Protein AF-0000000086675956 (afdb_homodimer)

Sequence (762 aa):
MTKQADLKRRVRTRMAKTGESYATARSHILAERPDTAAAVRVDGWMTAALHVSNGDATDLPGTGLAERVLYWRDVLHEGPVPACGPEELRRIRADFLLQEDCDDRAEGTEMFAERDRVLAANRDGEYVLWFEADLYDQLQIIQILDRLADLDVPAQRITLICIGEHAGIARFGGLGQLTSEQLRELPATNACIRLTPAALELASQAWAAFRAPTPDGLRTIVDTRSGELRFLGEAFDRLSREYPATRDGLSLTERRILAAVADGASDAATAFVRAGARETRPYLGDDWCFAMMDRMAHASVPLLDAEPADRPVGRGTGLRLTDTGARVLAGAADHVKLNGIDRWIGGVHLHGRETPWRWADGTETIVSVSGETQEPHHATSMTKQADLKRRVRTRMAKTGESYATARSHILAERPDTAAAVRVDGWMTAALHVSNGDATDLPGTGLAERVLYWRDVLHEGPVPACGPEELRRIRADFLLQEDCDDRAEGTEMFAERDRVLAANRDGEYVLWFEADLYDQLQIIQILDRLADLDVPAQRITLICIGEHAGIARFGGLGQLTSEQLRELPATNACIRLTPAALELASQAWAAFRAPTPDGLRTIVDTRSGELRFLGEAFDRLSREYPATRDGLSLTERRILAAVADGASDAATAFVRAGARETRPYLGDDWCFAMMDRMAHASVPLLDAEPADRPVGRGTGLRLTDTGARVLAGAADHVKLNGIDRWIGGVHLHGRETPWRWADGTETIVSVSGETQEPHHATS

Solvent-accessible surface area (backbone atoms only — not comparable to full-atom values): 39956 Å² total; per-residue (Å²): 112,62,68,61,48,50,50,47,50,50,23,49,54,43,22,74,75,71,72,46,56,70,70,60,25,41,52,50,60,65,63,62,56,80,80,73,65,74,73,68,79,69,54,72,63,56,46,70,14,44,29,37,27,65,38,83,71,37,52,52,61,70,39,72,47,40,76,38,74,44,66,51,82,63,73,60,83,52,45,67,37,58,81,63,55,71,71,58,43,50,51,52,43,24,52,51,41,48,71,65,59,70,41,82,68,83,44,41,57,61,48,51,51,48,50,52,49,55,58,56,73,43,51,88,52,41,38,36,37,46,46,35,41,21,45,53,36,42,52,46,49,21,51,51,39,31,52,37,50,75,65,67,38,60,35,75,38,33,30,39,35,50,48,68,66,49,68,58,40,35,68,35,69,44,64,57,77,46,50,31,70,58,56,56,49,40,71,80,35,70,43,35,42,69,41,43,63,66,50,42,51,50,22,36,52,46,41,50,28,44,14,29,71,50,71,78,48,43,60,62,42,32,69,47,77,32,45,81,56,37,42,46,13,60,22,42,48,59,53,52,42,54,34,30,23,72,62,20,30,40,22,50,65,55,35,33,36,53,30,23,28,68,72,63,25,53,24,41,46,52,16,50,53,50,29,44,69,72,40,78,49,43,57,81,54,68,67,62,50,29,50,53,51,33,52,38,35,68,36,90,62,37,32,30,43,50,44,68,67,91,53,79,50,43,63,77,24,29,41,42,64,29,74,58,26,50,35,25,53,72,44,75,35,40,46,24,66,69,54,34,42,82,46,32,55,24,21,22,74,41,51,47,54,75,53,42,63,23,18,34,80,50,63,70,43,77,41,76,52,76,81,74,75,77,70,77,79,75,79,79,128,112,64,66,61,47,50,50,47,49,51,22,47,52,43,21,73,74,70,72,46,56,69,68,60,25,41,54,49,60,66,60,63,55,81,79,78,61,76,73,69,78,69,52,72,62,55,46,71,14,44,28,37,28,64,39,82,71,37,52,51,62,70,39,72,48,39,75,38,75,45,66,50,82,63,70,60,83,53,44,66,37,54,80,63,55,71,69,58,42,50,51,50,43,24,52,51,40,49,70,64,59,71,43,83,67,82,45,43,58,61,47,52,52,48,50,52,48,58,57,57,71,42,52,88,52,40,37,35,38,46,46,35,42,23,45,52,36,43,53,46,51,21,49,52,39,31,51,38,50,74,67,66,37,61,35,73,38,33,30,40,35,51,49,68,66,49,69,58,41,35,68,35,67,44,64,57,78,45,51,30,70,58,55,56,50,41,71,81,37,69,41,35,41,67,41,42,63,66,51,42,50,49,22,36,52,46,40,50,27,44,14,28,71,50,71,77,47,42,60,61,43,32,70,48,76,33,44,80,56,37,42,46,14,61,24,42,48,58,54,51,42,52,34,30,23,70,63,20,30,40,22,51,66,56,36,33,35,53,31,22,27,68,72,62,25,52,24,41,46,52,15,50,53,52,29,45,67,70,40,78,47,44,56,82,54,67,68,62,50,28,50,51,52,32,51,37,35,68,36,89,63,37,32,31,43,49,45,68,67,91,52,81,51,43,63,80,24,29,39,41,64,28,72,58,25,50,36,23,54,71,45,76,33,41,46,24,66,70,53,36,43,82,45,31,54,24,19,24,74,44,50,48,56,74,53,42,64,23,17,33,78,51,62,70,42,81,40,76,51,76,80,73,74,76,71,77,79,73,76,77,127

Structure (mmCIF, N/CA/C/O backbone):
data_AF-0000000086675956-model_v1
#
loop_
_entity.id
_entity.type
_entity.pdbx_description
1 polymer 'DUF1835 domain-containing protein'
#
loop_
_atom_site.group_PDB
_atom_site.id
_atom_site.type_symbol
_atom_site.label_atom_id
_atom_site.label_alt_id
_atom_site.label_comp_id
_atom_site.label_asym_id
_atom_site.label_entity_id
_atom_site.label_seq_id
_atom_site.pdbx_PDB_ins_code
_atom_site.Cartn_x
_atom_site.Cartn_y
_atom_site.Cartn_z
_atom_site.occupancy
_atom_site.B_iso_or_equiv
_atom_site.auth_seq_id
_atom_site.auth_comp_id
_atom_site.auth_asym_id
_atom_site.auth_atom_id
_atom_site.pdbx_PDB_model_num
ATOM 1 N N . MET A 1 1 ? 14.094 -11.578 25.344 1 35.28 1 MET A N 1
ATOM 2 C CA . MET A 1 1 ? 13.75 -11.266 26.719 1 35.28 1 MET A CA 1
ATOM 3 C C . MET A 1 1 ? 15 -11.203 27.594 1 35.28 1 MET A C 1
ATOM 5 O O . MET A 1 1 ? 15.086 -10.367 28.5 1 35.28 1 MET A O 1
ATOM 9 N N . THR A 1 2 ? 15.859 -12.094 27.047 1 47.12 2 THR A N 1
ATOM 10 C CA . THR A 1 2 ? 17.047 -12.312 27.859 1 47.12 2 THR A CA 1
ATOM 11 C C . THR A 1 2 ? 18.031 -11.148 27.703 1 47.12 2 THR A C 1
ATOM 13 O O . THR A 1 2 ? 18.672 -10.742 28.656 1 47.12 2 THR A O 1
ATOM 16 N N . LYS A 1 3 ? 18.094 -10.633 26.406 1 45.81 3 LYS A N 1
ATOM 17 C CA . LYS A 1 3 ? 19.078 -9.586 26.188 1 45.81 3 LYS A CA 1
ATOM 18 C C . LYS A 1 3 ? 18.656 -8.281 26.859 1 45.81 3 LYS A C 1
ATOM 20 O O . LYS A 1 3 ? 19.484 -7.539 27.375 1 45.81 3 LYS A O 1
ATOM 25 N N . GLN A 1 4 ? 17.375 -8.141 26.844 1 46.09 4 GLN A N 1
ATOM 26 C CA . GLN A 1 4 ? 16.828 -6.969 27.516 1 46.09 4 GLN A CA 1
ATOM 27 C C . GLN A 1 4 ? 16.969 -7.094 29.031 1 46.09 4 GLN A C 1
ATOM 29 O O . GLN A 1 4 ? 17.234 -6.105 29.719 1 46.09 4 GLN A O 1
ATOM 34 N N . ALA A 1 5 ? 16.891 -8.25 29.469 1 57.75 5 ALA A N 1
ATOM 35 C CA . ALA A 1 5 ? 17.047 -8.531 30.891 1 57.75 5 ALA A CA 1
ATOM 36 C C . ALA A 1 5 ? 18.5 -8.344 31.328 1 57.75 5 ALA A C 1
ATOM 38 O O . ALA A 1 5 ? 18.781 -7.805 32.406 1 57.75 5 ALA A O 1
ATOM 39 N N . ASP A 1 6 ? 19.375 -8.766 30.438 1 58.81 6 ASP A N 1
ATOM 40 C CA . ASP A 1 6 ? 20.812 -8.617 30.703 1 58.81 6 ASP A CA 1
ATOM 41 C C . ASP A 1 6 ? 21.219 -7.148 30.672 1 58.81 6 ASP A C 1
ATOM 43 O O . ASP A 1 6 ? 21.984 -6.695 31.531 1 58.81 6 ASP A O 1
ATOM 47 N N . LEU A 1 7 ? 20.641 -6.242 29.766 1 61.47 7 LEU A N 1
ATOM 48 C CA . LEU A 1 7 ? 20.922 -4.809 29.719 1 61.47 7 LEU A CA 1
ATOM 49 C C . LEU A 1 7 ? 20.391 -4.113 30.969 1 61.47 7 LEU A C 1
ATOM 51 O O . LEU A 1 7 ? 21.078 -3.291 31.562 1 61.47 7 LEU A O 1
ATOM 55 N N . LYS A 1 8 ? 19.391 -4.512 31.328 1 63.5 8 LYS A N 1
ATOM 56 C CA . LYS A 1 8 ? 18.781 -3.961 32.531 1 63.5 8 LYS A CA 1
ATOM 57 C C . LYS A 1 8 ? 19.609 -4.309 33.781 1 63.5 8 LYS A C 1
ATOM 59 O O . LYS A 1 8 ? 19.797 -3.467 34.656 1 63.5 8 LYS A O 1
ATOM 64 N N . ARG A 1 9 ? 20.016 -5.629 33.75 1 71.81 9 ARG A N 1
ATOM 65 C CA . ARG A 1 9 ? 20.859 -6.086 34.844 1 71.81 9 ARG A CA 1
ATOM 66 C C . ARG A 1 9 ? 22.156 -5.289 34.906 1 71.81 9 ARG A C 1
ATOM 68 O O . ARG A 1 9 ? 22.594 -4.871 35.969 1 71.81 9 ARG A O 1
ATOM 75 N N . ARG A 1 10 ? 22.672 -4.898 33.75 1 72.12 10 ARG A N 1
ATOM 76 C CA . ARG A 1 10 ? 23.906 -4.145 33.656 1 72.12 10 ARG A CA 1
ATOM 77 C C . ARG A 1 10 ? 23.703 -2.678 34.031 1 72.12 10 ARG A C 1
ATOM 79 O O . ARG A 1 10 ? 24.531 -2.07 34.688 1 72.12 10 ARG A O 1
ATOM 86 N N . VAL A 1 11 ? 22.5 -2.211 33.594 1 74.31 11 VAL A N 1
ATOM 87 C CA . VAL A 1 11 ? 22.141 -0.838 33.938 1 74.31 11 VAL A CA 1
ATOM 88 C C . VAL A 1 11 ? 21.906 -0.722 35.438 1 74.31 11 VAL A C 1
ATOM 90 O O . VAL A 1 11 ? 22.422 0.188 36.094 1 74.31 11 VAL A O 1
ATOM 93 N N . ARG A 1 12 ? 21.297 -1.727 35.938 1 73.94 12 ARG A N 1
ATOM 94 C CA . ARG A 1 12 ? 21 -1.715 37.375 1 73.94 12 ARG A CA 1
ATOM 95 C C . ARG A 1 12 ? 22.266 -1.911 38.219 1 73.94 12 ARG A C 1
ATOM 97 O O . ARG A 1 12 ? 22.438 -1.278 39.25 1 73.94 12 ARG A O 1
ATOM 104 N N . THR A 1 13 ? 23.125 -2.828 37.75 1 75.62 13 THR A N 1
ATOM 105 C CA . THR A 1 13 ? 24.391 -3.057 38.406 1 75.62 13 THR A CA 1
ATOM 106 C C . THR A 1 13 ? 25.234 -1.785 38.406 1 75.62 13 THR A C 1
ATOM 108 O O . THR A 1 13 ? 25.844 -1.434 39.406 1 75.62 13 THR A O 1
ATOM 111 N N . ARG A 1 14 ? 25.203 -1.033 37.25 1 71.25 14 ARG A N 1
ATOM 112 C CA . ARG A 1 14 ? 25.938 0.234 37.156 1 71.25 14 ARG A CA 1
ATOM 113 C C . ARG A 1 14 ? 25.281 1.286 38.062 1 71.25 14 ARG A C 1
ATOM 115 O O . ARG A 1 14 ? 25.984 2.029 38.75 1 71.25 14 ARG A O 1
ATOM 122 N N . MET A 1 15 ? 24.031 1.345 38.094 1 73.75 15 MET A N 1
ATOM 123 C CA . MET A 1 15 ? 23.328 2.256 38.969 1 73.75 15 MET A CA 1
ATOM 124 C C . MET A 1 15 ? 23.75 2.047 40.438 1 73.75 15 MET A C 1
ATOM 126 O O . MET A 1 15 ? 23.984 3.014 41.156 1 73.75 15 MET A O 1
ATOM 130 N N . ALA A 1 16 ? 23.812 0.806 40.844 1 73.75 16 ALA A N 1
ATOM 131 C CA . ALA A 1 16 ? 24.141 0.455 42.219 1 73.75 16 ALA A CA 1
ATOM 132 C C . ALA A 1 16 ? 25.578 0.858 42.562 1 73.75 16 ALA A C 1
ATOM 134 O O . ALA A 1 16 ? 25.875 1.245 43.688 1 73.75 16 ALA A O 1
ATOM 135 N N . LYS A 1 17 ? 26.5 0.833 41.625 1 72.31 17 LYS A N 1
ATOM 136 C CA . LYS A 1 17 ? 27.922 1.117 41.812 1 72.31 17 LYS A CA 1
ATOM 137 C C . LYS A 1 17 ? 28.203 2.617 41.75 1 72.31 17 LYS A C 1
ATOM 139 O O . LYS A 1 17 ? 29.047 3.131 42.469 1 72.31 17 LYS A O 1
ATOM 144 N N . THR A 1 18 ? 27.469 3.4 40.75 1 72 18 THR A N 1
ATOM 145 C CA . THR A 1 18 ? 27.859 4.77 40.469 1 72 18 THR A CA 1
ATOM 146 C C . THR A 1 18 ? 26.875 5.77 41.062 1 72 18 THR A C 1
ATOM 148 O O . THR A 1 18 ? 27.172 6.965 41.125 1 72 18 THR A O 1
ATOM 151 N N . GLY A 1 19 ? 25.609 5.324 41.562 1 75.12 19 GLY A N 1
ATOM 152 C CA . GLY A 1 19 ? 24.578 6.191 42.125 1 75.12 19 GLY A CA 1
ATOM 153 C C . GLY A 1 19 ? 23.844 7 41.062 1 75.12 19 GLY A C 1
ATOM 154 O O . GLY A 1 19 ? 23.094 7.922 41.406 1 75.12 19 GLY A O 1
ATOM 155 N N . GLU A 1 20 ? 24.125 6.789 39.844 1 64.81 20 GLU A N 1
ATOM 156 C CA . GLU A 1 20 ? 23.547 7.551 38.719 1 64.81 20 GLU A CA 1
ATOM 157 C C . GLU A 1 20 ? 22.109 7.141 38.469 1 64.81 20 GLU A C 1
ATOM 159 O O . GLU A 1 20 ? 21.672 6.082 38.938 1 64.81 20 GLU A O 1
ATOM 164 N N . SER A 1 21 ? 21.266 8.023 37.938 1 73.12 21 SER A N 1
ATOM 165 C CA . SER A 1 21 ? 19.891 7.715 37.562 1 73.12 21 SER A CA 1
ATOM 166 C C . SER A 1 21 ? 19.828 6.594 36.531 1 73.12 21 SER A C 1
ATOM 168 O O . SER A 1 21 ? 20.812 6.305 35.844 1 73.12 21 SER A O 1
ATOM 170 N N . TYR A 1 22 ? 18.734 5.883 36.344 1 70.81 22 TYR A N 1
ATOM 171 C CA . TYR A 1 22 ? 18.547 4.797 35.406 1 70.81 22 TYR A CA 1
ATOM 172 C C . TYR A 1 22 ? 18.859 5.258 33.969 1 70.81 22 TYR A C 1
ATOM 174 O O . TYR A 1 22 ? 19.547 4.555 33.25 1 70.81 22 TYR A O 1
ATOM 182 N N . ALA A 1 23 ? 18.453 6.336 33.531 1 67.56 23 ALA A N 1
ATOM 183 C CA . ALA A 1 23 ? 18.656 6.895 32.219 1 67.56 23 ALA A CA 1
ATOM 184 C C . ALA A 1 23 ? 20.141 7.16 31.953 1 67.56 23 ALA A C 1
ATOM 186 O O . ALA A 1 23 ? 20.656 6.859 30.875 1 67.56 23 ALA A O 1
ATOM 187 N N . THR A 1 24 ? 20.75 7.684 32.781 1 66.25 24 THR A N 1
ATOM 188 C CA . THR A 1 24 ? 22.156 8.008 32.688 1 66.25 24 THR A CA 1
ATOM 189 C C . THR A 1 24 ? 23 6.738 32.656 1 66.25 24 THR A C 1
ATOM 191 O O . THR A 1 24 ? 23.906 6.609 31.812 1 66.25 24 THR A O 1
ATOM 194 N N . ALA A 1 25 ? 22.688 5.785 33.531 1 68.44 25 ALA A N 1
ATOM 195 C CA . ALA A 1 25 ? 23.391 4.504 33.594 1 68.44 25 ALA A CA 1
ATOM 196 C C . ALA A 1 25 ? 23.172 3.709 32.312 1 68.44 25 ALA A C 1
ATOM 198 O O . ALA A 1 25 ? 24.109 3.127 31.766 1 68.44 25 ALA A O 1
ATOM 199 N N . ARG A 1 26 ? 22.031 3.672 31.875 1 67 26 ARG A N 1
ATOM 200 C CA . ARG A 1 26 ? 21.672 3.012 30.625 1 67 26 ARG A CA 1
ATOM 201 C C . ARG A 1 26 ? 22.422 3.627 29.453 1 67 26 ARG A C 1
ATOM 203 O O . ARG A 1 26 ? 22.938 2.908 28.594 1 67 26 ARG A O 1
ATOM 210 N N . SER A 1 27 ? 22.594 4.887 29.297 1 63.91 27 SER A N 1
ATOM 211 C CA . SER A 1 27 ? 23.344 5.598 28.266 1 63.91 27 SER A CA 1
ATOM 212 C C . SER A 1 27 ? 24.812 5.199 28.266 1 63.91 27 SER A C 1
ATOM 214 O O . SER A 1 27 ? 25.422 5.023 27.203 1 63.91 27 SER A O 1
ATOM 216 N N . HIS A 1 28 ? 25.281 5.09 29.344 1 64.12 28 HIS A N 1
ATOM 217 C CA . HIS A 1 28 ? 26.688 4.754 29.5 1 64.12 28 HIS A CA 1
ATOM 218 C C . HIS A 1 28 ? 26.969 3.311 29.078 1 64.12 28 HIS A C 1
ATOM 220 O O . HIS A 1 28 ? 27.969 3.023 28.438 1 64.12 28 HIS A O 1
ATOM 226 N N . ILE A 1 29 ? 26.188 2.486 29.531 1 62.94 29 ILE A N 1
ATOM 227 C CA . ILE A 1 29 ? 26.375 1.076 29.203 1 62.94 29 ILE A CA 1
ATOM 228 C C . ILE A 1 29 ? 26.219 0.871 27.703 1 62.94 29 ILE A C 1
ATOM 230 O O . ILE A 1 29 ? 26.969 0.107 27.094 1 62.94 29 ILE A O 1
ATOM 234 N N . LEU A 1 30 ? 25.359 1.478 27.141 1 54.91 30 LEU A N 1
ATOM 235 C CA . LEU A 1 30 ? 25.156 1.427 25.688 1 54.91 30 LEU A CA 1
ATOM 236 C C . LEU A 1 30 ? 26.312 2.115 24.969 1 54.91 30 LEU A C 1
ATOM 238 O O . LEU A 1 30 ? 26.672 1.715 23.859 1 54.91 30 LEU A O 1
ATOM 242 N N . ALA A 1 31 ? 26.922 3.111 25.453 1 48.53 31 ALA A N 1
ATOM 243 C CA . ALA A 1 31 ? 28.078 3.809 24.922 1 48.53 31 ALA A CA 1
ATOM 244 C C . ALA A 1 31 ? 29.328 2.926 24.984 1 48.53 31 ALA A C 1
ATOM 246 O O . ALA A 1 31 ? 30.312 3.186 24.297 1 48.53 31 ALA A O 1
ATOM 247 N N . GLU A 1 32 ? 29.391 1.979 25.828 1 41.44 32 GLU A N 1
ATOM 248 C CA . GLU A 1 32 ? 30.594 1.175 25.984 1 41.44 32 GLU A CA 1
ATOM 249 C C . GLU A 1 32 ? 30.719 0.149 24.859 1 41.44 32 GLU A C 1
ATOM 251 O O . GLU A 1 32 ? 31.594 -0.724 24.906 1 41.44 32 GLU A O 1
ATOM 256 N N . ARG A 1 33 ? 29.766 0.11 23.953 1 37.88 33 ARG A N 1
ATOM 257 C CA . ARG A 1 33 ? 30.141 -0.805 22.875 1 37.88 33 ARG A CA 1
ATOM 258 C C . ARG A 1 33 ? 31.375 -0.297 22.125 1 37.88 33 ARG A C 1
ATOM 260 O O . ARG A 1 33 ? 31.547 0.913 21.969 1 37.88 33 ARG A O 1
ATOM 267 N N . PRO A 1 34 ? 32.281 -1.229 21.734 1 32.91 34 PRO A N 1
ATOM 268 C CA . PRO A 1 34 ? 33.562 -0.913 21.109 1 32.91 34 PRO A CA 1
ATOM 269 C C . PRO A 1 34 ? 33.438 0.006 19.906 1 32.91 34 PRO A C 1
ATOM 271 O O . PRO A 1 34 ? 32.375 0.038 19.266 1 32.91 34 PRO A O 1
ATOM 274 N N . ASP A 1 35 ? 34.375 1.055 19.625 1 32.75 35 ASP A N 1
ATOM 275 C CA . ASP A 1 35 ? 34.781 2.082 18.688 1 32.75 35 ASP A CA 1
ATOM 276 C C . ASP A 1 35 ? 34.812 1.541 17.25 1 32.75 35 ASP A C 1
ATOM 278 O O . ASP A 1 35 ? 35.406 2.146 16.359 1 32.75 35 ASP A O 1
ATOM 282 N N . THR A 1 36 ? 34.688 0.3 17.016 1 31.73 36 THR A N 1
ATOM 283 C CA . THR A 1 36 ? 34.969 -0.087 15.641 1 31.73 36 THR A CA 1
ATOM 284 C C . THR A 1 36 ? 33.906 0.471 14.695 1 31.73 36 THR A C 1
ATOM 286 O O . THR A 1 36 ? 33.594 -0.147 13.672 1 31.73 36 THR A O 1
ATOM 289 N N . ALA A 1 37 ? 33.062 1.315 15.125 1 32.31 37 ALA A N 1
ATOM 290 C CA . ALA A 1 37 ? 32.188 1.932 14.117 1 32.31 37 ALA A CA 1
ATOM 291 C C . ALA A 1 37 ? 33 2.436 12.93 1 32.31 37 ALA A C 1
ATOM 293 O O . ALA A 1 37 ? 33.938 3.246 13.102 1 32.31 37 ALA A O 1
ATOM 294 N N . ALA A 1 38 ? 33.25 1.718 11.93 1 32.28 38 ALA A N 1
ATOM 295 C CA . ALA A 1 38 ? 33.812 2.24 10.68 1 32.28 38 ALA A CA 1
ATOM 296 C C . ALA A 1 38 ? 33.312 3.656 10.414 1 32.28 38 ALA A C 1
ATOM 298 O O . ALA A 1 38 ? 32.094 3.898 10.398 1 32.28 38 ALA A O 1
ATOM 299 N N . ALA A 1 39 ? 33.906 4.715 10.75 1 34.38 39 ALA A N 1
ATOM 300 C CA . ALA A 1 39 ? 33.688 6.129 10.469 1 34.38 39 ALA A CA 1
ATOM 301 C C . ALA A 1 39 ? 33.094 6.328 9.078 1 34.38 39 ALA A C 1
ATOM 303 O O . ALA A 1 39 ? 33.781 6.113 8.07 1 34.38 39 ALA A O 1
ATOM 304 N N . VAL A 1 40 ? 31.859 5.914 8.859 1 40.69 40 VAL A N 1
ATOM 305 C CA . VAL A 1 40 ? 31.266 6.434 7.629 1 40.69 40 VAL A CA 1
ATOM 306 C C . VAL A 1 40 ? 31.812 7.832 7.352 1 40.69 40 VAL A C 1
ATOM 308 O O . VAL A 1 40 ? 31.734 8.719 8.211 1 40.69 40 VAL A O 1
ATOM 311 N N . ARG A 1 41 ? 32.781 8.047 6.605 1 39.84 41 ARG A N 1
ATOM 312 C CA . ARG A 1 41 ? 33.25 9.367 6.191 1 39.84 41 ARG A CA 1
ATOM 313 C C . ARG A 1 41 ? 32.062 10.336 6.051 1 39.84 41 ARG A C 1
ATOM 315 O O . ARG A 1 41 ? 31.297 10.258 5.094 1 39.84 41 ARG A O 1
ATOM 322 N N . VAL A 1 42 ? 31.328 10.617 7.133 1 51.03 42 VAL A N 1
ATOM 323 C CA . VAL A 1 42 ? 30.422 11.758 7.105 1 51.03 42 VAL A CA 1
ATOM 324 C C . VAL A 1 42 ? 31.109 12.953 6.457 1 51.03 42 VAL A C 1
ATOM 326 O O . VAL A 1 42 ? 32.094 13.469 6.988 1 51.03 42 VAL A O 1
ATOM 329 N N . ASP A 1 43 ? 30.938 13.023 5.215 1 64.12 43 ASP A N 1
ATOM 330 C CA . ASP A 1 43 ? 31.484 14.18 4.512 1 64.12 43 ASP A CA 1
ATOM 331 C C . ASP A 1 43 ? 31.109 15.484 5.215 1 64.12 43 ASP A C 1
ATOM 333 O O . ASP A 1 43 ? 30.062 15.562 5.871 1 64.12 43 ASP A O 1
ATOM 337 N N . GLY A 1 44 ? 32.031 16.281 5.516 1 76.06 44 GLY A N 1
ATOM 338 C CA . GLY A 1 44 ? 32 17.594 6.156 1 76.06 44 GLY A CA 1
ATOM 339 C C . GLY A 1 44 ? 30.766 18.391 5.816 1 76.06 44 GLY A C 1
ATOM 340 O O . GLY A 1 44 ? 30.234 19.094 6.668 1 76.06 44 GLY A O 1
ATOM 341 N N . TRP A 1 45 ? 30.141 18.125 4.766 1 84.56 45 TRP A N 1
ATOM 342 C CA . TRP A 1 45 ? 29 18.938 4.367 1 84.56 45 TRP A CA 1
ATOM 343 C C . TRP A 1 45 ? 27.734 18.531 5.125 1 84.56 45 TRP A C 1
ATOM 345 O O . TRP A 1 45 ? 26.891 19.375 5.441 1 84.56 45 TRP A O 1
ATOM 355 N N . MET A 1 46 ? 27.609 17.281 5.523 1 87.19 46 MET A N 1
ATOM 356 C CA . MET A 1 46 ? 26.422 16.781 6.227 1 87.19 46 MET A CA 1
ATOM 357 C C . MET A 1 46 ? 26.359 17.359 7.637 1 87.19 46 MET A C 1
ATOM 359 O O . MET A 1 46 ? 25.266 17.688 8.125 1 87.19 46 MET A O 1
ATOM 363 N N . THR A 1 47 ? 27.406 17.562 8.156 1 86.31 47 THR A N 1
ATOM 364 C CA . THR A 1 47 ? 27.453 18.094 9.508 1 86.31 47 THR A CA 1
ATOM 365 C C . THR A 1 47 ? 27.078 19.578 9.516 1 86.31 47 THR A C 1
ATOM 367 O O . THR A 1 47 ? 26.438 20.062 10.453 1 86.31 47 THR A O 1
ATOM 370 N N . ALA A 1 48 ? 27.406 20.25 8.492 1 90.56 48 ALA A N 1
ATOM 371 C CA . ALA A 1 48 ? 27.172 21.688 8.414 1 90.56 48 ALA A CA 1
ATOM 372 C C . ALA A 1 48 ? 25.75 22 7.941 1 90.56 48 ALA A C 1
ATOM 374 O O . ALA A 1 48 ? 25.266 23.125 8.078 1 90.56 48 ALA A O 1
ATOM 375 N N . ALA A 1 49 ? 25.078 21.016 7.426 1 96.62 49 ALA A N 1
ATOM 376 C CA . ALA A 1 49 ? 23.75 21.219 6.844 1 96.62 49 ALA A CA 1
ATOM 377 C C . ALA A 1 49 ? 22.703 21.438 7.926 1 96.62 49 ALA A C 1
ATOM 379 O O . ALA A 1 49 ? 22.922 21.109 9.094 1 96.62 49 ALA A O 1
ATOM 380 N N . LEU A 1 50 ? 21.625 22.156 7.523 1 98.06 50 LEU A N 1
ATOM 381 C CA . LEU A 1 50 ? 20.422 22.141 8.344 1 98.06 50 LEU A CA 1
ATOM 382 C C . LEU A 1 50 ? 19.609 20.875 8.109 1 98.06 50 LEU A C 1
ATOM 384 O O . LEU A 1 50 ? 19.172 20.625 6.984 1 98.06 50 LEU A O 1
ATOM 388 N N . HIS A 1 51 ? 19.484 20.094 9.18 1 97.69 51 HIS A N 1
ATOM 389 C CA . HIS A 1 51 ? 18.703 18.875 9.102 1 97.69 51 HIS A CA 1
ATOM 390 C C . HIS A 1 51 ? 17.25 19.109 9.523 1 97.69 51 HIS A C 1
ATOM 392 O O . HIS A 1 51 ? 17 19.578 10.633 1 97.69 51 HIS A O 1
ATOM 398 N N . VAL A 1 52 ? 16.328 18.859 8.617 1 97.94 52 VAL A N 1
ATOM 399 C CA . VAL A 1 52 ? 14.898 19 8.898 1 97.94 52 VAL A CA 1
ATOM 400 C C . VAL A 1 52 ? 14.266 17.625 9.086 1 97.94 52 VAL A C 1
ATOM 402 O O . VAL A 1 52 ? 14.438 16.734 8.25 1 97.94 52 VAL A O 1
ATOM 405 N N . SER A 1 53 ? 13.578 17.422 10.203 1 96.12 53 SER A N 1
ATOM 406 C CA . SER A 1 53 ? 12.984 16.141 10.523 1 96.12 53 SER A CA 1
ATOM 407 C C . SER A 1 53 ? 11.477 16.25 10.711 1 96.12 53 SER A C 1
ATOM 409 O O . SER A 1 53 ? 10.961 17.328 11.008 1 96.12 53 SER A O 1
ATOM 411 N N . ASN A 1 54 ? 10.797 15.164 10.523 1 92.62 54 ASN A N 1
ATOM 412 C CA . ASN A 1 54 ? 9.336 15.102 10.617 1 92.62 54 ASN A CA 1
ATOM 413 C C . ASN A 1 54 ? 8.867 15.219 12.062 1 92.62 54 ASN A C 1
ATOM 415 O O . ASN A 1 54 ? 7.668 15.383 12.32 1 92.62 54 ASN A O 1
ATOM 419 N N . GLY A 1 55 ? 9.68 15.164 13.016 1 87.44 55 GLY A N 1
ATOM 420 C CA . GLY A 1 55 ? 9.367 15.258 14.43 1 87.44 55 GLY A CA 1
ATOM 421 C C . GLY A 1 55 ? 10.523 14.883 15.328 1 87.44 55 GLY A C 1
ATOM 422 O O . GLY A 1 55 ? 11.625 14.609 14.844 1 87.44 55 GLY A O 1
ATOM 423 N N . ASP A 1 56 ? 10.242 14.859 16.594 1 85.5 56 ASP A N 1
ATOM 424 C CA . ASP A 1 56 ? 11.32 14.617 17.547 1 85.5 56 ASP A CA 1
ATOM 425 C C . ASP A 1 56 ? 11.344 13.164 18 1 85.5 56 ASP A C 1
ATOM 427 O O . ASP A 1 56 ? 12.125 12.789 18.875 1 85.5 56 ASP A O 1
ATOM 431 N N . ALA A 1 57 ? 10.438 12.391 17.375 1 84.94 57 ALA A N 1
ATOM 432 C CA . ALA A 1 57 ? 10.438 10.969 17.703 1 84.94 57 ALA A CA 1
ATOM 433 C C . ALA A 1 57 ? 11.633 10.258 17.078 1 84.94 57 ALA A C 1
ATOM 435 O O . ALA A 1 57 ? 12.078 9.219 17.562 1 84.94 57 ALA A O 1
ATOM 436 N N . THR A 1 58 ? 12.125 10.766 16 1 90.81 58 THR A N 1
ATOM 437 C CA . THR A 1 58 ? 13.32 10.242 15.336 1 90.81 58 THR A CA 1
ATOM 438 C C . THR A 1 58 ? 14.586 10.734 16.031 1 90.81 58 THR A C 1
ATOM 440 O O . THR A 1 58 ? 14.773 11.938 16.203 1 90.81 58 THR A O 1
ATOM 443 N N . ASP A 1 59 ? 15.438 9.875 16.422 1 91.94 59 ASP A N 1
ATOM 444 C CA . ASP A 1 59 ? 16.641 10.242 17.141 1 91.94 59 ASP A CA 1
ATOM 445 C C . ASP A 1 59 ? 17.75 10.695 16.188 1 91.94 59 ASP A C 1
ATOM 447 O O . ASP A 1 59 ? 18.828 10.094 16.156 1 91.94 59 ASP A O 1
ATOM 451 N N . LEU A 1 60 ? 17.516 11.766 15.617 1 93 60 LEU A N 1
ATOM 452 C CA . LEU A 1 60 ? 18.484 12.305 14.664 1 93 60 LEU A CA 1
ATOM 453 C C . LEU A 1 60 ? 19.719 12.805 15.391 1 93 60 LEU A C 1
ATOM 455 O O . LEU A 1 60 ? 20.844 12.555 14.945 1 93 60 LEU A O 1
ATOM 459 N N . PRO A 1 61 ? 19.625 13.492 16.5 1 91.25 61 PRO A N 1
ATOM 460 C CA . PRO A 1 61 ? 20.844 13.922 17.203 1 91.25 61 PRO A CA 1
ATOM 461 C C . PRO A 1 61 ? 21.719 12.742 17.609 1 91.25 61 PRO A C 1
ATOM 463 O O . PRO A 1 61 ? 22.953 12.859 17.578 1 91.25 61 PRO A O 1
ATOM 466 N N . GLY A 1 62 ? 21.094 11.672 17.922 1 92.19 62 GLY A N 1
ATOM 467 C CA . GLY A 1 62 ? 21.828 10.492 18.328 1 92.19 62 GLY A CA 1
ATOM 468 C C . GLY A 1 62 ? 22.703 9.914 17.234 1 92.19 62 GLY A C 1
ATOM 469 O O . GLY A 1 62 ? 23.609 9.117 17.5 1 92.19 62 GLY A O 1
ATOM 470 N N . THR A 1 63 ? 22.422 10.281 16.016 1 92.38 63 THR A N 1
ATOM 471 C CA . THR A 1 63 ? 23.219 9.781 14.891 1 92.38 63 THR A CA 1
ATOM 472 C C . THR A 1 63 ? 24.609 10.414 14.891 1 92.38 63 THR A C 1
ATOM 474 O O . THR A 1 63 ? 25.531 9.883 14.273 1 92.38 63 THR A O 1
ATOM 477 N N . GLY A 1 64 ? 24.719 11.586 15.43 1 91.25 64 GLY A N 1
ATOM 478 C CA . GLY A 1 64 ? 25.953 12.352 15.375 1 91.25 64 GLY A CA 1
ATOM 479 C C . GLY A 1 64 ? 26.156 13.062 14.055 1 91.25 64 GLY A C 1
ATOM 480 O O . GLY A 1 64 ? 27.156 13.766 13.859 1 91.25 64 GLY A O 1
ATOM 481 N N . LEU A 1 65 ? 25.25 12.906 13.172 1 91.06 65 LEU A N 1
ATOM 482 C CA . LEU A 1 65 ? 25.359 13.492 11.844 1 91.06 65 LEU A CA 1
ATOM 483 C C . LEU A 1 65 ? 24.766 14.891 11.812 1 91.06 65 LEU A C 1
ATOM 485 O O . LEU A 1 65 ? 25.141 15.727 10.992 1 91.06 65 LEU A O 1
ATOM 489 N N . ALA A 1 66 ? 23.828 15.141 12.68 1 90.12 66 ALA A N 1
ATOM 490 C CA . ALA A 1 66 ? 23 16.344 12.602 1 90.12 66 ALA A CA 1
ATOM 491 C C . ALA A 1 66 ? 23.266 17.266 13.781 1 90.12 66 ALA A C 1
ATOM 493 O O . ALA A 1 66 ? 22.734 17.062 14.875 1 90.12 66 ALA A O 1
ATOM 494 N N . GLU A 1 67 ? 24 18.297 13.531 1 90.56 67 GLU A N 1
ATOM 495 C CA . GLU A 1 67 ? 24.297 19.266 14.586 1 90.56 67 GLU A CA 1
ATOM 496 C C . GLU A 1 67 ? 23.188 20.297 14.711 1 90.56 67 GLU A C 1
ATOM 498 O O . GLU A 1 67 ? 22.906 20.797 15.805 1 90.56 67 GLU A O 1
ATOM 503 N N . ARG A 1 68 ? 22.609 20.656 13.633 1 94.94 68 ARG A N 1
ATOM 504 C CA . ARG A 1 68 ? 21.484 21.578 13.578 1 94.94 68 ARG A CA 1
ATOM 505 C C . ARG A 1 68 ? 20.219 20.859 13.094 1 94.94 68 ARG A C 1
ATOM 507 O O . ARG A 1 68 ? 20.156 20.438 11.938 1 94.94 68 ARG A O 1
ATOM 514 N N . VAL A 1 69 ? 19.281 20.75 14.016 1 95.81 69 VAL A N 1
ATOM 515 C CA . VAL A 1 69 ? 18.062 20.016 13.672 1 95.81 69 VAL A CA 1
ATOM 516 C C . VAL A 1 69 ? 16.859 20.938 13.789 1 95.81 69 VAL A C 1
ATOM 518 O O . VAL A 1 69 ? 16.719 21.656 14.773 1 95.81 69 VAL A O 1
ATOM 521 N N . LEU A 1 70 ? 16.078 21 12.773 1 96.44 70 LEU A N 1
ATOM 522 C CA . LEU A 1 70 ? 14.773 21.672 12.742 1 96.44 70 LEU A CA 1
ATOM 523 C C . LEU A 1 70 ? 13.641 20.656 12.672 1 96.44 70 LEU A C 1
ATOM 525 O O . LEU A 1 70 ? 13.539 19.906 11.703 1 96.44 70 LEU A O 1
ATOM 529 N N . TYR A 1 71 ? 12.812 20.562 13.664 1 94.06 71 TYR A N 1
ATOM 530 C CA . TYR A 1 71 ? 11.664 19.672 13.68 1 94.06 71 TYR A CA 1
ATOM 531 C C . TYR A 1 71 ? 10.453 20.344 13.031 1 94.06 71 TYR A C 1
ATOM 533 O O . TYR A 1 71 ? 10.039 21.422 13.445 1 94.06 71 TYR A O 1
ATOM 541 N N . TRP A 1 72 ? 9.922 19.641 12 1 93.62 72 TRP A N 1
ATOM 542 C CA . TRP A 1 72 ? 8.773 20.172 11.273 1 93.62 72 TRP A CA 1
ATOM 543 C C . TRP A 1 72 ? 7.465 19.641 11.852 1 93.62 72 TRP A C 1
ATOM 545 O O . TRP A 1 72 ? 6.992 18.578 11.461 1 93.62 72 TRP A O 1
ATOM 555 N N . ARG A 1 73 ? 6.918 20.188 12.797 1 87.38 73 ARG A N 1
ATOM 556 C CA . ARG A 1 73 ? 5.781 19.703 13.578 1 87.38 73 ARG A CA 1
ATOM 557 C C . ARG A 1 73 ? 4.473 20.281 13.047 1 87.38 73 ARG A C 1
ATOM 559 O O . ARG A 1 73 ? 3.789 21.031 13.75 1 87.38 73 ARG A O 1
ATOM 566 N N . ASP A 1 74 ? 4.102 20.016 11.844 1 91.19 74 ASP A N 1
ATOM 567 C CA . ASP A 1 74 ? 2.838 20.484 11.273 1 91.19 74 ASP A CA 1
ATOM 568 C C . ASP A 1 74 ? 1.999 19.297 10.781 1 91.19 74 ASP A C 1
ATOM 570 O O . ASP A 1 74 ? 2.369 18.625 9.812 1 91.19 74 ASP A O 1
ATOM 574 N N . VAL A 1 75 ? 0.877 19.031 11.469 1 94.62 75 VAL A N 1
ATOM 575 C CA . VAL A 1 75 ? -0.046 17.969 11.086 1 94.62 75 VAL A CA 1
ATOM 576 C C . VAL A 1 75 ? -0.959 18.469 9.961 1 94.62 75 VAL A C 1
ATOM 578 O O . VAL A 1 75 ? -2.051 18.984 10.227 1 94.62 75 VAL A O 1
ATOM 581 N N . LEU A 1 76 ? -0.549 18.219 8.742 1 97.44 76 LEU A N 1
ATOM 582 C CA . LEU A 1 76 ? -1.164 18.875 7.594 1 97.44 76 LEU A CA 1
ATOM 583 C C . LEU A 1 76 ? -2.381 18.078 7.109 1 97.44 76 LEU A C 1
ATOM 585 O O . LEU A 1 76 ? -3.193 18.609 6.344 1 97.44 76 LEU A O 1
ATOM 589 N N . HIS A 1 77 ? -2.496 16.844 7.543 1 97.56 77 HIS A N 1
ATOM 590 C CA . HIS A 1 77 ? -3.643 16.062 7.098 1 97.56 77 HIS A CA 1
ATOM 591 C C . HIS A 1 77 ? -4.898 16.422 7.883 1 97.56 77 HIS A C 1
ATOM 593 O O . HIS A 1 77 ? -5.977 15.891 7.621 1 97.56 77 HIS A O 1
ATOM 599 N N . GLU A 1 78 ? -4.785 17.344 8.852 1 96 78 GLU A N 1
ATOM 600 C CA . GLU A 1 78 ? -5.902 17.859 9.641 1 96 78 GLU A CA 1
ATOM 601 C C . GLU A 1 78 ? -5.934 19.375 9.625 1 96 78 GLU A C 1
ATOM 603 O O . GLU A 1 78 ? -4.891 20.031 9.742 1 96 78 GLU A O 1
ATOM 608 N N . GLY A 1 79 ? -7.176 19.906 9.453 1 96.44 79 GLY A N 1
ATOM 609 C CA . GLY A 1 79 ? -7.359 21.344 9.555 1 96.44 79 GLY A CA 1
ATOM 610 C C . GLY A 1 79 ? -7.145 22.078 8.242 1 96.44 79 GLY A C 1
ATOM 611 O O . GLY A 1 79 ? -6.785 21.453 7.238 1 96.44 79 GLY A O 1
ATOM 612 N N . PRO A 1 80 ? -7.316 23.375 8.281 1 98.06 80 PRO A N 1
ATOM 613 C CA . PRO A 1 80 ? -7.281 24.172 7.051 1 98.06 80 PRO A CA 1
ATOM 614 C C . PRO A 1 80 ? -5.859 24.438 6.551 1 98.06 80 PRO A C 1
ATOM 616 O O . PRO A 1 80 ? -4.98 24.797 7.34 1 98.06 80 PRO A O 1
ATOM 619 N N . VAL A 1 81 ? -5.641 24.266 5.309 1 98.56 81 VAL A N 1
ATOM 620 C CA . VAL A 1 81 ? -4.422 24.656 4.602 1 98.56 81 VAL A CA 1
ATOM 621 C C . VAL A 1 81 ? -4.785 25.422 3.324 1 98.56 81 VAL A C 1
ATOM 623 O O . VAL A 1 81 ? -4.48 24.969 2.219 1 98.56 81 VAL A O 1
ATOM 626 N N . PRO A 1 82 ? -5.359 26.594 3.459 1 98.38 82 PRO A N 1
ATOM 627 C CA . PRO A 1 82 ? -5.871 27.328 2.301 1 98.38 82 PRO A CA 1
ATOM 628 C C . PRO A 1 82 ? -4.762 27.938 1.449 1 98.38 82 PRO A C 1
ATOM 630 O O . PRO A 1 82 ? -3.621 28.062 1.908 1 98.38 82 PRO A O 1
ATOM 633 N N . ALA A 1 83 ? -5.156 28.281 0.234 1 97.5 83 ALA A N 1
ATOM 634 C CA . ALA A 1 83 ? -4.234 28.969 -0.671 1 97.5 83 ALA A CA 1
ATOM 635 C C . ALA A 1 83 ? -4.09 30.438 -0.3 1 97.5 83 ALA A C 1
ATOM 637 O O . ALA A 1 83 ? -4.84 31.297 -0.79 1 97.5 83 ALA A O 1
ATOM 638 N N . CYS A 1 84 ? -3.262 30.781 0.593 1 96.69 84 CYS A N 1
ATOM 639 C CA . CYS A 1 84 ? -2.939 32.125 1.033 1 96.69 84 CYS A CA 1
ATOM 640 C C . CYS A 1 84 ? -1.433 32.312 1.187 1 96.69 84 CYS A C 1
ATOM 642 O O . CYS A 1 84 ? -0.661 31.406 0.864 1 96.69 84 CYS A O 1
ATOM 644 N N . GLY A 1 85 ? -1.045 33.438 1.518 1 94.06 85 GLY A N 1
ATOM 645 C CA . GLY A 1 85 ? 0.376 33.719 1.689 1 94.06 85 GLY A CA 1
ATOM 646 C C . GLY A 1 85 ? 0.978 32.969 2.867 1 94.06 85 GLY A C 1
ATOM 647 O O . GLY A 1 85 ? 0.255 32.5 3.758 1 94.06 85 GLY A O 1
ATOM 648 N N . PRO A 1 86 ? 2.266 32.812 2.906 1 92.19 86 PRO A N 1
ATOM 649 C CA . PRO A 1 86 ? 2.934 31.984 3.92 1 92.19 86 PRO A CA 1
ATOM 650 C C . PRO A 1 86 ? 2.682 32.5 5.344 1 92.19 86 PRO A C 1
ATOM 652 O O . PRO A 1 86 ? 2.527 31.688 6.266 1 92.19 86 PRO A O 1
ATOM 655 N N . GLU A 1 87 ? 2.686 33.781 5.547 1 92.44 87 GLU A N 1
ATOM 656 C CA . GLU A 1 87 ? 2.463 34.344 6.883 1 92.44 87 GLU A CA 1
ATOM 657 C C . GLU A 1 87 ? 1.047 34.031 7.371 1 92.44 87 GLU A C 1
ATOM 659 O O . GLU A 1 87 ? 0.85 33.656 8.531 1 92.44 87 GLU A O 1
ATOM 664 N N . GLU A 1 88 ? 0.17 34.25 6.523 1 95.56 88 GLU A N 1
ATOM 665 C CA . GLU A 1 88 ? -1.22 33.969 6.863 1 95.56 88 GLU A CA 1
ATOM 666 C C . GLU A 1 88 ? -1.419 32.469 7.121 1 95.56 88 GLU A C 1
ATOM 668 O O . GLU A 1 88 ? -2.104 32.094 8.07 1 95.56 88 GLU A O 1
ATOM 673 N N . LEU A 1 89 ? -0.829 31.641 6.277 1 96 89 LEU A N 1
ATOM 674 C CA . LEU A 1 89 ? -0.939 30.203 6.465 1 96 89 LEU A CA 1
ATOM 675 C C . LEU A 1 89 ? -0.362 29.781 7.812 1 96 89 LEU A C 1
ATOM 677 O O . LEU A 1 89 ? -0.956 28.969 8.516 1 96 89 LEU A O 1
ATOM 681 N N . ARG A 1 90 ? 0.751 30.344 8.156 1 94.12 90 ARG A N 1
ATOM 682 C CA . ARG A 1 90 ? 1.372 30.047 9.445 1 94.12 90 ARG A CA 1
ATOM 683 C C . ARG A 1 90 ? 0.422 30.359 10.594 1 94.12 90 ARG A C 1
ATOM 685 O O . ARG A 1 90 ? 0.293 29.562 11.531 1 94.12 90 ARG A O 1
ATOM 692 N N . ARG A 1 91 ? -0.205 31.453 10.516 1 93.56 91 ARG A N 1
ATOM 693 C CA . ARG A 1 91 ? -1.145 31.859 11.562 1 93.56 91 ARG A CA 1
ATOM 694 C C . ARG A 1 91 ? -2.33 30.906 11.625 1 93.56 91 ARG A C 1
ATOM 696 O O . ARG A 1 91 ? -2.729 30.469 12.711 1 93.56 91 ARG A O 1
ATOM 703 N N . ILE A 1 92 ? -2.838 30.578 10.5 1 95.81 92 ILE A N 1
ATOM 704 C CA . ILE A 1 92 ? -3.992 29.688 10.414 1 95.81 92 ILE A CA 1
ATOM 705 C C . ILE A 1 92 ? -3.641 28.328 11.016 1 95.81 92 ILE A C 1
ATOM 707 O O . ILE A 1 92 ? -4.391 27.797 11.828 1 95.81 92 ILE A O 1
ATOM 711 N N . ARG A 1 93 ? -2.518 27.828 10.648 1 95.25 93 ARG A N 1
ATOM 712 C CA . ARG A 1 93 ? -2.096 26.5 11.109 1 95.25 93 ARG A CA 1
ATOM 713 C C . ARG A 1 93 ? -1.803 26.516 12.609 1 95.25 93 ARG A C 1
ATOM 715 O O . ARG A 1 93 ? -2.195 25.594 13.328 1 95.25 93 ARG A O 1
ATOM 722 N N . ALA A 1 94 ? -1.14 27.547 13.078 1 91.81 94 ALA A N 1
ATOM 723 C CA . ALA A 1 94 ? -0.836 27.672 14.5 1 91.81 94 ALA A CA 1
ATOM 724 C C . ALA A 1 94 ? -2.115 27.75 15.336 1 91.81 94 ALA A C 1
ATOM 726 O O . ALA A 1 94 ? -2.238 27.078 16.359 1 91.81 94 ALA A O 1
ATOM 727 N N . ASP A 1 95 ? -3.033 28.531 14.844 1 92.12 95 ASP A N 1
ATOM 728 C CA . ASP A 1 95 ? -4.309 28.688 15.539 1 92.12 95 ASP A CA 1
ATOM 729 C C . ASP A 1 95 ? -5.066 27.359 15.594 1 92.12 95 ASP A C 1
ATOM 731 O O . ASP A 1 95 ? -5.625 27.016 16.641 1 92.12 95 ASP A O 1
ATOM 735 N N . PHE A 1 96 ? -5.078 26.688 14.539 1 94.06 96 PHE A N 1
ATOM 736 C CA . PHE A 1 96 ? -5.777 25.406 14.469 1 94.06 96 PHE A CA 1
ATOM 737 C C . PHE A 1 96 ? -5.184 24.406 15.461 1 94.06 96 PHE A C 1
ATOM 739 O O . PHE A 1 96 ? -5.914 23.781 16.234 1 94.06 96 PHE A O 1
ATOM 746 N N . LEU A 1 97 ? -3.918 24.203 15.438 1 90.12 97 LEU A N 1
ATOM 747 C CA . LEU A 1 97 ? -3.254 23.203 16.266 1 90.12 97 LEU A CA 1
ATOM 748 C C . LEU A 1 97 ? -3.361 23.562 17.75 1 90.12 97 LEU A C 1
ATOM 750 O O . LEU A 1 97 ? -3.436 22.672 18.609 1 90.12 97 LEU A O 1
ATOM 754 N N . LEU A 1 98 ? -3.369 24.875 18.016 1 85.81 98 LEU A N 1
ATOM 755 C CA . LEU A 1 98 ? -3.562 25.328 19.391 1 85.81 98 LEU A CA 1
ATOM 756 C C . LEU A 1 98 ? -4.957 24.969 19.891 1 85.81 98 LEU A C 1
ATOM 758 O O . LEU A 1 98 ? -5.117 24.562 21.047 1 85.81 98 LEU A O 1
ATOM 762 N N . GLN A 1 99 ? -5.906 25.172 19.062 1 83.62 99 GLN A N 1
ATOM 763 C CA . GLN A 1 99 ? -7.293 24.875 19.422 1 83.62 99 GLN A CA 1
ATOM 764 C C . GLN A 1 99 ? -7.504 23.391 19.656 1 83.62 99 GLN A C 1
ATOM 766 O O . GLN A 1 99 ? -8.297 23 20.516 1 83.62 99 GLN A O 1
ATOM 771 N N . GLU A 1 100 ? -6.906 22.578 18.938 1 81.19 100 GLU A N 1
ATOM 772 C CA . GLU A 1 100 ? -7.082 21.141 19.047 1 81.19 100 GLU A CA 1
ATOM 773 C C . GLU A 1 100 ? -6.234 20.562 20.172 1 81.19 100 GLU A C 1
ATOM 775 O O . GLU A 1 100 ? -6.27 19.359 20.438 1 81.19 100 GLU A O 1
ATOM 780 N N . ASP A 1 101 ? -5.867 21.312 21 1 65.5 101 ASP A N 1
ATOM 781 C CA . ASP A 1 101 ? -5.031 20.953 22.141 1 65.5 101 ASP A CA 1
ATOM 782 C C . ASP A 1 101 ? -3.889 20.031 21.703 1 65.5 101 ASP A C 1
ATOM 784 O O . ASP A 1 101 ? -3.486 19.141 22.453 1 65.5 101 ASP A O 1
ATOM 788 N N . CYS A 1 102 ? -3.711 19.891 20.547 1 54.09 102 CYS A N 1
ATOM 789 C CA . CYS A 1 102 ? -2.654 19.016 20.062 1 54.09 102 CYS A CA 1
ATOM 790 C C . CYS A 1 102 ? -1.283 19.641 20.266 1 54.09 102 CYS A C 1
ATOM 792 O O . CYS A 1 102 ? -0.258 19 20.016 1 54.09 102 CYS A O 1
ATOM 794 N N . ASP A 1 103 ? -1.339 20.969 20.703 1 51.03 103 ASP A N 1
ATOM 795 C CA . ASP A 1 103 ? -0.048 21.594 20.984 1 51.03 103 ASP A CA 1
ATOM 796 C C . ASP A 1 103 ? 0.182 21.734 22.484 1 51.03 103 ASP A C 1
ATOM 798 O O . ASP A 1 103 ? -0.449 22.578 23.125 1 51.03 103 ASP A O 1
ATOM 802 N N . ASP A 1 104 ? 0.573 20.609 23.031 1 48.62 104 ASP A N 1
ATOM 803 C CA . ASP A 1 104 ? 0.84 20.703 24.469 1 48.62 104 ASP A CA 1
ATOM 804 C C . ASP A 1 104 ? 1.559 22.016 24.797 1 48.62 104 ASP A C 1
ATOM 806 O O . ASP A 1 104 ? 1.703 22.359 25.969 1 48.62 104 ASP A O 1
ATOM 810 N N . ARG A 1 105 ? 2.502 22.484 23.969 1 48.38 105 ARG A N 1
ATOM 811 C CA . ARG A 1 105 ? 3.51 23.406 24.484 1 48.38 105 ARG A CA 1
ATOM 812 C C . ARG A 1 105 ? 3.086 24.859 24.266 1 48.38 105 ARG A C 1
ATOM 814 O O . ARG A 1 105 ? 3.881 25.781 24.453 1 48.38 105 ARG A O 1
ATOM 821 N N . ALA A 1 106 ? 1.794 25.266 24.281 1 48.25 106 ALA A N 1
ATOM 822 C CA . ALA A 1 106 ? 1.354 26.656 24.219 1 48.25 106 ALA A CA 1
ATOM 823 C C . ALA A 1 106 ? 2.207 27.469 23.234 1 48.25 106 ALA A C 1
ATOM 825 O O . ALA A 1 106 ? 1.977 28.656 23.031 1 48.25 106 ALA A O 1
ATOM 826 N N . GLU A 1 107 ? 3.271 26.984 22.797 1 54.28 107 GLU A N 1
ATOM 827 C CA . GLU A 1 107 ? 4.359 27.578 22.031 1 54.28 107 GLU A CA 1
ATOM 828 C C . GLU A 1 107 ? 4.066 27.531 20.531 1 54.28 107 GLU A C 1
ATOM 830 O O . GLU A 1 107 ? 4.938 27.828 19.719 1 54.28 107 GLU A O 1
ATOM 835 N N . GLY A 1 108 ? 2.648 27.5 20.141 1 70.56 108 GLY A N 1
ATOM 836 C CA . GLY A 1 108 ? 2.363 27.094 18.766 1 70.56 108 GLY A CA 1
ATOM 837 C C . GLY A 1 108 ? 2.729 28.141 17.734 1 70.56 108 GLY A C 1
ATOM 838 O O . GLY A 1 108 ? 3.51 27.875 16.828 1 70.56 108 GLY A O 1
ATOM 839 N N . THR A 1 109 ? 2.361 29.375 18.016 1 80.56 109 THR A N 1
ATOM 840 C CA . THR A 1 109 ? 2.594 30.406 17.016 1 80.56 109 THR A CA 1
ATOM 841 C C . THR A 1 109 ? 4.082 30.75 16.922 1 80.56 109 THR A C 1
ATOM 843 O O . THR A 1 109 ? 4.625 30.844 15.82 1 80.56 109 THR A O 1
ATOM 846 N N . GLU A 1 110 ? 4.648 30.875 18.031 1 85.69 110 GLU A N 1
ATOM 847 C CA . GLU A 1 110 ? 6.066 31.219 18.047 1 85.69 110 GLU A CA 1
ATOM 848 C C . GLU A 1 110 ? 6.922 30.078 17.5 1 85.69 110 GLU A C 1
ATOM 850 O O . GLU A 1 110 ? 7.938 30.328 16.844 1 85.69 110 GLU A O 1
ATOM 855 N N . MET A 1 111 ? 6.48 28.969 17.766 1 86.81 111 MET A N 1
ATOM 856 C CA . MET A 1 111 ? 7.195 27.797 17.266 1 86.81 111 MET A CA 1
ATOM 857 C C . MET A 1 111 ? 7.188 27.766 15.75 1 86.81 111 MET A C 1
ATOM 859 O O . MET A 1 111 ? 8.219 27.5 15.125 1 86.81 111 MET A O 1
ATOM 863 N N . PHE A 1 112 ? 6.098 28.141 15.164 1 90.81 112 PHE A N 1
ATOM 864 C CA . PHE A 1 112 ? 5.977 28.141 13.711 1 90.81 112 PHE A CA 1
ATOM 865 C C . PHE A 1 112 ? 6.801 29.266 13.102 1 90.81 112 PHE A C 1
ATOM 867 O O . PHE A 1 112 ? 7.441 29.094 12.062 1 90.81 112 PHE A O 1
ATOM 874 N N . ALA A 1 113 ? 6.742 30.391 13.766 1 91.56 113 ALA A N 1
ATOM 875 C CA . ALA A 1 113 ? 7.523 31.516 13.289 1 91.56 113 ALA A CA 1
ATOM 876 C C . ALA A 1 113 ? 9.016 31.219 13.352 1 91.56 113 ALA A C 1
ATOM 878 O O . ALA A 1 113 ? 9.758 31.531 12.422 1 91.56 113 ALA A O 1
ATOM 879 N N . GLU A 1 114 ? 9.398 30.688 14.445 1 93 114 GLU A N 1
ATOM 880 C CA . GLU A 1 114 ? 10.797 30.328 14.625 1 93 114 GLU A CA 1
ATOM 881 C C . GLU A 1 114 ? 11.227 29.266 13.609 1 93 114 GLU A C 1
ATOM 883 O O . GLU A 1 114 ? 12.328 29.344 13.047 1 93 114 GLU A O 1
ATOM 888 N N . ARG A 1 115 ? 10.438 28.312 13.391 1 93.94 115 ARG A N 1
ATOM 889 C CA . ARG A 1 115 ? 10.688 27.281 12.398 1 93.94 115 ARG A CA 1
ATOM 890 C C . ARG A 1 115 ? 10.953 27.891 11.023 1 93.94 115 ARG A C 1
ATOM 892 O O . ARG A 1 115 ? 11.938 27.547 10.367 1 93.94 115 ARG A O 1
ATOM 899 N N . ASP A 1 116 ? 10.07 28.812 10.656 1 94.38 116 ASP A N 1
ATOM 900 C CA . ASP A 1 116 ? 10.203 29.453 9.344 1 94.38 116 ASP A CA 1
ATOM 901 C C . ASP A 1 116 ? 11.469 30.312 9.273 1 94.38 116 ASP A C 1
ATOM 903 O O . ASP A 1 116 ? 12.133 30.359 8.242 1 94.38 116 ASP A O 1
ATOM 907 N N . ARG A 1 117 ? 11.758 30.969 10.336 1 96.06 117 ARG A N 1
ATOM 908 C CA . ARG A 1 117 ? 12.945 31.828 10.398 1 96.06 117 ARG A CA 1
ATOM 909 C C . ARG A 1 117 ? 14.211 31 10.258 1 96.06 117 ARG A C 1
ATOM 911 O O . ARG A 1 117 ? 15.109 31.359 9.492 1 96.06 117 ARG A O 1
ATOM 918 N N . VAL A 1 118 ? 14.258 29.922 10.992 1 97.31 118 VAL A N 1
ATOM 919 C CA . VAL A 1 118 ? 15.43 29.047 10.969 1 97.31 118 VAL A CA 1
ATOM 920 C C . VAL A 1 118 ? 15.617 28.484 9.562 1 97.31 118 VAL A C 1
ATOM 922 O O . VAL A 1 118 ? 16.734 28.438 9.047 1 97.31 118 VAL A O 1
ATOM 925 N N . LEU A 1 119 ? 14.562 28.078 8.969 1 97.62 119 LEU A N 1
ATOM 926 C CA . LEU A 1 119 ? 14.633 27.547 7.613 1 97.62 119 LEU A CA 1
ATOM 927 C C . LEU A 1 119 ? 15.172 28.594 6.641 1 97.62 119 LEU A C 1
ATOM 929 O O . LEU A 1 119 ? 16.078 28.297 5.848 1 97.62 119 LEU A O 1
ATOM 933 N N . ALA A 1 120 ? 14.695 29.797 6.754 1 97.31 120 ALA A N 1
ATOM 934 C CA . ALA A 1 120 ? 15.062 30.875 5.836 1 97.31 120 ALA A CA 1
ATOM 935 C C . ALA A 1 120 ? 16.5 31.328 6.074 1 97.31 120 ALA A C 1
ATOM 937 O O . ALA A 1 120 ? 17.203 31.688 5.129 1 97.31 120 ALA A O 1
ATOM 938 N N . ALA A 1 121 ? 16.859 31.281 7.289 1 97.69 121 ALA A N 1
ATOM 939 C CA . ALA A 1 121 ? 18.203 31.75 7.652 1 97.69 121 ALA A CA 1
ATOM 940 C C . ALA A 1 121 ? 19.281 30.859 7.047 1 97.69 121 ALA A C 1
ATOM 942 O O . ALA A 1 121 ? 20.422 31.281 6.891 1 97.69 121 ALA A O 1
ATOM 943 N N . ASN A 1 122 ? 18.906 29.672 6.66 1 97.88 122 ASN A N 1
ATOM 944 C CA . ASN A 1 122 ? 19.859 28.719 6.102 1 97.88 122 ASN A CA 1
ATOM 945 C C . ASN A 1 122 ? 19.844 28.734 4.578 1 97.88 122 ASN A C 1
ATOM 947 O O . ASN A 1 122 ? 20.375 27.828 3.938 1 97.88 122 ASN A O 1
ATOM 951 N N . ARG A 1 123 ? 19.328 29.719 3.951 1 96.06 123 ARG A N 1
ATOM 952 C CA . ARG A 1 123 ? 19.062 29.75 2.518 1 96.06 123 ARG A CA 1
ATOM 953 C C . ARG A 1 123 ? 20.359 29.609 1.715 1 96.06 123 ARG A C 1
ATOM 955 O O . ARG A 1 123 ? 20.344 29.141 0.579 1 96.06 123 ARG A O 1
ATOM 962 N N . ASP A 1 124 ? 21.484 29.969 2.256 1 95.62 124 ASP A N 1
ATOM 963 C CA . ASP A 1 124 ? 22.75 29.891 1.547 1 95.62 124 ASP A CA 1
ATOM 964 C C . ASP A 1 124 ? 23.5 28.594 1.886 1 95.62 124 ASP A C 1
ATOM 966 O O . ASP A 1 124 ? 24.594 28.359 1.394 1 95.62 124 ASP A O 1
ATOM 970 N N . GLY A 1 125 ? 22.906 27.75 2.736 1 96.31 125 GLY A N 1
ATOM 971 C CA . GLY A 1 125 ? 23.531 26.5 3.164 1 96.31 125 GLY A CA 1
ATOM 972 C C . GLY A 1 125 ? 22.891 25.266 2.553 1 96.31 125 GLY A C 1
ATOM 973 O O . GLY A 1 125 ? 22.141 25.375 1.57 1 96.31 125 GLY A O 1
ATOM 974 N N . GLU A 1 126 ? 23.297 24.141 3.098 1 97.38 126 GLU A N 1
ATOM 975 C CA . GLU A 1 126 ? 22.766 22.844 2.666 1 97.38 126 GLU A CA 1
ATOM 976 C C . GLU A 1 126 ? 21.609 22.391 3.553 1 97.38 126 GLU A C 1
ATOM 978 O O . GLU A 1 126 ? 21.562 22.719 4.738 1 97.38 126 GLU A O 1
ATOM 983 N N . TYR A 1 127 ? 20.703 21.703 2.9 1 98.38 127 TYR A N 1
ATOM 984 C CA . TYR A 1 127 ? 19.578 21.125 3.627 1 98.38 127 TYR A CA 1
ATOM 985 C C . TYR A 1 127 ? 19.594 19.594 3.506 1 98.38 127 TYR A C 1
ATOM 987 O O . TYR A 1 127 ? 19.891 19.062 2.436 1 98.38 127 TYR A O 1
ATOM 995 N N . VAL A 1 128 ? 19.312 18.891 4.578 1 98.06 128 VAL A N 1
ATOM 996 C CA . VAL A 1 128 ? 19.031 17.453 4.562 1 98.06 128 VAL A CA 1
ATOM 997 C C . VAL A 1 128 ? 17.656 17.188 5.172 1 98.06 128 VAL A C 1
ATOM 999 O O . VAL A 1 128 ? 17.438 17.469 6.352 1 98.06 128 VAL A O 1
ATOM 1002 N N . LEU A 1 129 ? 16.75 16.688 4.395 1 98.44 129 LEU A N 1
ATOM 1003 C CA . LEU A 1 129 ? 15.398 16.375 4.832 1 98.44 129 LEU A CA 1
ATOM 1004 C C . LEU A 1 129 ? 15.273 14.891 5.184 1 98.44 129 LEU A C 1
ATOM 1006 O O . LEU A 1 129 ? 15.531 14.023 4.344 1 98.44 129 LEU A O 1
ATOM 1010 N N . TRP A 1 130 ? 14.906 14.609 6.449 1 97.69 130 TRP A N 1
ATOM 1011 C CA . TRP A 1 130 ? 14.695 13.25 6.934 1 97.69 130 TRP A CA 1
ATOM 1012 C C . TRP A 1 130 ? 13.211 12.938 7.055 1 97.69 130 TRP A C 1
ATOM 1014 O O . TRP A 1 130 ? 12.547 13.391 7.996 1 97.69 130 TRP A O 1
ATOM 1024 N N . PHE A 1 131 ? 12.727 12.148 6.105 1 97.62 131 PHE A N 1
ATOM 1025 C CA . PHE A 1 131 ? 11.289 11.914 6.074 1 97.62 131 PHE A CA 1
ATOM 1026 C C . PHE A 1 131 ? 10.984 10.492 5.625 1 97.62 131 PHE A C 1
ATOM 1028 O O . PHE A 1 131 ? 11.898 9.695 5.391 1 97.62 131 PHE A O 1
ATOM 1035 N N . GLU A 1 132 ? 9.625 10.141 5.699 1 96.12 132 GLU A N 1
ATOM 1036 C CA . GLU A 1 132 ? 9.109 8.805 5.406 1 96.12 132 GLU A CA 1
ATOM 1037 C C . GLU A 1 132 ? 8.094 8.844 4.27 1 96.12 132 GLU A C 1
ATOM 1039 O O . GLU A 1 132 ? 7.824 9.906 3.703 1 96.12 132 GLU A O 1
ATOM 1044 N N . ALA A 1 133 ? 7.605 7.645 3.975 1 96.31 133 ALA A N 1
ATOM 1045 C CA . ALA A 1 133 ? 6.758 7.469 2.797 1 96.31 133 ALA A CA 1
ATOM 1046 C C . ALA A 1 133 ? 5.305 7.805 3.113 1 96.31 133 ALA A C 1
ATOM 1048 O O . ALA A 1 133 ? 4.492 7.984 2.205 1 96.31 133 ALA A O 1
ATOM 1049 N N . ASP A 1 134 ? 4.938 7.945 4.301 1 97.06 134 ASP A N 1
ATOM 1050 C CA . ASP A 1 134 ? 3.533 8.023 4.688 1 97.06 134 ASP A CA 1
ATOM 1051 C C . ASP A 1 134 ? 2.955 9.398 4.379 1 97.06 134 ASP A C 1
ATOM 1053 O O . ASP A 1 134 ? 3.693 10.328 4.031 1 97.06 134 ASP A O 1
ATOM 1057 N N . LEU A 1 135 ? 1.644 9.5 4.492 1 98.25 135 LEU A N 1
ATOM 1058 C CA . LEU A 1 135 ? 0.895 10.703 4.145 1 98.25 135 LEU A CA 1
ATOM 1059 C C . LEU A 1 135 ? 1.379 11.898 4.961 1 98.25 135 LEU A C 1
ATOM 1061 O O . LEU A 1 135 ? 1.601 12.977 4.41 1 98.25 135 LEU A O 1
ATOM 1065 N N . TYR A 1 136 ? 1.572 11.781 6.266 1 97.44 136 TYR A N 1
ATOM 1066 C CA . TYR A 1 136 ? 2.031 12.836 7.156 1 97.44 136 TYR A CA 1
ATOM 1067 C C . TYR A 1 136 ? 3.33 13.453 6.652 1 97.44 136 TYR A C 1
ATOM 1069 O O . TYR A 1 136 ? 3.424 14.672 6.488 1 97.44 136 TYR A O 1
ATOM 1077 N N . ASP A 1 137 ? 4.227 12.633 6.305 1 98 137 ASP A N 1
ATOM 1078 C CA . ASP A 1 137 ? 5.559 13.07 5.891 1 98 137 ASP A CA 1
ATOM 1079 C C . ASP A 1 137 ? 5.531 13.664 4.484 1 98 137 ASP A C 1
ATOM 1081 O O . ASP A 1 137 ? 6.184 14.672 4.219 1 98 137 ASP A O 1
ATOM 1085 N N . GLN A 1 138 ? 4.832 13.055 3.604 1 98.56 138 GLN A N 1
ATOM 1086 C CA . GLN A 1 138 ? 4.832 13.516 2.219 1 98.56 138 GLN A CA 1
ATOM 1087 C C . GLN A 1 138 ? 4.211 14.906 2.1 1 98.56 138 GLN A C 1
ATOM 1089 O O . GLN A 1 138 ? 4.633 15.711 1.265 1 98.56 138 GLN A O 1
ATOM 1094 N N . LEU A 1 139 ? 3.221 15.195 2.943 1 98.81 139 LEU A N 1
ATOM 1095 C CA . LEU A 1 139 ? 2.66 16.547 2.961 1 98.81 139 LEU A CA 1
ATOM 1096 C C . LEU A 1 139 ? 3.676 17.547 3.49 1 98.81 139 LEU A C 1
ATOM 1098 O O . LEU A 1 139 ? 3.785 18.656 2.969 1 98.81 139 LEU A O 1
ATOM 1102 N N . GLN A 1 140 ? 4.41 17.156 4.492 1 98.31 140 GLN A N 1
ATOM 1103 C CA . GLN A 1 140 ? 5.438 18.047 5.027 1 98.31 140 GLN A CA 1
ATOM 1104 C C . GLN A 1 140 ? 6.539 18.297 4 1 98.31 140 GLN A C 1
ATOM 1106 O O . GLN A 1 140 ? 7.02 19.422 3.85 1 98.31 140 GLN A O 1
ATOM 1111 N N . ILE A 1 141 ? 6.926 17.266 3.295 1 98.75 141 ILE A N 1
ATOM 1112 C CA . ILE A 1 141 ? 7.977 17.375 2.287 1 98.75 141 ILE A CA 1
ATOM 1113 C C . ILE A 1 141 ? 7.59 18.438 1.255 1 98.75 141 ILE A C 1
ATOM 1115 O O . ILE A 1 141 ? 8.375 19.328 0.956 1 98.75 141 ILE A O 1
ATOM 1119 N N . ILE A 1 142 ? 6.355 18.344 0.741 1 98.81 142 ILE A N 1
ATOM 1120 C CA . ILE A 1 142 ? 6 19.266 -0.333 1 98.81 142 ILE A CA 1
ATOM 1121 C C . ILE A 1 142 ? 5.844 20.688 0.229 1 98.81 142 ILE A C 1
ATOM 1123 O O . ILE A 1 142 ? 6.145 21.672 -0.452 1 98.81 142 ILE A O 1
ATOM 1127 N N . GLN A 1 143 ? 5.414 20.828 1.49 1 98.5 143 GLN A N 1
ATOM 1128 C CA . GLN A 1 143 ? 5.375 22.141 2.121 1 98.5 143 GLN A CA 1
ATOM 1129 C C . GLN A 1 143 ? 6.773 22.75 2.217 1 98.5 143 GLN A C 1
ATOM 1131 O O . GLN A 1 143 ? 6.98 23.906 1.851 1 98.5 143 GLN A O 1
ATOM 1136 N N . ILE A 1 144 ? 7.719 21.984 2.701 1 98.44 144 ILE A N 1
ATOM 1137 C CA . ILE A 1 144 ? 9.086 22.438 2.898 1 98.44 144 ILE A CA 1
ATOM 1138 C C . ILE A 1 144 ? 9.711 22.797 1.552 1 98.44 144 ILE A C 1
ATOM 1140 O O . ILE A 1 144 ? 10.312 23.875 1.402 1 98.44 144 ILE A O 1
ATOM 1144 N N . LEU A 1 145 ? 9.547 21.938 0.587 1 98.81 145 LEU A N 1
ATOM 1145 C CA . LEU A 1 145 ? 10.172 22.141 -0.713 1 98.81 145 LEU A CA 1
ATOM 1146 C C . LEU A 1 145 ? 9.578 23.344 -1.422 1 98.81 145 LEU A C 1
ATOM 1148 O O . LEU A 1 145 ? 10.297 24.094 -2.092 1 98.81 145 LEU A O 1
ATOM 1152 N N . ASP A 1 146 ? 8.266 23.484 -1.301 1 98.44 146 ASP A N 1
ATOM 1153 C CA . ASP A 1 146 ? 7.645 24.672 -1.872 1 98.44 146 ASP A CA 1
ATOM 1154 C C . ASP A 1 146 ? 8.195 25.953 -1.231 1 98.44 146 ASP A C 1
ATOM 1156 O O . ASP A 1 146 ? 8.477 26.938 -1.926 1 98.44 146 ASP A O 1
ATOM 1160 N N . ARG A 1 147 ? 8.367 25.938 0.098 1 97.5 147 ARG A N 1
ATOM 1161 C CA . ARG A 1 147 ? 8.922 27.078 0.815 1 97.5 147 ARG A CA 1
ATOM 1162 C C . ARG A 1 147 ? 10.359 27.359 0.373 1 97.5 147 ARG A C 1
ATOM 1164 O O . ARG A 1 147 ? 10.742 28.516 0.181 1 97.5 147 ARG A O 1
ATOM 1171 N N . LEU A 1 148 ? 11.125 26.344 0.239 1 98.5 148 LEU A N 1
ATOM 1172 C CA . LEU A 1 148 ? 12.508 26.5 -0.183 1 98.5 148 LEU A CA 1
ATOM 1173 C C . LEU A 1 148 ? 12.586 27.047 -1.607 1 98.5 148 LEU A C 1
ATOM 1175 O O . LEU A 1 148 ? 13.461 27.859 -1.924 1 98.5 148 LEU A O 1
ATOM 1179 N N . ALA A 1 149 ? 11.688 26.578 -2.443 1 97.94 149 ALA A N 1
ATOM 1180 C CA . ALA A 1 149 ? 11.602 27.141 -3.789 1 97.94 149 ALA A CA 1
ATOM 1181 C C . ALA A 1 149 ? 11.297 28.625 -3.744 1 97.94 149 ALA A C 1
ATOM 1183 O O . ALA A 1 149 ? 11.914 29.422 -4.465 1 97.94 149 ALA A O 1
ATOM 1184 N N . ASP A 1 150 ? 10.422 29 -2.914 1 96.19 150 ASP A N 1
ATOM 1185 C CA . ASP A 1 150 ? 10.047 30.406 -2.738 1 96.19 150 ASP A CA 1
ATOM 1186 C C . ASP A 1 150 ? 11.242 31.234 -2.26 1 96.19 150 ASP A C 1
ATOM 1188 O O . ASP A 1 150 ? 11.336 32.438 -2.553 1 96.19 150 ASP A O 1
ATOM 1192 N N . LEU A 1 151 ? 12.094 30.609 -1.491 1 96.88 151 LEU A N 1
ATOM 1193 C CA . LEU A 1 151 ? 13.281 31.281 -0.962 1 96.88 151 LEU A CA 1
ATOM 1194 C C . LEU A 1 151 ? 14.422 31.234 -1.974 1 96.88 151 LEU A C 1
ATOM 1196 O O . LEU A 1 151 ? 15.547 31.641 -1.663 1 96.88 151 LEU A O 1
ATOM 1200 N N . ASP A 1 152 ? 14.148 30.672 -3.137 1 97.25 152 ASP A N 1
ATOM 1201 C CA . ASP A 1 152 ? 15.102 30.578 -4.242 1 97.25 152 ASP A CA 1
ATOM 1202 C C . ASP A 1 152 ? 16.297 29.703 -3.861 1 97.25 152 ASP A C 1
ATOM 1204 O O . ASP A 1 152 ? 17.438 30 -4.246 1 97.25 152 ASP A O 1
ATOM 1208 N N . VAL A 1 153 ? 16.078 28.734 -3.021 1 98.12 153 VAL A N 1
ATOM 1209 C CA . VAL A 1 153 ? 17.125 27.766 -2.723 1 98.12 153 VAL A CA 1
ATOM 1210 C C . VAL A 1 153 ? 17.297 26.812 -3.906 1 98.12 153 VAL A C 1
ATOM 1212 O O . VAL A 1 153 ? 16.344 26.188 -4.363 1 98.12 153 VAL A O 1
ATOM 1215 N N . PRO A 1 154 ? 18.516 26.703 -4.398 1 97.75 154 PRO A N 1
ATOM 1216 C CA . PRO A 1 154 ? 18.734 25.75 -5.492 1 97.75 154 PRO A CA 1
ATOM 1217 C C . PRO A 1 154 ? 18.469 24.312 -5.078 1 97.75 154 PRO A C 1
ATOM 1219 O O . PRO A 1 154 ? 18.844 23.891 -3.973 1 97.75 154 PRO A O 1
ATOM 1222 N N . ALA A 1 155 ? 17.891 23.562 -6.004 1 97.75 155 ALA A N 1
ATOM 1223 C CA . ALA A 1 155 ? 17.516 22.172 -5.73 1 97.75 155 ALA A CA 1
ATOM 1224 C C . ALA A 1 155 ? 18.719 21.359 -5.305 1 97.75 155 ALA A C 1
ATOM 1226 O O . ALA A 1 155 ? 18.609 20.484 -4.43 1 97.75 155 ALA A O 1
ATOM 1227 N N . GLN A 1 156 ? 19.828 21.625 -5.82 1 96 156 GLN A N 1
ATOM 1228 C CA . GLN A 1 156 ? 21.047 20.828 -5.609 1 96 156 GLN A CA 1
ATOM 1229 C C . GLN A 1 156 ? 21.547 20.969 -4.172 1 96 156 GLN A C 1
ATOM 1231 O O . GLN A 1 156 ? 22.406 20.203 -3.734 1 96 156 GLN A O 1
ATOM 1236 N N . ARG A 1 157 ? 21.016 21.922 -3.492 1 97.5 157 ARG A N 1
ATOM 1237 C CA . ARG A 1 157 ? 21.406 22.109 -2.1 1 97.5 157 ARG A CA 1
ATOM 1238 C C . ARG A 1 157 ? 20.484 21.344 -1.16 1 97.5 157 ARG A C 1
ATOM 1240 O O . ARG A 1 157 ? 20.656 21.375 0.059 1 97.5 157 ARG A O 1
ATOM 1247 N N . ILE A 1 158 ? 19.562 20.688 -1.702 1 98.5 158 ILE A N 1
ATOM 1248 C CA . ILE A 1 158 ? 18.578 19.953 -0.907 1 98.5 158 ILE A CA 1
ATOM 1249 C C . ILE A 1 158 ? 18.781 18.453 -1.097 1 98.5 158 ILE A C 1
ATOM 1251 O O . ILE A 1 158 ? 18.672 17.953 -2.215 1 98.5 158 ILE A O 1
ATOM 1255 N N . THR A 1 159 ? 19.109 17.797 -0.049 1 98.06 159 THR A N 1
ATOM 1256 C CA . THR A 1 159 ? 19.234 16.344 -0.017 1 98.06 159 THR A CA 1
ATOM 1257 C C . THR A 1 159 ? 18.047 15.727 0.728 1 98.06 159 THR A C 1
ATOM 1259 O O . THR A 1 159 ? 17.672 16.188 1.803 1 98.06 159 THR A O 1
ATOM 1262 N N . LEU A 1 160 ? 17.438 14.727 0.132 1 98.19 160 LEU A N 1
ATOM 1263 C CA . LEU A 1 160 ? 16.297 14.031 0.726 1 98.19 160 LEU A CA 1
ATOM 1264 C C . LEU A 1 160 ? 16.672 12.609 1.114 1 98.19 160 LEU A C 1
ATOM 1266 O O . LEU A 1 160 ? 17.188 11.852 0.292 1 98.19 160 LEU A O 1
ATOM 1270 N N . ILE A 1 161 ? 16.562 12.289 2.332 1 97 161 ILE A N 1
ATOM 1271 C CA . ILE A 1 161 ? 16.609 10.914 2.838 1 97 161 ILE A CA 1
ATOM 1272 C C . ILE A 1 161 ? 15.188 10.445 3.15 1 97 161 ILE A C 1
ATOM 1274 O O . ILE A 1 161 ? 14.539 10.969 4.066 1 97 161 ILE A O 1
ATOM 1278 N N . CYS A 1 162 ? 14.688 9.484 2.391 1 97 162 CYS A N 1
ATOM 1279 C CA . CYS A 1 162 ? 13.289 9.078 2.482 1 97 162 CYS A CA 1
ATOM 1280 C C . CYS A 1 162 ? 13.133 7.59 2.197 1 97 162 CYS A C 1
ATOM 1282 O O . CYS A 1 162 ? 13.531 7.113 1.133 1 97 162 CYS A O 1
ATOM 1284 N N . ILE A 1 163 ? 12.617 6.832 3.168 1 95 163 ILE A N 1
ATOM 1285 C CA . ILE A 1 163 ? 12.438 5.398 2.975 1 95 163 ILE A CA 1
ATOM 1286 C C . ILE A 1 163 ? 11.008 5.004 3.33 1 95 163 ILE A C 1
ATOM 1288 O O . ILE A 1 163 ? 10.367 5.656 4.16 1 95 163 ILE A O 1
ATOM 1292 N N . GLY A 1 164 ? 10.516 3.951 2.648 1 94.81 164 GLY A N 1
ATOM 1293 C CA . GLY A 1 164 ? 9.195 3.402 2.928 1 94.81 164 GLY A CA 1
ATOM 1294 C C . GLY A 1 164 ? 9.25 2.002 3.51 1 94.81 164 GLY A C 1
ATOM 1295 O O . GLY A 1 164 ? 8.211 1.426 3.842 1 94.81 164 GLY A O 1
ATOM 1296 N N . GLU A 1 165 ? 10.406 1.455 3.604 1 94 165 GLU A N 1
ATOM 1297 C CA . GLU A 1 165 ? 10.617 0.138 4.195 1 94 165 GLU A CA 1
ATOM 1298 C C . GLU A 1 165 ? 12.016 0.025 4.801 1 94 165 GLU A C 1
ATOM 1300 O O . GLU A 1 165 ? 12.891 0.834 4.5 1 94 165 GLU A O 1
ATOM 1305 N N . HIS A 1 166 ? 12.164 -0.861 5.672 1 93.19 166 HIS A N 1
ATOM 1306 C CA . HIS A 1 166 ? 13.453 -1.171 6.277 1 93.19 166 HIS A CA 1
ATOM 1307 C C . HIS A 1 166 ? 13.562 -2.658 6.598 1 93.19 166 HIS A C 1
ATOM 1309 O O . HIS A 1 166 ? 12.602 -3.273 7.062 1 93.19 166 HIS A O 1
ATOM 1315 N N . ALA A 1 167 ? 14.766 -3.146 6.363 1 89.62 167 ALA A N 1
ATOM 1316 C CA . ALA A 1 167 ? 15 -4.566 6.613 1 89.62 167 ALA A CA 1
ATOM 1317 C C . ALA A 1 167 ? 14.648 -4.938 8.047 1 89.62 167 ALA A C 1
ATOM 1319 O O . ALA A 1 167 ? 14.93 -4.18 8.977 1 89.62 167 ALA A O 1
ATOM 1320 N N . GLY A 1 168 ? 14.008 -6.07 8.133 1 91.56 168 GLY A N 1
ATOM 1321 C CA . GLY A 1 168 ? 13.711 -6.602 9.453 1 91.56 168 GLY A CA 1
ATOM 1322 C C . GLY A 1 168 ? 12.422 -6.062 10.047 1 91.56 168 GLY A C 1
ATOM 1323 O O . GLY A 1 168 ? 12.008 -6.477 11.133 1 91.56 168 GLY A O 1
ATOM 1324 N N . ILE A 1 169 ? 11.82 -5.176 9.312 1 92.69 169 ILE A N 1
ATOM 1325 C CA . ILE A 1 169 ? 10.609 -4.582 9.875 1 92.69 169 ILE A CA 1
ATOM 1326 C C . ILE A 1 169 ? 9.453 -4.742 8.898 1 92.69 169 ILE A C 1
ATOM 1328 O O . ILE A 1 169 ? 9.484 -4.195 7.793 1 92.69 169 ILE A O 1
ATOM 1332 N N . ALA A 1 170 ? 8.461 -5.527 9.336 1 91.88 170 ALA A N 1
ATOM 1333 C CA . ALA A 1 170 ? 7.215 -5.617 8.578 1 91.88 170 ALA A CA 1
ATOM 1334 C C . ALA A 1 170 ? 6.328 -4.398 8.828 1 91.88 170 ALA A C 1
ATOM 1336 O O . ALA A 1 170 ? 6.227 -3.924 9.969 1 91.88 170 ALA A O 1
ATOM 1337 N N . ARG A 1 171 ? 5.668 -3.908 7.762 1 90.25 171 ARG A N 1
ATOM 1338 C CA . ARG A 1 171 ? 4.801 -2.738 7.875 1 90.25 171 ARG A CA 1
ATOM 1339 C C . ARG A 1 171 ? 5.531 -1.578 8.539 1 90.25 171 ARG A C 1
ATOM 1341 O O . ARG A 1 171 ? 5.062 -1.039 9.547 1 90.25 171 ARG A O 1
ATOM 1348 N N . PHE A 1 172 ? 6.586 -1.198 7.922 1 92.81 172 PHE A N 1
ATOM 1349 C CA . PHE A 1 172 ? 7.477 -0.165 8.43 1 92.81 172 PHE A CA 1
ATOM 1350 C C . PHE A 1 172 ? 6.707 1.117 8.727 1 92.81 172 PHE A C 1
ATOM 1352 O O . PHE A 1 172 ? 6.055 1.673 7.844 1 92.81 172 PHE A O 1
ATOM 1359 N N . GLY A 1 173 ? 6.84 1.57 10 1 89.81 173 GLY A N 1
ATOM 1360 C CA . GLY A 1 173 ? 6.086 2.719 10.477 1 89.81 173 GLY A CA 1
ATOM 1361 C C . GLY A 1 173 ? 6.828 4.031 10.305 1 89.81 173 GLY A C 1
ATOM 1362 O O . GLY A 1 173 ? 6.25 5.105 10.469 1 89.81 173 GLY A O 1
ATOM 1363 N N . GLY A 1 174 ? 8.133 3.904 10.094 1 93.31 174 GLY A N 1
ATOM 1364 C CA . GLY A 1 174 ? 8.867 5.137 9.867 1 93.31 174 GLY A CA 1
ATOM 1365 C C . GLY A 1 174 ? 10.203 5.176 10.586 1 93.31 174 GLY A C 1
ATOM 1366 O O . GLY A 1 174 ? 10.578 4.211 11.258 1 93.31 174 GLY A O 1
ATOM 1367 N N . LEU A 1 175 ? 10.859 6.32 10.5 1 95.31 175 LEU A N 1
ATOM 1368 C CA . LEU A 1 175 ? 12.227 6.508 10.977 1 95.31 175 LEU A CA 1
ATOM 1369 C C . LEU A 1 175 ? 12.297 6.395 12.492 1 95.31 175 LEU A C 1
ATOM 1371 O O . LEU A 1 175 ? 13.344 6.066 13.047 1 95.31 175 LEU A O 1
ATOM 1375 N N . GLY A 1 176 ? 11.195 6.652 13.125 1 93.69 176 GLY A N 1
ATOM 1376 C CA . GLY A 1 176 ? 11.156 6.543 14.57 1 93.69 176 GLY A CA 1
ATOM 1377 C C . GLY A 1 176 ? 11.383 5.129 15.07 1 93.69 176 GLY A C 1
ATOM 1378 O O . GLY A 1 176 ? 11.68 4.922 16.25 1 93.69 176 GLY A O 1
ATOM 1379 N N . GLN A 1 177 ? 11.258 4.184 14.242 1 93.69 177 GLN A N 1
ATOM 1380 C CA . GLN A 1 177 ? 11.461 2.785 14.617 1 93.69 177 GLN A CA 1
ATOM 1381 C C . GLN A 1 177 ? 12.93 2.396 14.516 1 93.69 177 GLN A C 1
ATOM 1383 O O . GLN A 1 177 ? 13.32 1.3 14.922 1 93.69 177 GLN A O 1
ATOM 1388 N N . LEU A 1 178 ? 13.742 3.246 13.953 1 95.31 178 LEU A N 1
ATOM 1389 C CA . LEU A 1 178 ? 15.148 2.932 13.734 1 95.31 178 LEU A CA 1
ATOM 1390 C C . LEU A 1 178 ? 16.016 3.455 14.883 1 95.31 178 LEU A C 1
ATOM 1392 O O . LEU A 1 178 ? 15.711 4.504 15.461 1 95.31 178 LEU A O 1
ATOM 1396 N N . T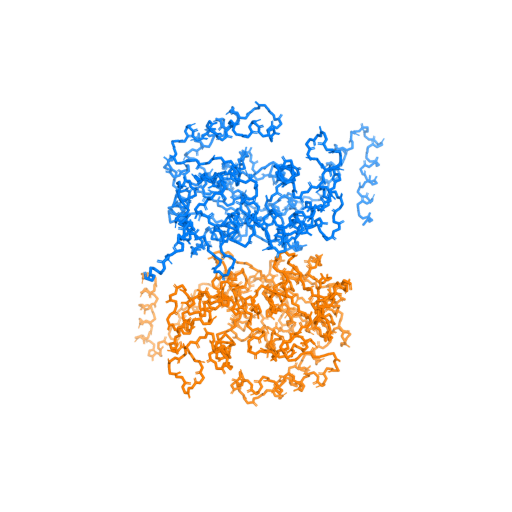HR A 1 179 ? 17.078 2.709 15.156 1 95.06 179 THR A N 1
ATOM 1397 C CA . THR A 1 179 ? 18.078 3.195 16.094 1 95.06 179 THR A CA 1
ATOM 1398 C C . THR A 1 179 ? 18.938 4.289 15.453 1 95.06 179 THR A C 1
ATOM 1400 O O . THR A 1 179 ? 18.938 4.445 14.227 1 95.06 179 THR A O 1
ATOM 1403 N N . SER A 1 180 ? 19.641 5 16.312 1 94.88 180 SER A N 1
ATOM 1404 C CA . SER A 1 180 ? 20.531 6.031 15.797 1 94.88 180 SER A CA 1
ATOM 1405 C C . SER A 1 180 ? 21.594 5.438 14.875 1 94.88 180 SER A C 1
ATOM 1407 O O . SER A 1 180 ? 22.016 6.082 13.914 1 94.88 180 SER A O 1
ATOM 1409 N N . GLU A 1 181 ? 22.016 4.238 15.148 1 94.31 181 GLU A N 1
ATOM 1410 C CA . GLU A 1 181 ? 22.984 3.553 14.305 1 94.31 181 GLU A CA 1
ATOM 1411 C C . GLU A 1 181 ? 22.406 3.24 12.93 1 94.31 181 GLU A C 1
ATOM 1413 O O . GLU A 1 181 ? 23.062 3.441 11.914 1 94.31 181 GLU A O 1
ATOM 1418 N N . GLN A 1 182 ? 21.188 2.799 12.938 1 93.88 182 GLN A N 1
ATOM 1419 C CA . GLN A 1 182 ? 20.516 2.5 11.68 1 93.88 182 GLN A CA 1
ATOM 1420 C C . GLN A 1 182 ? 20.266 3.771 10.875 1 93.88 182 GLN A C 1
ATOM 1422 O O . GLN A 1 182 ? 20.438 3.779 9.656 1 93.88 182 GLN A O 1
ATOM 1427 N N . LEU A 1 183 ? 19.891 4.781 11.57 1 95.5 183 LEU A N 1
ATOM 1428 C CA . LEU A 1 183 ? 19.672 6.066 10.914 1 95.5 183 LEU A CA 1
ATOM 1429 C C . LEU A 1 183 ? 20.969 6.566 10.266 1 95.5 183 LEU A C 1
ATOM 1431 O O . LEU A 1 183 ? 20.938 7.105 9.164 1 95.5 183 LEU A O 1
ATOM 1435 N N . ARG A 1 184 ? 22.078 6.348 10.891 1 93.94 184 ARG A N 1
ATOM 1436 C CA . ARG A 1 184 ? 23.375 6.824 10.438 1 93.94 184 ARG A CA 1
ATOM 1437 C C . ARG A 1 184 ? 23.781 6.16 9.133 1 93.94 184 ARG A C 1
ATOM 1439 O O . ARG A 1 184 ? 24.578 6.715 8.367 1 93.94 184 ARG A O 1
ATOM 1446 N N . GLU A 1 185 ? 23.188 5.074 8.836 1 92.69 185 GLU A N 1
ATOM 1447 C CA . GLU A 1 185 ? 23.547 4.32 7.641 1 92.69 185 GLU A CA 1
ATOM 1448 C C . GLU A 1 185 ? 22.812 4.848 6.414 1 92.69 185 GLU A C 1
ATOM 1450 O O . GLU A 1 185 ? 23.219 4.59 5.277 1 92.69 185 GLU A O 1
ATOM 1455 N N . LEU A 1 186 ? 21.766 5.57 6.617 1 93.56 186 LEU A N 1
ATOM 1456 C CA . LEU A 1 186 ? 20.844 5.898 5.535 1 93.56 186 LEU A CA 1
ATOM 1457 C C . LEU A 1 186 ? 21.5 6.805 4.508 1 93.56 186 LEU A C 1
ATOM 1459 O O . LEU A 1 186 ? 21.328 6.621 3.303 1 93.56 186 LEU A O 1
ATOM 1463 N N . PRO A 1 187 ? 22.344 7.73 4.941 1 93.56 187 PRO A N 1
ATOM 1464 C CA . PRO A 1 187 ? 22.969 8.625 3.959 1 93.56 187 PRO A CA 1
ATOM 1465 C C . PRO A 1 187 ? 23.859 7.883 2.963 1 93.56 187 PRO A C 1
ATOM 1467 O O . PRO A 1 187 ? 24.094 8.383 1.861 1 93.56 187 PRO A O 1
ATOM 1470 N N . ALA A 1 188 ? 24.281 6.766 3.322 1 89.69 188 ALA A N 1
ATOM 1471 C CA . ALA A 1 188 ? 25.188 6.004 2.469 1 89.69 188 ALA A CA 1
ATOM 1472 C C . ALA A 1 188 ? 24.422 5.074 1.538 1 89.69 188 ALA A C 1
ATOM 1474 O O . ALA A 1 188 ? 25.016 4.363 0.726 1 89.69 188 ALA A O 1
ATOM 1475 N N . THR A 1 189 ? 23.141 5.137 1.642 1 88.12 189 THR A N 1
ATOM 1476 C CA . THR A 1 189 ? 22.312 4.266 0.82 1 88.12 189 THR A CA 1
ATOM 1477 C C . THR A 1 189 ? 21.656 5.055 -0.308 1 88.12 189 THR A C 1
ATOM 1479 O O . THR A 1 189 ? 21.797 6.277 -0.381 1 88.12 189 THR A O 1
ATOM 1482 N N . ASN A 1 190 ? 20.938 4.281 -1.104 1 83.5 190 ASN A N 1
ATOM 1483 C CA . ASN A 1 190 ? 20.234 4.906 -2.221 1 83.5 190 ASN A CA 1
ATOM 1484 C C . ASN A 1 190 ? 18.953 5.582 -1.765 1 83.5 190 ASN A C 1
ATOM 1486 O O . ASN A 1 190 ? 18.203 6.121 -2.584 1 83.5 190 ASN A O 1
ATOM 1490 N N . ALA A 1 191 ? 18.766 5.586 -0.509 1 88.56 191 ALA A N 1
ATOM 1491 C CA . ALA A 1 191 ? 17.641 6.332 0.051 1 88.56 191 ALA A CA 1
ATOM 1492 C C . ALA A 1 191 ? 17.938 7.828 0.085 1 88.56 191 ALA A C 1
ATOM 1494 O O . ALA A 1 191 ? 17.031 8.641 0.273 1 88.56 191 ALA A O 1
ATOM 1495 N N . CYS A 1 192 ? 19.156 8.141 0.033 1 93.62 192 CYS A N 1
ATOM 1496 C CA . CYS A 1 192 ? 19.641 9.523 0.082 1 93.62 192 CYS A CA 1
ATOM 1497 C C . CYS A 1 192 ? 19.859 10.07 -1.322 1 93.62 192 CYS A C 1
ATOM 1499 O O . CYS A 1 192 ? 20.672 9.547 -2.074 1 93.62 192 CYS A O 1
ATOM 1501 N N . ILE A 1 193 ? 19.156 11.203 -1.615 1 95.44 193 ILE A N 1
ATOM 1502 C CA . ILE A 1 193 ? 19.281 11.719 -2.973 1 95.44 193 ILE A CA 1
ATOM 1503 C C . ILE A 1 193 ? 19.328 13.25 -2.939 1 95.44 193 ILE A C 1
ATOM 1505 O O . ILE A 1 193 ? 18.641 13.875 -2.125 1 95.44 193 ILE A O 1
ATOM 1509 N N . ARG A 1 194 ? 20.141 13.789 -3.818 1 96.31 194 ARG A N 1
ATOM 1510 C CA . ARG A 1 194 ? 20.062 15.219 -4.09 1 96.31 194 ARG A CA 1
ATOM 1511 C C . ARG A 1 194 ? 18.938 15.539 -5.062 1 96.31 194 ARG A C 1
ATOM 1513 O O . ARG A 1 194 ? 18.766 14.852 -6.066 1 96.31 194 ARG A O 1
ATOM 1520 N N . LEU A 1 195 ? 18.203 16.578 -4.754 1 98.12 195 LEU A N 1
ATOM 1521 C CA . LEU A 1 195 ? 17.016 16.875 -5.559 1 98.12 195 LEU A CA 1
ATOM 1522 C C . LEU A 1 195 ? 17.406 17.672 -6.801 1 98.12 195 LEU A C 1
ATOM 1524 O O . LEU A 1 195 ? 18.516 18.203 -6.887 1 98.12 195 LEU A O 1
ATOM 1528 N N . THR A 1 196 ? 16.531 17.656 -7.793 1 97.88 196 THR A N 1
ATOM 1529 C CA . THR A 1 196 ? 16.656 18.422 -9.023 1 97.88 196 THR A CA 1
ATOM 1530 C C . THR A 1 196 ? 15.578 19.5 -9.109 1 97.88 196 THR A C 1
ATOM 1532 O O . THR A 1 196 ? 14.609 19.469 -8.344 1 97.88 196 THR A O 1
ATOM 1535 N N . PRO A 1 197 ? 15.766 20.406 -10 1 98.06 197 PRO A N 1
ATOM 1536 C CA . PRO A 1 197 ? 14.727 21.422 -10.18 1 98.06 197 PRO A CA 1
ATOM 1537 C C . PRO A 1 197 ? 13.367 20.812 -10.516 1 98.06 197 PRO A C 1
ATOM 1539 O O . PRO A 1 197 ? 12.336 21.344 -10.102 1 98.06 197 PRO A O 1
ATOM 1542 N N . ALA A 1 198 ? 13.383 19.703 -11.188 1 97.69 198 ALA A N 1
ATOM 1543 C CA . ALA A 1 198 ? 12.125 19.031 -11.531 1 97.69 198 ALA A CA 1
ATOM 1544 C C . ALA A 1 198 ? 11.383 18.578 -10.281 1 97.69 198 ALA A C 1
ATOM 1546 O O . ALA A 1 198 ? 10.156 18.656 -10.211 1 97.69 198 ALA A O 1
ATOM 1547 N N . ALA A 1 199 ? 12.109 18.109 -9.336 1 97.81 199 ALA A N 1
ATOM 1548 C CA . ALA A 1 199 ? 11.508 17.688 -8.078 1 97.81 199 ALA A CA 1
ATOM 1549 C C . ALA A 1 199 ? 10.898 18.859 -7.328 1 97.81 199 ALA A C 1
ATOM 1551 O O . ALA A 1 199 ? 9.812 18.75 -6.754 1 97.81 199 ALA A O 1
ATOM 1552 N N . LEU A 1 200 ? 11.547 20.016 -7.324 1 98.31 200 LEU A N 1
ATOM 1553 C CA . LEU A 1 200 ? 11.023 21.203 -6.66 1 98.31 200 LEU A CA 1
ATOM 1554 C C . LEU A 1 200 ? 9.75 21.688 -7.344 1 98.31 200 LEU A C 1
ATOM 1556 O O . LEU A 1 200 ? 8.797 22.078 -6.676 1 98.31 200 LEU A O 1
ATOM 1560 N N . GLU A 1 201 ? 9.828 21.625 -8.625 1 98.31 201 GLU A N 1
ATOM 1561 C CA . GLU A 1 201 ? 8.648 22.047 -9.375 1 98.31 201 GLU A CA 1
ATOM 1562 C C . GLU A 1 201 ? 7.457 21.141 -9.07 1 98.31 201 GLU A C 1
ATOM 1564 O O . GLU A 1 201 ? 6.336 21.609 -8.875 1 98.31 201 GLU A O 1
ATOM 1569 N N . LEU A 1 202 ? 7.727 19.859 -9.062 1 98.69 202 LEU A N 1
ATOM 1570 C CA . LEU A 1 202 ? 6.672 18.906 -8.742 1 98.69 202 LEU A CA 1
ATOM 1571 C C . LEU A 1 202 ? 6.129 19.141 -7.34 1 98.69 202 LEU A C 1
ATOM 1573 O O . LEU A 1 202 ? 4.918 19.094 -7.117 1 98.69 202 LEU A O 1
ATOM 1577 N N . ALA A 1 203 ? 6.984 19.406 -6.422 1 98.81 203 ALA A N 1
ATOM 1578 C CA . ALA A 1 203 ? 6.566 19.672 -5.051 1 98.81 203 ALA A CA 1
ATOM 1579 C C . ALA A 1 203 ? 5.672 20.906 -4.977 1 98.81 203 ALA A C 1
ATOM 1581 O O . ALA A 1 203 ? 4.656 20.906 -4.281 1 98.81 203 ALA A O 1
ATOM 1582 N N . SER A 1 204 ? 6.047 21.891 -5.684 1 98.62 204 SER A N 1
ATOM 1583 C CA . SER A 1 204 ? 5.25 23.109 -5.707 1 98.62 204 SER A CA 1
ATOM 1584 C C . SER A 1 204 ? 3.881 22.859 -6.332 1 98.62 204 SER A C 1
ATOM 1586 O O . SER A 1 204 ? 2.873 23.391 -5.863 1 98.62 204 SER A O 1
ATOM 1588 N N . GLN A 1 205 ? 3.875 22.109 -7.383 1 98.75 205 GLN A N 1
ATOM 1589 C CA . GLN A 1 205 ? 2.607 21.75 -8.008 1 98.75 205 GLN A CA 1
ATOM 1590 C C . GLN A 1 205 ? 1.72 20.953 -7.051 1 98.75 205 GLN A C 1
ATOM 1592 O O . GLN A 1 205 ? 0.521 21.234 -6.945 1 98.75 205 GLN A O 1
ATOM 1597 N N . ALA A 1 206 ? 2.289 20.047 -6.383 1 98.88 206 ALA A N 1
ATOM 1598 C CA . ALA A 1 206 ? 1.543 19.219 -5.43 1 98.88 206 ALA A CA 1
ATOM 1599 C C . ALA A 1 206 ? 1.021 20.062 -4.27 1 98.88 206 ALA A C 1
ATOM 1601 O O . ALA A 1 206 ? -0.119 19.891 -3.834 1 98.88 206 ALA A O 1
ATOM 1602 N N . TRP A 1 207 ? 1.869 20.969 -3.746 1 98.88 207 TRP A N 1
ATOM 1603 C CA . TRP A 1 207 ? 1.469 21.859 -2.668 1 98.88 207 TRP A CA 1
ATOM 1604 C C . TRP A 1 207 ? 0.298 22.734 -3.098 1 98.88 207 TRP A C 1
ATOM 1606 O O . TRP A 1 207 ? -0.669 22.906 -2.352 1 98.88 207 TRP A O 1
ATOM 1616 N N . ALA A 1 208 ? 0.355 23.203 -4.285 1 98.75 208 ALA A N 1
ATOM 1617 C CA . ALA A 1 208 ? -0.724 24.031 -4.82 1 98.75 208 ALA A CA 1
ATOM 1618 C C . ALA A 1 208 ? -2.016 23.234 -4.953 1 98.75 208 ALA A C 1
ATOM 1620 O O . ALA A 1 208 ? -3.092 23.719 -4.594 1 98.75 208 ALA A O 1
ATOM 1621 N N . ALA A 1 209 ? -1.896 22.031 -5.438 1 98.81 209 ALA A N 1
ATOM 1622 C CA . ALA A 1 209 ? -3.066 21.172 -5.586 1 98.81 209 ALA A CA 1
ATOM 1623 C C . ALA A 1 209 ? -3.701 20.875 -4.23 1 98.81 209 ALA A C 1
ATOM 1625 O O . ALA A 1 209 ? -4.926 20.891 -4.094 1 98.81 209 ALA A O 1
ATOM 1626 N N . PHE A 1 210 ? -2.906 20.656 -3.27 1 98.88 210 PHE A N 1
ATOM 1627 C CA . PHE A 1 210 ? -3.355 20.328 -1.922 1 98.88 210 PHE A CA 1
ATOM 1628 C C . PHE A 1 210 ? -4.078 21.5 -1.286 1 98.88 210 PHE A C 1
ATOM 1630 O O . PHE A 1 210 ? -5.051 21.328 -0.552 1 98.88 210 PHE A O 1
ATOM 1637 N N . ARG A 1 211 ? -3.656 22.672 -1.576 1 98.81 211 ARG A N 1
ATOM 1638 C CA . ARG A 1 211 ? -4.164 23.859 -0.917 1 98.81 211 ARG A CA 1
ATOM 1639 C C . ARG A 1 211 ? -5.324 24.469 -1.701 1 98.81 211 ARG A C 1
ATOM 1641 O O . ARG A 1 211 ? -5.941 25.438 -1.257 1 98.81 211 ARG A O 1
ATOM 1648 N N . ALA A 1 212 ? -5.625 23.922 -2.857 1 98.62 212 ALA A N 1
ATOM 1649 C CA . ALA A 1 212 ? -6.699 24.453 -3.699 1 98.62 212 ALA A CA 1
ATOM 1650 C C . ALA A 1 212 ? -8.055 24.281 -3.023 1 98.62 212 ALA A C 1
ATOM 1652 O O . ALA A 1 212 ? -8.266 23.344 -2.25 1 98.62 212 ALA A O 1
ATOM 1653 N N . PRO A 1 213 ? -8.992 25.156 -3.363 1 97.69 213 PRO A N 1
ATOM 1654 C CA . PRO A 1 213 ? -10.312 25.078 -2.725 1 97.69 213 PRO A CA 1
ATOM 1655 C C . PRO A 1 213 ? -11.18 23.953 -3.285 1 97.69 213 PRO A C 1
ATOM 1657 O O . PRO A 1 213 ? -12.273 23.703 -2.773 1 97.69 213 PRO A O 1
ATOM 1660 N N . THR A 1 214 ? -10.703 23.312 -4.371 1 97.5 214 THR A N 1
ATOM 1661 C CA . THR A 1 214 ? -11.344 22.125 -4.938 1 97.5 214 THR A CA 1
ATOM 1662 C C . THR A 1 214 ? -10.328 21.016 -5.152 1 97.5 214 THR A C 1
ATOM 1664 O O . THR A 1 214 ? -9.141 21.281 -5.332 1 97.5 214 THR A O 1
ATOM 1667 N N . PRO A 1 215 ? -10.812 19.797 -5.133 1 97.69 215 PRO A N 1
ATOM 1668 C CA . PRO A 1 215 ? -9.852 18.688 -5.176 1 97.69 215 PRO A CA 1
ATOM 1669 C C . PRO A 1 215 ? -9.484 18.281 -6.602 1 97.69 215 PRO A C 1
ATOM 1671 O O . PRO A 1 215 ? -8.875 17.234 -6.809 1 97.69 215 PRO A O 1
ATOM 1674 N N . ASP A 1 216 ? -9.719 19.031 -7.59 1 96.25 216 ASP A N 1
ATOM 1675 C CA . ASP A 1 216 ? -9.578 18.672 -8.992 1 96.25 216 ASP A CA 1
ATOM 1676 C C . ASP A 1 216 ? -8.133 18.328 -9.336 1 96.25 216 ASP A C 1
ATOM 1678 O O . ASP A 1 216 ? -7.875 17.484 -10.195 1 96.25 216 ASP A O 1
ATOM 1682 N N . GLY A 1 217 ? -7.266 19 -8.727 1 97.62 217 GLY A N 1
ATOM 1683 C CA . GLY A 1 217 ? -5.859 18.812 -9.047 1 97.62 217 GLY A CA 1
ATOM 1684 C C . GLY A 1 217 ? -5.246 17.609 -8.359 1 97.62 217 GLY A C 1
ATOM 1685 O O . GLY A 1 217 ? -4.137 17.188 -8.695 1 97.62 217 GLY A O 1
ATOM 1686 N N . LEU A 1 218 ? -5.914 16.969 -7.445 1 98.25 218 LEU A N 1
ATOM 1687 C CA . LEU A 1 218 ? -5.348 15.898 -6.637 1 98.25 218 LEU A CA 1
ATOM 1688 C C . LEU A 1 218 ? -5.051 14.664 -7.488 1 98.25 218 LEU A C 1
ATOM 1690 O O . LEU A 1 218 ? -4.035 14 -7.289 1 98.25 218 LEU A O 1
ATOM 1694 N N . ARG A 1 219 ? -5.898 14.383 -8.438 1 96.5 219 ARG A N 1
ATOM 1695 C CA . ARG A 1 219 ? -5.738 13.195 -9.281 1 96.5 219 ARG A CA 1
ATOM 1696 C C . ARG A 1 219 ? -4.438 13.266 -10.07 1 96.5 219 ARG A C 1
ATOM 1698 O O . ARG A 1 219 ? -3.754 12.25 -10.234 1 96.5 219 ARG A O 1
ATOM 1705 N N . THR A 1 220 ? -4.145 14.438 -10.547 1 97.38 220 THR A N 1
ATOM 1706 C CA . THR A 1 220 ? -2.902 14.625 -11.289 1 97.38 220 THR A CA 1
ATOM 1707 C C . THR A 1 220 ? -1.697 14.258 -10.43 1 97.38 220 THR A C 1
ATOM 1709 O O . THR A 1 220 ? -0.752 13.633 -10.914 1 97.38 220 THR A O 1
ATOM 1712 N N . ILE A 1 221 ? -1.709 14.602 -9.195 1 98.5 221 ILE A N 1
ATOM 1713 C CA . ILE A 1 221 ? -0.608 14.289 -8.289 1 98.5 221 ILE A CA 1
ATOM 1714 C C . ILE A 1 221 ? -0.58 12.797 -8 1 98.5 221 ILE A C 1
ATOM 1716 O O . ILE A 1 221 ? 0.491 12.188 -7.961 1 98.5 221 ILE A O 1
ATOM 1720 N N . VAL A 1 222 ? -1.754 12.203 -7.852 1 97.5 222 VAL A N 1
ATOM 1721 C CA . VAL A 1 222 ? -1.858 10.766 -7.621 1 97.5 222 VAL A CA 1
ATOM 1722 C C . VAL A 1 222 ? -1.144 10.008 -8.734 1 97.5 222 VAL A C 1
ATOM 1724 O O . VAL A 1 222 ? -0.473 9 -8.484 1 97.5 222 VAL A O 1
ATOM 1727 N N . ASP A 1 223 ? -1.188 10.508 -9.922 1 94.62 223 ASP A N 1
ATOM 1728 C CA . ASP A 1 223 ? -0.724 9.789 -11.109 1 94.62 223 ASP A CA 1
ATOM 1729 C C . ASP A 1 223 ? 0.747 10.094 -11.391 1 94.62 223 ASP A C 1
ATOM 1731 O O . ASP A 1 223 ? 1.344 9.5 -12.297 1 94.62 223 ASP A O 1
ATOM 1735 N N . THR A 1 224 ? 1.347 10.891 -10.57 1 95.38 224 THR A N 1
ATOM 1736 C CA . THR A 1 224 ? 2.74 11.25 -10.812 1 95.38 224 THR A CA 1
ATOM 1737 C C . THR A 1 224 ? 3.668 10.086 -10.461 1 95.38 224 THR A C 1
ATOM 1739 O O . THR A 1 224 ? 3.416 9.352 -9.508 1 95.38 224 THR A O 1
ATOM 1742 N N . ARG A 1 225 ? 4.773 9.984 -11.281 1 93.56 225 ARG A N 1
ATOM 1743 C CA . ARG A 1 225 ? 5.852 9.031 -11.047 1 93.56 225 ARG A CA 1
ATOM 1744 C C . ARG A 1 225 ? 7.207 9.727 -11.039 1 93.56 225 ARG A C 1
ATOM 1746 O O . ARG A 1 225 ? 7.773 10.008 -12.094 1 93.56 225 ARG A O 1
ATOM 1753 N N . SER A 1 226 ? 7.656 10.086 -9.852 1 96 226 SER A N 1
ATOM 1754 C CA . SER A 1 226 ? 8.938 10.758 -9.68 1 96 226 SER A CA 1
ATOM 1755 C C . SER A 1 226 ? 9.969 9.82 -9.055 1 96 226 SER A C 1
ATOM 1757 O O . SER A 1 226 ? 9.68 9.141 -8.07 1 96 226 SER A O 1
ATOM 1759 N N . GLY A 1 227 ? 11.141 9.812 -9.672 1 94.75 227 GLY A N 1
ATOM 1760 C CA . GLY A 1 227 ? 12.211 9.031 -9.07 1 94.75 227 GLY A CA 1
ATOM 1761 C C . GLY A 1 227 ? 12.734 9.633 -7.785 1 94.75 227 GLY A C 1
ATOM 1762 O O . GLY A 1 227 ? 13.367 8.945 -6.98 1 94.75 227 GLY A O 1
ATOM 1763 N N . GLU A 1 228 ? 12.453 10.914 -7.566 1 96.62 228 GLU A N 1
ATOM 1764 C CA . GLU A 1 228 ? 12.961 11.609 -6.387 1 96.62 228 GLU A CA 1
ATOM 1765 C C . GLU A 1 228 ? 11.891 11.703 -5.301 1 96.62 228 GLU A C 1
ATOM 1767 O O . GLU A 1 228 ? 12.148 11.375 -4.141 1 96.62 228 GLU A O 1
ATOM 1772 N N . LEU A 1 229 ? 10.688 12.141 -5.707 1 98.06 229 LEU A N 1
ATOM 1773 C CA . LEU A 1 229 ? 9.547 12.141 -4.801 1 98.06 229 LEU A CA 1
ATOM 1774 C C . LEU A 1 229 ? 8.695 10.891 -4.996 1 98.06 229 LEU A C 1
ATOM 1776 O O . LEU A 1 229 ? 7.508 10.977 -5.297 1 98.06 229 LEU A O 1
ATOM 1780 N N . ARG A 1 230 ? 9.297 9.789 -4.699 1 96 230 ARG A N 1
ATOM 1781 C CA . ARG A 1 230 ? 8.828 8.469 -5.125 1 96 230 ARG A CA 1
ATOM 1782 C C . ARG A 1 230 ? 7.48 8.133 -4.5 1 96 230 ARG A C 1
ATOM 1784 O O . ARG A 1 230 ? 6.691 7.387 -5.086 1 96 230 ARG A O 1
ATOM 1791 N N . PHE A 1 231 ? 7.184 8.695 -3.32 1 97.06 231 PHE A N 1
ATOM 1792 C CA . PHE A 1 231 ? 6.031 8.234 -2.557 1 97.06 231 PHE A CA 1
ATOM 1793 C C . PHE A 1 231 ? 4.891 9.242 -2.641 1 97.06 231 PHE A C 1
ATOM 1795 O O . PHE A 1 231 ? 3.828 9.039 -2.045 1 97.06 231 PHE A O 1
ATOM 1802 N N . LEU A 1 232 ? 5.066 10.281 -3.447 1 98.38 232 LEU A N 1
ATOM 1803 C CA . LEU A 1 232 ? 4.117 11.391 -3.488 1 98.38 232 LEU A CA 1
ATOM 1804 C C . LEU A 1 232 ? 2.768 10.93 -4.031 1 98.38 232 LEU A C 1
ATOM 1806 O O . LEU A 1 232 ? 1.729 11.195 -3.418 1 98.38 232 LEU A O 1
ATOM 1810 N N . GLY A 1 233 ? 2.775 10.266 -5.109 1 97.5 233 GLY A N 1
ATOM 1811 C CA . GLY A 1 233 ? 1.528 9.789 -5.688 1 97.5 233 GLY A CA 1
ATOM 1812 C C . GLY A 1 233 ? 0.732 8.898 -4.754 1 97.5 233 GLY A C 1
ATOM 1813 O O . GLY A 1 233 ? -0.478 9.078 -4.598 1 97.5 233 GLY A O 1
ATOM 1814 N N . GLU A 1 234 ? 1.392 7.973 -4.141 1 96.5 234 GLU A N 1
ATOM 1815 C CA . GLU A 1 234 ? 0.747 7.059 -3.201 1 96.5 234 GLU A CA 1
ATOM 1816 C C . GLU A 1 234 ? 0.142 7.812 -2.021 1 96.5 234 GLU A C 1
ATOM 1818 O O . GLU A 1 234 ? -0.961 7.492 -1.573 1 96.5 234 GLU A O 1
ATOM 1823 N N . ALA A 1 235 ? 0.847 8.758 -1.541 1 98 235 ALA A N 1
ATOM 1824 C CA . ALA A 1 235 ? 0.365 9.539 -0.407 1 98 235 ALA A CA 1
ATOM 1825 C C . ALA A 1 235 ? -0.893 10.32 -0.775 1 98 235 ALA A C 1
ATOM 1827 O O . ALA A 1 235 ? -1.834 10.406 0.017 1 98 235 ALA A O 1
ATOM 1828 N N . PHE A 1 236 ? -0.91 10.844 -1.946 1 98.56 236 PHE A N 1
ATOM 1829 C CA . PHE A 1 236 ? -2.07 11.609 -2.377 1 98.56 236 PHE A CA 1
ATOM 1830 C C . PHE A 1 236 ? -3.254 10.695 -2.66 1 98.56 236 PHE A C 1
ATOM 1832 O O . PHE A 1 236 ? -4.41 11.086 -2.486 1 98.56 236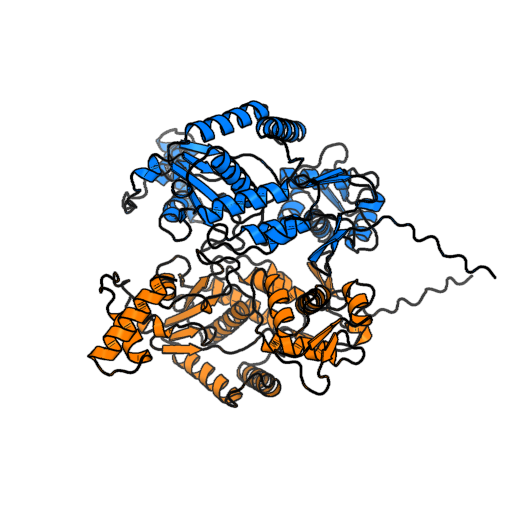 PHE A O 1
ATOM 1839 N N . ASP A 1 237 ? -2.939 9.5 -3.105 1 97.56 237 ASP A N 1
ATOM 1840 C CA . ASP A 1 237 ? -4.012 8.516 -3.199 1 97.56 237 ASP A CA 1
ATOM 1841 C C . ASP A 1 237 ? -4.633 8.25 -1.83 1 97.56 237 ASP A C 1
ATOM 1843 O O . ASP A 1 237 ? -5.859 8.258 -1.688 1 97.56 237 ASP A O 1
ATOM 1847 N N . ARG A 1 238 ? -3.809 8.062 -0.858 1 98.06 238 ARG A N 1
ATOM 1848 C CA . ARG A 1 238 ? -4.301 7.84 0.498 1 98.06 238 ARG A CA 1
ATOM 1849 C C . ARG A 1 238 ? -5.055 9.062 1.012 1 98.06 238 ARG A C 1
ATOM 1851 O O . ARG A 1 238 ? -6.078 8.93 1.686 1 98.06 238 ARG A O 1
ATOM 1858 N N . LEU A 1 239 ? -4.586 10.242 0.707 1 98.69 239 LEU A N 1
ATOM 1859 C CA . LEU A 1 239 ? -5.262 11.484 1.061 1 98.69 239 LEU A CA 1
ATOM 1860 C C . LEU A 1 239 ? -6.668 11.531 0.469 1 98.69 239 LEU A C 1
ATOM 1862 O O . LEU A 1 239 ? -7.625 11.898 1.155 1 98.69 239 LEU A O 1
ATOM 1866 N N . SER A 1 240 ? -6.785 11.133 -0.716 1 98.56 240 SER A N 1
ATOM 1867 C CA . SER A 1 240 ? -8.055 11.18 -1.429 1 98.56 240 SER A CA 1
ATOM 1868 C C . SER A 1 240 ? -9.094 10.281 -0.762 1 98.56 240 SER A C 1
ATOM 1870 O O . SER A 1 240 ? -10.289 10.594 -0.775 1 98.56 240 SER A O 1
ATOM 1872 N N . ARG A 1 241 ? -8.625 9.289 -0.11 1 97.88 241 ARG A N 1
ATOM 1873 C CA . ARG A 1 241 ? -9.523 8.32 0.515 1 97.88 241 ARG A CA 1
ATOM 1874 C C . ARG A 1 241 ? -10.055 8.844 1.847 1 97.88 241 ARG A C 1
ATOM 1876 O O . ARG A 1 241 ? -10.875 8.195 2.492 1 97.88 241 ARG A O 1
ATOM 1883 N N . GLU A 1 242 ? -9.641 10.055 2.189 1 98.44 242 GLU A N 1
ATOM 1884 C CA . GLU A 1 242 ? -10.172 10.688 3.393 1 98.44 242 GLU A CA 1
ATOM 1885 C C . GLU A 1 242 ? -11.43 11.484 3.08 1 98.44 242 GLU A C 1
ATOM 1887 O O . GLU A 1 242 ? -12.133 11.93 3.992 1 98.44 242 GLU A O 1
ATOM 1892 N N . TYR A 1 243 ? -11.734 11.688 1.808 1 98.44 243 TYR A N 1
ATOM 1893 C CA . TYR A 1 243 ? -13.031 12.258 1.46 1 98.44 243 TYR A CA 1
ATOM 1894 C C . TYR A 1 243 ? -14.164 11.289 1.796 1 98.44 243 TYR A C 1
ATOM 1896 O O . TYR A 1 243 ? -14 10.078 1.677 1 98.44 243 TYR A O 1
ATOM 1904 N N . PRO A 1 244 ? -15.258 11.844 2.264 1 98.12 244 PRO A N 1
ATOM 1905 C CA . PRO A 1 244 ? -16.344 10.93 2.615 1 98.12 244 PRO A CA 1
ATOM 1906 C C . PRO A 1 244 ? -16.812 10.094 1.431 1 98.12 244 PRO A C 1
ATOM 1908 O O . PRO A 1 244 ? -17.031 10.617 0.337 1 98.12 244 PRO A O 1
ATOM 1911 N N . ALA A 1 245 ? -16.984 8.844 1.65 1 96.94 245 ALA A N 1
ATOM 1912 C CA . ALA A 1 245 ? -17.328 7.914 0.579 1 96.94 245 ALA A CA 1
ATOM 1913 C C . ALA A 1 245 ? -18.797 8.062 0.162 1 96.94 245 ALA A C 1
ATOM 1915 O O . ALA A 1 245 ? -19.656 8.375 0.99 1 96.94 245 ALA A O 1
ATOM 1916 N N . THR A 1 246 ? -19.047 7.734 -1.098 1 94.62 246 THR A N 1
ATOM 1917 C CA . THR A 1 246 ? -20.422 7.738 -1.6 1 94.62 246 THR A CA 1
ATOM 1918 C C . THR A 1 246 ? -21.234 6.625 -0.948 1 94.62 246 THR A C 1
ATOM 1920 O O . THR A 1 246 ? -22.453 6.75 -0.798 1 94.62 246 THR A O 1
ATOM 1923 N N . ARG A 1 247 ? -20.594 5.652 -0.507 1 92.31 247 ARG A N 1
ATOM 1924 C CA . ARG A 1 247 ? -21.219 4.453 0.027 1 92.31 247 ARG A CA 1
ATOM 1925 C C . ARG A 1 247 ? -21.812 4.715 1.405 1 92.31 247 ARG A C 1
ATOM 1927 O O . ARG A 1 247 ? -22.938 4.281 1.696 1 92.31 247 ARG A O 1
ATOM 1934 N N . ASP A 1 248 ? -21.078 5.445 2.238 1 96.12 248 ASP A N 1
ATOM 1935 C CA . ASP A 1 248 ? -21.484 5.457 3.643 1 96.12 248 ASP A CA 1
ATOM 1936 C C . ASP A 1 248 ? -21.172 6.805 4.293 1 96.12 248 ASP A C 1
ATOM 1938 O O . ASP A 1 248 ? -21.484 7.02 5.465 1 96.12 248 ASP A O 1
ATOM 1942 N N . GLY A 1 249 ? -20.516 7.672 3.547 1 97.31 249 GLY A N 1
ATOM 1943 C CA . GLY A 1 249 ? -20.219 9 4.059 1 97.31 249 GLY A CA 1
ATOM 1944 C C . GLY A 1 249 ? -19.031 9.023 5 1 97.31 249 GLY A C 1
ATOM 1945 O O . GLY A 1 249 ? -18.781 10.031 5.668 1 97.31 249 GLY A O 1
ATOM 1946 N N . LEU A 1 250 ? -18.297 7.906 5.078 1 98.25 250 LEU A N 1
ATOM 1947 C CA . LEU A 1 250 ? -17.141 7.809 5.965 1 98.25 250 LEU A CA 1
ATOM 1948 C C . LEU A 1 250 ? -15.844 8.047 5.195 1 98.25 250 LEU A C 1
ATOM 1950 O O . LEU A 1 250 ? -15.727 7.664 4.027 1 98.25 250 LEU A O 1
ATOM 1954 N N . SER A 1 251 ? -14.898 8.734 5.875 1 98.19 251 SER A N 1
ATOM 1955 C CA . SER A 1 251 ? -13.523 8.609 5.406 1 98.19 251 SER A CA 1
ATOM 1956 C C . SER A 1 251 ? -12.984 7.199 5.621 1 98.19 251 SER A C 1
ATOM 1958 O O . SER A 1 251 ? -13.547 6.43 6.402 1 98.19 251 SER A O 1
ATOM 1960 N N . LEU A 1 252 ? -11.922 6.883 4.926 1 98.31 252 LEU A N 1
ATOM 1961 C CA . LEU A 1 252 ? -11.32 5.566 5.109 1 98.31 252 LEU A CA 1
ATOM 1962 C C . LEU A 1 252 ? -10.891 5.367 6.559 1 98.31 252 LEU A C 1
ATOM 1964 O O . LEU A 1 252 ? -11.078 4.289 7.125 1 98.31 252 LEU A O 1
ATOM 1968 N N . THR A 1 253 ? -10.312 6.359 7.203 1 98.56 253 THR A N 1
ATOM 1969 C CA . THR A 1 253 ? -9.859 6.246 8.586 1 98.56 253 THR A CA 1
ATOM 1970 C C . THR A 1 253 ? -11.031 6.004 9.523 1 98.56 253 THR A C 1
ATOM 1972 O O . THR A 1 253 ? -10.977 5.121 10.383 1 98.56 253 THR A O 1
ATOM 1975 N N . GLU A 1 254 ? -12.086 6.785 9.32 1 98.56 254 GLU A N 1
ATOM 1976 C CA . GLU A 1 254 ? -13.281 6.59 10.141 1 98.56 254 GLU A CA 1
ATOM 1977 C C . GLU A 1 254 ? -13.828 5.172 9.992 1 98.56 254 GLU A C 1
ATOM 1979 O O . GLU A 1 254 ? -14.18 4.531 10.984 1 98.56 254 GLU A O 1
ATOM 1984 N N . ARG A 1 255 ? -13.836 4.73 8.781 1 98.62 255 ARG A N 1
ATOM 1985 C CA . ARG A 1 255 ? -14.352 3.395 8.508 1 98.62 255 ARG A CA 1
ATOM 1986 C C . ARG A 1 255 ? -13.516 2.332 9.211 1 98.62 255 ARG A C 1
ATOM 1988 O O . ARG A 1 255 ? -14.062 1.405 9.812 1 98.62 255 ARG A O 1
ATOM 1995 N N . ARG A 1 256 ? -12.242 2.502 9.164 1 98.44 256 ARG A N 1
ATOM 1996 C CA . ARG A 1 256 ? -11.344 1.516 9.758 1 98.44 256 ARG A CA 1
ATOM 1997 C C . ARG A 1 256 ? -11.453 1.529 11.281 1 98.44 256 ARG A C 1
ATOM 1999 O O . ARG A 1 256 ? -11.336 0.487 11.93 1 98.44 256 ARG A O 1
ATOM 2006 N N . ILE A 1 257 ? -11.727 2.678 11.859 1 98.69 257 ILE A N 1
ATOM 2007 C CA . ILE A 1 257 ? -11.961 2.771 13.297 1 98.69 257 ILE A CA 1
ATOM 2008 C C . ILE A 1 257 ? -13.242 2.018 13.656 1 98.69 257 ILE A C 1
ATOM 2010 O O . ILE A 1 257 ? -13.234 1.18 14.562 1 98.69 257 ILE A O 1
ATOM 2014 N N . LEU A 1 258 ? -14.305 2.303 12.938 1 98.75 258 LEU A N 1
ATOM 2015 C CA . LEU A 1 258 ? -15.57 1.635 13.211 1 98.75 258 LEU A CA 1
ATOM 2016 C C . LEU A 1 258 ? -15.438 0.126 13.039 1 98.75 258 LEU A C 1
ATOM 2018 O O . LEU A 1 258 ? -15.969 -0.646 13.836 1 98.75 258 LEU A O 1
ATOM 2022 N N . ALA A 1 259 ? -14.742 -0.232 12.016 1 98.25 259 ALA A N 1
ATOM 2023 C CA . ALA A 1 259 ? -14.531 -1.653 11.75 1 98.25 259 ALA A CA 1
ATOM 2024 C C . ALA A 1 259 ? -13.773 -2.32 12.891 1 98.25 259 ALA A C 1
ATOM 2026 O O . ALA A 1 259 ? -14.086 -3.449 13.273 1 98.25 259 ALA A O 1
ATOM 2027 N N . ALA A 1 260 ? -12.797 -1.648 13.398 1 98.25 260 ALA A N 1
ATOM 2028 C CA . ALA A 1 260 ? -12.023 -2.178 14.523 1 98.25 260 ALA A CA 1
ATOM 2029 C C . ALA A 1 260 ? -12.906 -2.402 15.742 1 98.25 260 ALA A C 1
ATOM 2031 O O . ALA A 1 260 ? -12.812 -3.436 16.406 1 98.25 260 ALA A O 1
ATOM 2032 N N . VAL A 1 261 ? -13.758 -1.479 15.992 1 98.56 261 VAL A N 1
ATOM 2033 C CA . VAL A 1 261 ? -14.664 -1.595 17.125 1 98.56 261 VAL A CA 1
ATOM 2034 C C . VAL A 1 261 ? -15.664 -2.719 16.875 1 98.56 261 VAL A C 1
ATOM 2036 O O . VAL A 1 261 ? -15.93 -3.531 17.766 1 98.56 261 VAL A O 1
ATOM 2039 N N . ALA A 1 262 ? -16.156 -2.77 15.719 1 97.5 262 ALA A N 1
ATOM 2040 C CA . ALA A 1 262 ? -17.078 -3.83 15.344 1 97.5 262 ALA A CA 1
ATOM 2041 C C . ALA A 1 262 ? -16.438 -5.207 15.508 1 97.5 262 ALA A C 1
ATOM 2043 O O . ALA A 1 262 ? -17.125 -6.176 15.852 1 97.5 262 ALA A O 1
ATOM 2044 N N . ASP A 1 263 ? -15.164 -5.207 15.305 1 95.31 263 ASP A N 1
ATOM 2045 C CA . ASP A 1 263 ? -14.422 -6.465 15.359 1 95.31 263 ASP A CA 1
ATOM 2046 C C . ASP A 1 263 ? -13.969 -6.773 16.781 1 95.31 263 ASP A C 1
ATOM 2048 O O . ASP A 1 263 ? -13.18 -7.695 17.016 1 95.31 263 ASP A O 1
ATOM 2052 N N . GLY A 1 264 ? -14.297 -5.953 17.766 1 95.94 264 GLY A N 1
ATOM 2053 C CA . GLY A 1 264 ? -14.109 -6.348 19.156 1 95.94 264 GLY A CA 1
ATOM 2054 C C . GLY A 1 264 ? -13.188 -5.414 19.922 1 95.94 264 GLY A C 1
ATOM 2055 O O . GLY A 1 264 ? -12.875 -5.66 21.078 1 95.94 264 GLY A O 1
ATOM 2056 N N . ALA A 1 265 ? -12.68 -4.383 19.234 1 97.62 265 ALA A N 1
ATOM 2057 C CA . ALA A 1 265 ? -11.93 -3.408 20.016 1 97.62 265 ALA A CA 1
ATOM 2058 C C . ALA A 1 265 ? -12.82 -2.723 21.047 1 97.62 265 ALA A C 1
ATOM 2060 O O . ALA A 1 265 ? -13.742 -1.988 20.688 1 97.62 265 ALA A O 1
ATOM 2061 N N . SER A 1 266 ? -12.469 -2.842 22.281 1 97.19 266 SER A N 1
ATOM 2062 C CA . SER A 1 266 ? -13.391 -2.41 23.328 1 97.19 266 SER A CA 1
ATOM 2063 C C . SER A 1 266 ? -12.992 -1.04 23.875 1 97.19 266 SER A C 1
ATOM 2065 O O . SER A 1 266 ? -13.727 -0.451 24.672 1 97.19 266 SER A O 1
ATOM 2067 N N . ASP A 1 267 ? -11.836 -0.604 23.469 1 98.44 267 ASP A N 1
ATOM 2068 C CA . ASP A 1 267 ? -11.391 0.708 23.922 1 98.44 267 ASP A CA 1
ATOM 2069 C C . ASP A 1 267 ? -10.641 1.452 22.812 1 98.44 267 ASP A C 1
ATOM 2071 O O . ASP A 1 267 ? -10.273 0.858 21.797 1 98.44 267 ASP A O 1
ATOM 2075 N N . ALA A 1 268 ? -10.445 2.701 23.047 1 98.5 268 ALA A N 1
ATOM 2076 C CA . ALA A 1 268 ? -9.898 3.6 22.031 1 98.5 268 ALA A CA 1
ATOM 2077 C C . ALA A 1 268 ? -8.477 3.203 21.656 1 98.5 268 ALA A C 1
ATOM 2079 O O . ALA A 1 268 ? -8.109 3.225 20.484 1 98.5 268 ALA A O 1
ATOM 2080 N N . ALA A 1 269 ? -7.707 2.859 22.594 1 98.38 269 ALA A N 1
ATOM 2081 C CA . ALA A 1 269 ? -6.324 2.469 22.328 1 98.38 269 ALA A CA 1
ATOM 2082 C C . ALA A 1 269 ? -6.273 1.249 21.406 1 98.38 269 ALA A C 1
ATOM 2084 O O . ALA A 1 269 ? -5.512 1.228 20.438 1 98.38 269 ALA A O 1
ATOM 2085 N N . THR A 1 270 ? -7.078 0.293 21.719 1 98.38 270 THR A N 1
ATOM 2086 C CA . THR A 1 270 ? -7.125 -0.922 20.906 1 98.38 270 THR A CA 1
ATOM 2087 C C . THR A 1 270 ? -7.652 -0.622 19.516 1 98.38 270 THR A C 1
ATOM 2089 O O . THR A 1 270 ? -7.125 -1.136 18.516 1 98.38 270 THR A O 1
ATOM 2092 N N . ALA A 1 271 ? -8.672 0.204 19.438 1 98.62 271 ALA A N 1
ATOM 2093 C CA . ALA A 1 271 ? -9.227 0.588 18.141 1 98.62 271 ALA A CA 1
ATOM 2094 C C . ALA A 1 271 ? -8.18 1.292 17.281 1 98.62 271 ALA A C 1
ATOM 2096 O O . ALA A 1 271 ? -8.094 1.046 16.078 1 98.62 271 ALA A O 1
ATOM 2097 N N . PHE A 1 272 ? -7.387 2.109 17.953 1 98.5 272 PHE A N 1
ATOM 2098 C CA . PHE A 1 272 ? -6.324 2.836 17.266 1 98.5 272 PHE A CA 1
ATOM 2099 C C . PHE A 1 272 ? -5.312 1.87 16.656 1 98.5 272 PHE A C 1
ATOM 2101 O O . PHE A 1 272 ? -4.973 1.978 15.477 1 98.5 272 PHE A O 1
ATOM 2108 N N . VAL A 1 273 ? -4.906 0.957 17.391 1 97.06 273 VAL A N 1
ATOM 2109 C CA . VAL A 1 273 ? -3.896 -0.005 16.969 1 97.06 273 VAL A CA 1
ATOM 2110 C C . VAL A 1 273 ? -4.445 -0.859 15.828 1 97.06 273 VAL A C 1
ATOM 2112 O O . VAL A 1 273 ? -3.777 -1.048 14.812 1 97.06 273 VAL A O 1
ATOM 2115 N N . ARG A 1 274 ? -5.648 -1.273 15.953 1 96.69 274 ARG A N 1
ATOM 2116 C CA . ARG A 1 274 ? -6.238 -2.166 14.961 1 96.69 274 ARG A CA 1
ATOM 2117 C C . ARG A 1 274 ? -6.543 -1.422 13.672 1 96.69 274 ARG A C 1
ATOM 2119 O O . ARG A 1 274 ? -6.352 -1.964 12.578 1 96.69 274 ARG A O 1
ATOM 2126 N N . ALA A 1 275 ? -7.008 -0.225 13.766 1 97.38 275 ALA A N 1
ATOM 2127 C CA . ALA A 1 275 ? -7.215 0.59 12.578 1 97.38 275 ALA A CA 1
ATOM 2128 C C . ALA A 1 275 ? -5.895 0.855 11.859 1 97.38 275 ALA A C 1
ATOM 2130 O O . ALA A 1 275 ? -5.816 0.743 10.633 1 97.38 275 ALA A O 1
ATOM 2131 N N . GLY A 1 276 ? -4.875 1.144 12.641 1 96 276 GLY A N 1
ATOM 2132 C CA . GLY A 1 276 ? -3.557 1.407 12.078 1 96 276 GLY A CA 1
ATOM 2133 C C . GLY A 1 276 ? -2.938 0.194 11.414 1 96 276 GLY A C 1
ATOM 2134 O O . GLY A 1 276 ? -2.174 0.329 10.453 1 96 276 GLY A O 1
ATOM 2135 N N . ALA A 1 277 ? -3.299 -0.961 11.852 1 93.38 277 ALA A N 1
ATOM 2136 C CA . ALA A 1 277 ? -2.738 -2.203 11.328 1 93.38 277 ALA A CA 1
ATOM 2137 C C . ALA A 1 277 ? -3.215 -2.459 9.906 1 93.38 277 ALA A C 1
ATOM 2139 O O . ALA A 1 277 ? -2.615 -3.254 9.172 1 93.38 277 ALA A O 1
ATOM 2140 N N . ARG A 1 278 ? -4.199 -1.74 9.469 1 93.44 278 ARG A N 1
ATOM 2141 C CA . ARG A 1 278 ? -4.738 -1.915 8.125 1 93.44 278 ARG A CA 1
ATOM 2142 C C . ARG A 1 278 ? -4.035 -0.995 7.133 1 93.44 278 ARG A C 1
ATOM 2144 O O . ARG A 1 278 ? -4.188 -1.153 5.918 1 93.44 278 ARG A O 1
ATOM 2151 N N . GLU A 1 279 ? -3.236 -0.123 7.676 1 94.44 279 GLU A N 1
ATOM 2152 C CA . GLU A 1 279 ? -2.545 0.831 6.812 1 94.44 279 GLU A CA 1
ATOM 2153 C C . GLU A 1 279 ? -1.324 0.195 6.156 1 94.44 279 GLU A C 1
ATOM 2155 O O . GLU A 1 279 ? -0.558 -0.516 6.809 1 94.44 279 GLU A O 1
ATOM 2160 N N . THR A 1 280 ? -1.247 0.484 4.859 1 89.25 280 THR A N 1
ATOM 2161 C CA . THR A 1 280 ? 0.01 0.134 4.211 1 89.25 280 THR A CA 1
ATOM 2162 C C . THR A 1 280 ? 1.161 0.958 4.777 1 89.25 280 THR A C 1
ATOM 2164 O O . THR A 1 280 ? 2.258 0.437 4.996 1 89.25 280 THR A O 1
ATOM 2167 N N . ARG A 1 281 ? 0.849 2.184 4.98 1 93.94 281 ARG A N 1
ATOM 2168 C CA . ARG A 1 281 ? 1.774 3.139 5.582 1 93.94 281 ARG A CA 1
ATOM 2169 C C . ARG A 1 281 ? 1.1 3.926 6.699 1 93.94 281 ARG A C 1
ATOM 2171 O O . ARG A 1 281 ? 0.518 4.984 6.457 1 93.94 281 ARG A O 1
ATOM 2178 N N . PRO A 1 282 ? 1.248 3.436 7.871 1 94.19 282 PRO A N 1
ATOM 2179 C CA . PRO A 1 282 ? 0.614 4.168 8.969 1 94.19 282 PRO A CA 1
ATOM 2180 C C . PRO A 1 282 ? 1.127 5.602 9.094 1 94.19 282 PRO A C 1
ATOM 2182 O O . PRO A 1 282 ? 2.326 5.848 8.945 1 94.19 282 PRO A O 1
ATOM 2185 N N . TYR A 1 283 ? 0.214 6.508 9.336 1 95.31 283 TYR A N 1
ATOM 2186 C CA . TYR A 1 283 ? 0.635 7.906 9.383 1 95.31 283 TYR A CA 1
ATOM 2187 C C . TYR A 1 283 ? -0.049 8.641 10.523 1 95.31 283 TYR A C 1
ATOM 2189 O O . TYR A 1 283 ? 0.419 9.695 10.961 1 95.31 283 TYR A O 1
ATOM 2197 N N . LEU A 1 284 ? -1.157 8.102 11.031 1 95.88 284 LEU A N 1
ATOM 2198 C CA . LEU A 1 284 ? -2.029 8.812 11.961 1 95.88 284 LEU A CA 1
ATOM 2199 C C . LEU A 1 284 ? -1.554 8.625 13.398 1 95.88 284 LEU A C 1
ATOM 2201 O O . LEU A 1 284 ? -1.319 7.496 13.836 1 95.88 284 LEU A O 1
ATOM 2205 N N . GLY A 1 285 ? -1.386 9.719 14.117 1 93.12 285 GLY A N 1
ATOM 2206 C CA . GLY A 1 285 ? -1.087 9.641 15.539 1 93.12 285 GLY A CA 1
ATOM 2207 C C . GLY A 1 285 ? -2.297 9.289 16.375 1 93.12 285 GLY A C 1
ATOM 2208 O O . GLY A 1 285 ? -3.436 9.477 15.953 1 93.12 285 GLY A O 1
ATOM 2209 N N . ASP A 1 286 ? -2.08 8.883 17.609 1 94.75 286 ASP A N 1
ATOM 2210 C CA . ASP A 1 286 ? -3.146 8.406 18.5 1 94.75 286 ASP A CA 1
ATOM 2211 C C . ASP A 1 286 ? -4.094 9.539 18.859 1 94.75 286 ASP A C 1
ATOM 2213 O O . ASP A 1 286 ? -5.316 9.383 18.812 1 94.75 286 ASP A O 1
ATOM 2217 N N . ASP A 1 287 ? -3.545 10.719 19.125 1 93.25 287 ASP A N 1
ATOM 2218 C CA . ASP A 1 287 ? -4.383 11.836 19.547 1 93.25 287 ASP A CA 1
ATOM 2219 C C . ASP A 1 287 ? -5.387 12.211 18.453 1 93.25 287 ASP A C 1
ATOM 2221 O O . ASP A 1 287 ? -6.551 12.492 18.75 1 93.25 287 ASP A O 1
ATOM 2225 N N . TRP A 1 288 ? -4.941 12.234 17.297 1 94.81 288 TRP A N 1
ATOM 2226 C CA . TRP A 1 288 ? -5.816 12.578 16.188 1 94.81 288 TRP A CA 1
ATOM 2227 C C . TRP A 1 288 ? -6.844 11.484 15.938 1 94.81 288 TRP A C 1
ATOM 2229 O O . TRP A 1 288 ? -7.992 11.766 15.578 1 94.81 288 TRP A O 1
ATOM 2239 N N . CYS A 1 289 ? -6.426 10.281 16.109 1 97.25 289 CYS A N 1
ATOM 2240 C CA . CYS A 1 289 ? -7.367 9.172 16.016 1 97.25 289 CYS A CA 1
ATOM 2241 C C . CYS A 1 289 ? -8.445 9.273 17.094 1 97.25 289 CYS A C 1
ATOM 2243 O O . CYS A 1 289 ? -9.633 9.102 16.797 1 97.25 289 CYS A O 1
ATOM 2245 N N . PHE A 1 290 ? -8.031 9.562 18.312 1 97.31 290 PHE A N 1
ATOM 2246 C CA . PHE A 1 290 ? -8.984 9.711 19.406 1 97.31 290 PHE A CA 1
ATOM 2247 C C . PHE A 1 290 ? -9.945 10.867 19.141 1 97.31 290 PHE A C 1
ATOM 2249 O O . PHE A 1 290 ? -11.133 10.781 19.438 1 97.31 290 PHE A O 1
ATOM 2256 N N . ALA A 1 291 ? -9.414 11.898 18.578 1 95.5 291 ALA A N 1
ATOM 2257 C CA . ALA A 1 291 ? -10.266 13.031 18.219 1 95.5 291 ALA A CA 1
ATOM 2258 C C . ALA A 1 291 ? -11.344 12.617 17.219 1 95.5 291 ALA A C 1
ATOM 2260 O O . ALA A 1 291 ? -12.484 13.062 17.297 1 95.5 291 ALA A O 1
ATOM 2261 N N . MET A 1 292 ? -10.992 11.797 16.297 1 96.81 292 MET A N 1
ATOM 2262 C CA . MET A 1 292 ? -11.953 11.289 15.328 1 96.81 292 MET A CA 1
ATOM 2263 C C . MET A 1 292 ? -13.016 10.43 16 1 96.81 292 MET A C 1
ATOM 2265 O O . MET A 1 292 ? -14.203 10.547 15.695 1 96.81 292 MET A O 1
ATOM 2269 N N . MET A 1 293 ? -12.547 9.609 16.891 1 98.38 293 MET A N 1
ATOM 2270 C CA . MET A 1 293 ? -13.477 8.789 17.656 1 98.38 293 MET A CA 1
ATOM 2271 C C . MET A 1 293 ? -14.438 9.664 18.453 1 98.38 293 MET A C 1
ATOM 2273 O O . MET A 1 293 ? -15.633 9.375 18.531 1 98.38 293 MET A O 1
ATOM 2277 N N . ASP A 1 294 ? -13.906 10.672 19 1 97.5 294 ASP A N 1
ATOM 2278 C CA . ASP A 1 294 ? -14.695 11.602 19.812 1 97.5 294 ASP A CA 1
ATOM 2279 C C . ASP A 1 294 ? -15.789 12.258 18.984 1 97.5 294 ASP A C 1
ATOM 2281 O O . ASP A 1 294 ? -16.938 12.344 19.422 1 97.5 294 ASP A O 1
ATOM 2285 N N . ARG A 1 295 ? -15.461 12.68 17.797 1 96.56 295 ARG A N 1
ATOM 2286 C CA . ARG A 1 295 ? -16.422 13.305 16.906 1 96.56 295 ARG A CA 1
ATOM 2287 C C . ARG A 1 295 ? -17.547 12.336 16.562 1 96.56 295 ARG A C 1
ATOM 2289 O O . ARG A 1 295 ? -18.719 12.719 16.516 1 96.56 295 ARG A O 1
ATOM 2296 N N . MET A 1 296 ? -17.219 11.07 16.344 1 98.12 296 MET A N 1
ATOM 2297 C CA . MET A 1 296 ? -18.219 10.078 15.977 1 98.12 296 MET A CA 1
ATOM 2298 C C . MET A 1 296 ? -19.078 9.703 17.172 1 98.12 296 MET A C 1
ATOM 2300 O O . MET A 1 296 ? -20.266 9.375 17.016 1 98.12 296 MET A O 1
ATOM 2304 N N . ALA A 1 297 ? -18.5 9.805 18.344 1 98 297 ALA A N 1
ATOM 2305 C CA . ALA A 1 297 ? -19.203 9.438 19.562 1 98 297 ALA A CA 1
ATOM 2306 C C . ALA A 1 297 ? -20.125 10.562 20.016 1 98 297 ALA A C 1
ATOM 2308 O O . ALA A 1 297 ? -21.156 10.32 20.656 1 98 297 ALA A O 1
ATOM 2309 N N . HIS A 1 298 ? -19.844 11.805 19.625 1 96.12 298 HIS A N 1
ATOM 2310 C CA . HIS A 1 298 ? -20.594 12.953 20.109 1 96.12 298 HIS A CA 1
ATOM 2311 C C . HIS A 1 298 ? -21.297 13.688 18.984 1 96.12 298 HIS A C 1
ATOM 2313 O O . HIS A 1 298 ? -21.656 14.859 19.125 1 96.12 298 HIS A O 1
ATOM 2319 N N . ALA A 1 299 ? -21.375 13.031 17.906 1 96.56 299 ALA A N 1
ATOM 2320 C CA . ALA A 1 299 ? -22.188 13.555 16.797 1 96.56 299 ALA A CA 1
ATOM 2321 C C . ALA A 1 299 ? -23.656 13.602 17.172 1 96.56 299 ALA A C 1
ATOM 2323 O O . ALA A 1 299 ? -24.078 13.031 18.188 1 96.56 299 ALA A O 1
ATOM 2324 N N . SER A 1 300 ? -24.5 14.344 16.375 1 97.38 300 SER A N 1
ATOM 2325 C CA . SER A 1 300 ? -25.938 14.406 16.609 1 97.38 300 SER A CA 1
ATOM 2326 C C . SER A 1 300 ? -26.562 13.008 16.609 1 97.38 300 SER A C 1
ATOM 2328 O O . SER A 1 300 ? -27.422 12.711 17.438 1 97.38 300 SER A O 1
ATOM 2330 N N . VAL A 1 301 ? -26.141 12.18 15.68 1 98.5 301 VAL A N 1
ATOM 2331 C CA . VAL A 1 301 ? -26.438 10.758 15.656 1 98.5 301 VAL A CA 1
ATOM 2332 C C . VAL A 1 301 ? -25.156 9.945 15.828 1 98.5 301 VAL A C 1
ATOM 2334 O O . VAL A 1 301 ? -24.453 9.672 14.852 1 98.5 301 VAL A O 1
ATOM 2337 N N . PRO A 1 302 ? -24.891 9.508 17.062 1 98.56 302 PRO A N 1
ATOM 2338 C CA . PRO A 1 302 ? -23.594 8.898 17.359 1 98.56 302 PRO A CA 1
ATOM 2339 C C . PRO A 1 302 ? -23.391 7.566 16.625 1 98.56 302 PRO A C 1
ATOM 2341 O O . PRO A 1 302 ? -24.312 6.742 16.578 1 98.56 302 PRO A O 1
ATOM 2344 N N . LEU A 1 303 ? -22.188 7.383 16.125 1 98.81 303 LEU A N 1
ATOM 2345 C CA . LEU A 1 303 ? -21.812 6.113 15.5 1 98.81 303 LEU A CA 1
ATOM 2346 C C . LEU A 1 303 ? -21.125 5.203 16.516 1 98.81 303 LEU A C 1
ATOM 2348 O O . LEU A 1 303 ? -21.047 3.99 16.312 1 98.81 303 LEU A O 1
ATOM 2352 N N . LEU A 1 304 ? -20.578 5.809 17.578 1 98.75 304 LEU A N 1
ATOM 2353 C CA . LEU A 1 304 ? -19.922 5.109 18.672 1 98.75 304 LEU A CA 1
ATOM 2354 C C . LEU A 1 304 ? -20.531 5.512 20.016 1 98.75 304 LEU A C 1
ATOM 2356 O O . LEU A 1 304 ? -20.953 6.656 20.188 1 98.75 304 LEU A O 1
ATOM 2360 N N . ASP A 1 305 ? -20.562 4.535 20.875 1 98.38 305 ASP A N 1
ATOM 2361 C CA . ASP A 1 305 ? -20.781 4.812 22.281 1 98.38 305 ASP A CA 1
ATOM 2362 C C . ASP A 1 305 ? -19.469 4.879 23.047 1 98.38 305 ASP A C 1
ATOM 2364 O O . ASP A 1 305 ? -18.641 3.973 22.953 1 98.38 305 ASP A O 1
ATOM 2368 N N . ALA A 1 306 ? -19.281 5.988 23.734 1 97.94 306 ALA A N 1
ATOM 2369 C CA . ALA A 1 306 ? -18.062 6.176 24.516 1 97.94 306 ALA A CA 1
ATOM 2370 C C . ALA A 1 306 ? -18.359 6.125 26.016 1 97.94 306 ALA A C 1
ATOM 2372 O O . ALA A 1 306 ? -19.359 6.684 26.484 1 97.94 306 ALA A O 1
ATOM 2373 N N . GLU A 1 307 ? -17.531 5.402 26.75 1 97.06 307 GLU A N 1
ATOM 2374 C CA . GLU A 1 307 ? -17.672 5.312 28.203 1 97.06 307 GLU A CA 1
ATOM 2375 C C . GLU A 1 307 ? -16.328 5.59 28.891 1 97.06 307 GLU A C 1
ATOM 2377 O O . GLU A 1 307 ? -15.375 4.84 28.719 1 97.06 307 GLU A O 1
ATOM 2382 N N . PRO A 1 308 ? -16.234 6.59 29.703 1 94.75 308 PRO A N 1
ATOM 2383 C CA . PRO A 1 308 ? -17.312 7.492 30.078 1 94.75 308 PRO A CA 1
ATOM 2384 C C . PRO A 1 308 ? -17.688 8.469 28.953 1 94.75 308 PRO A C 1
ATOM 2386 O O . PRO A 1 308 ? -16.844 8.789 28.109 1 94.75 308 PRO A O 1
ATOM 2389 N N . ALA A 1 309 ? -18.828 8.914 29 1 91.25 309 ALA A N 1
ATOM 2390 C CA . ALA A 1 309 ? -19.344 9.742 27.922 1 91.25 309 ALA A CA 1
ATOM 2391 C C . ALA A 1 309 ? -19.156 11.227 28.219 1 91.25 309 ALA A C 1
ATOM 2393 O O . ALA A 1 309 ? -19.297 12.07 27.328 1 91.25 309 ALA A O 1
ATOM 2394 N N . ASP A 1 310 ? -18.828 11.617 29.375 1 92.06 310 ASP A N 1
ATOM 2395 C CA . ASP A 1 310 ? -18.844 13.008 29.812 1 92.06 310 ASP A CA 1
ATOM 2396 C C . ASP A 1 310 ? -17.484 13.664 29.594 1 92.06 310 ASP A C 1
ATOM 2398 O O . ASP A 1 310 ? -17.234 14.758 30.078 1 92.06 310 ASP A O 1
ATOM 2402 N N . ARG A 1 311 ? -16.609 12.953 28.984 1 93.31 311 ARG A N 1
ATOM 2403 C CA . ARG A 1 311 ? -15.297 13.523 28.656 1 93.31 311 ARG A CA 1
ATOM 2404 C C . ARG A 1 311 ? -14.852 13.117 27.266 1 93.31 311 ARG A C 1
ATOM 2406 O O . ARG A 1 311 ? -15.367 12.156 26.688 1 93.31 311 ARG A O 1
ATOM 2413 N N . PRO A 1 312 ? -13.859 13.867 26.766 1 93.56 312 PRO A N 1
ATOM 2414 C CA . PRO A 1 312 ? -13.344 13.508 25.438 1 93.56 312 PRO A CA 1
ATOM 2415 C C . PRO A 1 312 ? -12.734 12.109 25.406 1 93.56 312 PRO A C 1
ATOM 2417 O O . PRO A 1 312 ? -12.219 11.633 26.422 1 93.56 312 PRO A O 1
ATOM 2420 N N . VAL A 1 313 ? -12.789 11.516 24.25 1 96.75 313 VAL A N 1
ATOM 2421 C CA . VAL A 1 313 ? -12.242 10.172 24.078 1 96.75 313 VAL A CA 1
ATOM 2422 C C . VAL A 1 313 ? -10.734 10.195 24.281 1 96.75 313 VAL A C 1
ATOM 2424 O O . VAL A 1 313 ? -10.031 11.031 23.703 1 96.75 313 VAL A O 1
ATOM 2427 N N . GLY A 1 314 ? -10.234 9.398 25.188 1 95.88 314 GLY A N 1
ATOM 2428 C CA . GLY A 1 314 ? -8.82 9.164 25.422 1 95.88 314 GLY A CA 1
ATOM 2429 C C . GLY A 1 314 ? -8.438 7.695 25.328 1 95.88 314 GLY A C 1
ATOM 2430 O O . GLY A 1 314 ? -9.258 6.855 24.953 1 95.88 314 GLY A O 1
ATOM 2431 N N . ARG A 1 315 ? -7.266 7.41 25.641 1 95.69 315 ARG A N 1
ATOM 2432 C CA . ARG A 1 315 ? -6.656 6.098 25.484 1 95.69 315 ARG A CA 1
ATOM 2433 C C . ARG A 1 315 ? -7.504 5.012 26.141 1 95.69 315 ARG A C 1
ATOM 2435 O O . ARG A 1 315 ? -7.727 3.951 25.562 1 95.69 315 ARG A O 1
ATOM 2442 N N . GLY A 1 316 ? -8.062 5.254 27.25 1 96.62 316 GLY A N 1
ATOM 2443 C CA . GLY A 1 316 ? -8.75 4.246 28.031 1 96.62 316 GLY A CA 1
ATOM 2444 C C . GLY A 1 316 ? -10.258 4.289 27.875 1 96.62 316 GLY A C 1
ATOM 2445 O O . GLY A 1 316 ? -10.984 3.492 28.469 1 96.62 316 GLY A O 1
ATOM 2446 N N . THR A 1 317 ? -10.75 5.172 27.047 1 97.94 317 THR A N 1
ATOM 2447 C CA . THR A 1 317 ? -12.188 5.293 26.859 1 97.94 317 THR A CA 1
ATOM 2448 C C . THR A 1 317 ? -12.758 4.02 26.234 1 97.94 317 THR A C 1
ATOM 2450 O O . THR A 1 317 ? -12.227 3.514 25.25 1 97.94 317 THR A O 1
ATOM 2453 N N . GLY A 1 318 ? -13.773 3.492 26.891 1 98.5 318 GLY A N 1
ATOM 2454 C CA . GLY A 1 318 ? -14.484 2.371 26.312 1 98.5 318 GLY A CA 1
ATOM 2455 C C . GLY A 1 318 ? -15.297 2.76 25.078 1 98.5 318 GLY A C 1
ATOM 2456 O O . GLY A 1 318 ? -15.898 3.832 25.047 1 98.5 318 GLY A O 1
ATOM 2457 N N . LEU A 1 319 ? -15.289 1.849 24.047 1 98.62 319 LEU A N 1
ATOM 2458 C CA . LEU A 1 319 ? -16.016 2.123 22.812 1 98.62 319 LEU A CA 1
ATOM 2459 C C . LEU A 1 319 ? -16.922 0.953 22.453 1 98.62 319 LEU A C 1
ATOM 2461 O O . LEU A 1 319 ? -16.531 -0.208 22.609 1 98.62 319 LEU A O 1
ATOM 2465 N N . ARG A 1 320 ? -18.062 1.263 21.969 1 98.56 320 ARG A N 1
ATOM 2466 C CA . ARG A 1 320 ? -18.984 0.297 21.375 1 98.56 320 ARG A CA 1
ATOM 2467 C C . ARG A 1 320 ? -19.625 0.867 20.109 1 98.56 320 ARG A C 1
ATOM 2469 O O . ARG A 1 320 ? -19.984 2.049 20.078 1 98.56 320 ARG A O 1
ATOM 2476 N N . LEU A 1 321 ? -19.797 0.041 19.188 1 98.44 321 LEU A N 1
ATOM 2477 C CA . LEU A 1 321 ? -20.5 0.441 17.969 1 98.44 321 LEU A CA 1
ATOM 2478 C C . LEU A 1 321 ? -21.984 0.615 18.234 1 98.44 321 LEU A C 1
ATOM 2480 O O . LEU A 1 321 ? -22.625 -0.25 18.844 1 98.44 321 LEU A O 1
ATOM 2484 N N . THR A 1 322 ? -22.609 1.719 17.859 1 98.69 322 THR A N 1
ATOM 2485 C CA . THR A 1 322 ? -24.047 1.9 17.953 1 98.69 322 THR A CA 1
ATOM 2486 C C . THR A 1 322 ? -24.766 1.178 16.828 1 98.69 322 THR A C 1
ATOM 2488 O O . THR A 1 322 ? -24.141 0.713 15.875 1 98.69 322 THR A O 1
ATOM 2491 N N . ASP A 1 323 ? -26.062 1.111 16.953 1 98.44 323 ASP A N 1
ATOM 2492 C CA . ASP A 1 323 ? -26.859 0.558 15.867 1 98.44 323 ASP A CA 1
ATOM 2493 C C . ASP A 1 323 ? -26.672 1.373 14.586 1 98.44 323 ASP A C 1
ATOM 2495 O O . ASP A 1 323 ? -26.547 0.809 13.5 1 98.44 323 ASP A O 1
ATOM 2499 N N . THR A 1 324 ? -26.656 2.646 14.75 1 98.62 324 THR A N 1
ATOM 2500 C CA . THR A 1 324 ? -26.438 3.518 13.602 1 98.62 324 THR A CA 1
ATOM 2501 C C . THR A 1 324 ? -25.047 3.299 13.023 1 98.62 324 THR A C 1
ATOM 2503 O O . THR A 1 324 ? -24.875 3.252 11.805 1 98.62 324 THR A O 1
ATOM 2506 N N . GLY A 1 325 ? -24.062 3.178 13.922 1 98.69 325 GLY A N 1
ATOM 2507 C CA . GLY A 1 325 ? -22.719 2.887 13.469 1 98.69 325 GLY A CA 1
ATOM 2508 C C . GLY A 1 325 ? -22.625 1.619 12.633 1 98.69 325 GLY A C 1
ATOM 2509 O O . GLY A 1 325 ? -21.922 1.585 11.617 1 98.69 325 GLY A O 1
ATOM 2510 N N . ALA A 1 326 ? -23.344 0.66 13.047 1 98 326 ALA A N 1
ATOM 2511 C CA . ALA A 1 326 ? -23.375 -0.612 12.328 1 98 326 ALA A CA 1
ATOM 2512 C C . ALA A 1 326 ? -24.016 -0.453 10.953 1 98 326 ALA A C 1
ATOM 2514 O O . ALA A 1 326 ? -23.531 -1.02 9.969 1 98 326 ALA A O 1
ATOM 2515 N N . ARG A 1 327 ? -25.078 0.27 10.859 1 97.81 327 ARG A N 1
ATOM 2516 C CA . ARG A 1 327 ? -25.766 0.507 9.594 1 97.81 327 ARG A CA 1
ATOM 2517 C C . ARG A 1 327 ? -24.891 1.285 8.625 1 97.81 327 ARG A C 1
ATOM 2519 O O . ARG A 1 327 ? -24.844 0.979 7.434 1 97.81 327 ARG A O 1
ATOM 2526 N N . VAL A 1 328 ? -24.188 2.244 9.156 1 98.19 328 VAL A N 1
ATOM 2527 C CA . VAL A 1 328 ? -23.281 3.045 8.328 1 98.19 328 VAL A CA 1
ATOM 2528 C C . VAL A 1 328 ? -22.141 2.174 7.816 1 98.19 328 VAL A C 1
ATOM 2530 O O . VAL A 1 328 ? -21.812 2.201 6.629 1 98.19 328 VAL A O 1
ATOM 2533 N N . LEU A 1 329 ? -21.562 1.405 8.727 1 97.31 329 LEU A N 1
ATOM 2534 C CA . LEU A 1 329 ? -20.453 0.525 8.367 1 97.31 329 LEU A CA 1
ATOM 2535 C C . LEU A 1 329 ? -20.891 -0.478 7.297 1 97.31 329 LEU A C 1
ATOM 2537 O O . LEU A 1 329 ? -20.094 -0.828 6.418 1 97.31 329 LEU A O 1
ATOM 2541 N N . ALA A 1 330 ? -22.172 -0.859 7.324 1 93.44 330 ALA A N 1
ATOM 2542 C CA . ALA A 1 330 ? -22.719 -1.824 6.375 1 93.44 330 ALA A CA 1
ATOM 2543 C C . ALA A 1 330 ? -23.094 -1.146 5.062 1 93.44 330 ALA A C 1
ATOM 2545 O O . ALA A 1 330 ? -23.469 -1.814 4.094 1 93.44 330 ALA A O 1
ATOM 2546 N N . GLY A 1 331 ? -23.031 0.176 5.027 1 93.81 331 GLY A N 1
ATOM 2547 C CA . GLY A 1 331 ? -23.391 0.916 3.828 1 93.81 331 GLY A CA 1
ATOM 2548 C C . GLY A 1 331 ? -24.875 1.177 3.715 1 93.81 331 GLY A C 1
ATOM 2549 O O . GLY A 1 331 ? -25.359 1.578 2.656 1 93.81 331 GLY A O 1
ATOM 2550 N N . ALA A 1 332 ? -25.594 0.925 4.777 1 95.31 332 ALA A N 1
ATOM 2551 C CA . ALA A 1 332 ? -27.047 1.066 4.77 1 95.31 332 ALA A CA 1
ATOM 2552 C C . ALA A 1 332 ? -27.453 2.482 5.16 1 95.31 332 ALA A C 1
ATOM 2554 O O . ALA A 1 332 ? -28.625 2.85 5.035 1 95.31 332 ALA A O 1
ATOM 2555 N N . ALA A 1 333 ? -26.578 3.293 5.691 1 97.31 333 ALA A N 1
ATOM 2556 C CA . ALA A 1 333 ? -26.781 4.699 6.039 1 97.31 333 ALA A CA 1
ATOM 2557 C C . ALA A 1 333 ? -25.531 5.523 5.711 1 97.31 333 ALA A C 1
ATOM 2559 O O . ALA A 1 333 ? -24.469 4.969 5.445 1 97.31 333 ALA A O 1
ATOM 2560 N N . ASP A 1 334 ? -25.719 6.824 5.672 1 97.12 334 ASP A N 1
ATOM 2561 C CA . ASP A 1 334 ? -24.656 7.746 5.277 1 97.12 334 ASP A CA 1
ATOM 2562 C C . ASP A 1 334 ? -24.328 8.719 6.406 1 97.12 334 ASP A C 1
ATOM 2564 O O . ASP A 1 334 ? -25.172 9.531 6.797 1 97.12 334 ASP A O 1
ATOM 2568 N N . HIS A 1 335 ? -23.125 8.719 6.84 1 98.25 335 HIS A N 1
ATOM 2569 C CA . HIS A 1 335 ? -22.672 9.5 7.988 1 98.25 335 HIS A CA 1
ATOM 2570 C C . HIS A 1 335 ? -22.859 10.992 7.746 1 98.25 335 HIS A C 1
ATOM 2572 O O . HIS A 1 335 ? -23.328 11.711 8.633 1 98.25 335 HIS A O 1
ATOM 2578 N N . VAL A 1 336 ? -22.562 11.445 6.57 1 97.75 336 VAL A N 1
ATOM 2579 C CA . VAL A 1 336 ? -22.641 12.867 6.258 1 97.75 336 VAL A CA 1
ATOM 2580 C C . VAL A 1 336 ? -24.109 13.305 6.219 1 97.75 336 VAL A C 1
ATOM 2582 O O . VAL A 1 336 ? -24.453 14.375 6.719 1 97.75 336 VAL A O 1
ATOM 2585 N N . LYS A 1 337 ? -24.938 12.469 5.66 1 96.75 337 LYS A N 1
ATOM 2586 C CA . LYS A 1 337 ? -26.359 12.797 5.617 1 96.75 337 LYS A CA 1
ATOM 2587 C C . LYS A 1 337 ? -26.969 12.844 7.02 1 96.75 337 LYS A C 1
ATOM 2589 O O . LYS A 1 337 ? -27.812 13.688 7.312 1 96.75 337 LYS A O 1
ATOM 2594 N N . LEU A 1 338 ? -26.516 11.984 7.836 1 97.69 338 LEU A N 1
ATOM 2595 C CA . LEU A 1 338 ? -27.047 11.875 9.188 1 97.69 338 LEU A CA 1
ATOM 2596 C C . LEU A 1 338 ? -26.516 13 10.078 1 97.69 338 LEU A C 1
ATOM 2598 O O . LEU A 1 338 ? -27.281 13.594 10.844 1 97.69 338 LEU A O 1
ATOM 2602 N N . ASN A 1 339 ? -25.25 13.352 9.953 1 98.06 339 ASN A N 1
ATOM 2603 C CA . ASN A 1 339 ? -24.578 14.164 10.977 1 98.06 339 ASN A CA 1
ATOM 2604 C C . ASN A 1 339 ? -23.984 1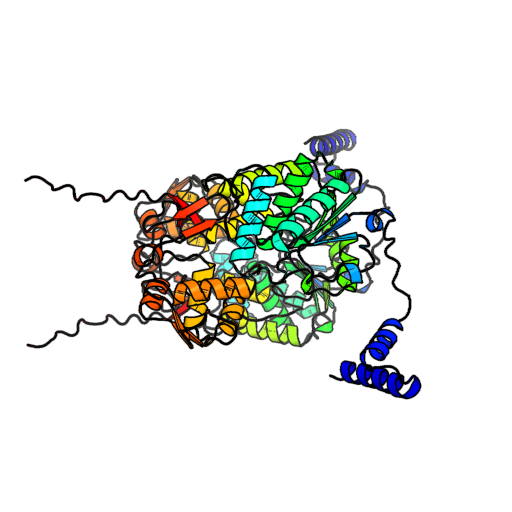5.438 10.383 1 98.06 339 ASN A C 1
ATOM 2606 O O . ASN A 1 339 ? -23.578 16.328 11.117 1 98.06 339 ASN A O 1
ATOM 2610 N N . GLY A 1 340 ? -23.969 15.555 9.125 1 96.62 340 GLY A N 1
ATOM 2611 C CA . GLY A 1 340 ? -23.234 16.641 8.492 1 96.62 340 GLY A CA 1
ATOM 2612 C C . GLY A 1 340 ? -21.734 16.453 8.578 1 96.62 340 GLY A C 1
ATOM 2613 O O . GLY A 1 340 ? -21.25 15.461 9.141 1 96.62 340 GLY A O 1
ATOM 2614 N N . ILE A 1 341 ? -21.016 17.406 7.941 1 96.62 341 ILE A N 1
ATOM 2615 C CA . ILE A 1 341 ? -19.562 17.375 7.961 1 96.62 341 ILE A CA 1
ATOM 2616 C C . ILE A 1 341 ? -19.016 18.797 8.047 1 96.62 341 ILE A C 1
ATOM 2618 O O . ILE A 1 341 ? -19.609 19.734 7.492 1 96.62 341 ILE A O 1
ATOM 2622 N N . ASP A 1 342 ? -18.031 19.016 8.828 1 96.25 342 ASP A N 1
ATOM 2623 C CA . ASP A 1 342 ? -17.219 20.234 8.914 1 96.25 342 ASP A CA 1
ATOM 2624 C C . ASP A 1 342 ? -15.742 19.891 9.047 1 96.25 342 ASP A C 1
ATOM 2626 O O . ASP A 1 342 ? -15.219 19.766 10.156 1 96.25 342 ASP A O 1
ATOM 2630 N N . ARG A 1 343 ? -15.117 19.75 7.867 1 96.31 343 ARG A N 1
ATOM 2631 C CA . ARG A 1 343 ? -13.75 19.234 7.848 1 96.31 343 ARG A CA 1
ATOM 2632 C C . ARG A 1 343 ? -12.961 19.828 6.688 1 96.31 343 ARG A C 1
ATOM 2634 O O . ARG A 1 343 ? -13.484 19.984 5.582 1 96.31 343 ARG A O 1
ATOM 2641 N N . TRP A 1 344 ? -11.758 20.172 7.023 1 97.69 344 TRP A N 1
ATOM 2642 C CA . TRP A 1 344 ? -10.836 20.625 5.988 1 97.69 344 TRP A CA 1
ATOM 2643 C C . TRP A 1 344 ? -9.93 19.484 5.527 1 97.69 344 TRP A C 1
ATOM 2645 O O . TRP A 1 344 ? -9.43 18.703 6.348 1 97.69 344 TRP A O 1
ATOM 2655 N N . ILE A 1 345 ? -9.781 19.359 4.277 1 98.38 345 ILE A N 1
ATOM 2656 C CA . ILE A 1 345 ? -8.711 18.594 3.65 1 98.38 345 ILE A CA 1
ATOM 2657 C C . ILE A 1 345 ? -7.887 19.5 2.74 1 98.38 345 ILE A C 1
ATOM 2659 O O . ILE A 1 345 ? -8.281 19.766 1.604 1 98.38 345 ILE A O 1
ATOM 2663 N N . GLY A 1 346 ? -6.77 19.875 3.293 1 98.56 346 GLY A N 1
ATOM 2664 C CA . GLY A 1 346 ? -6.035 20.922 2.604 1 98.56 346 GLY A CA 1
ATOM 2665 C C . GLY A 1 346 ? -6.832 22.203 2.447 1 98.56 346 GLY A C 1
ATOM 2666 O O . GLY A 1 346 ? -7.344 22.75 3.43 1 98.56 346 GLY A O 1
ATOM 2667 N N . GLY A 1 347 ? -6.988 22.641 1.228 1 98.62 347 GLY A N 1
ATOM 2668 C CA . GLY A 1 347 ? -7.734 23.859 0.959 1 98.62 347 GLY A CA 1
ATOM 2669 C C . GLY A 1 347 ? -9.219 23.625 0.764 1 98.62 347 GLY A C 1
ATOM 2670 O O . GLY A 1 347 ? -10 24.578 0.648 1 98.62 347 GLY A O 1
ATOM 2671 N N . VAL A 1 348 ? -9.664 22.406 0.79 1 98.25 348 VAL A N 1
ATOM 2672 C CA . VAL A 1 348 ? -11.062 22.078 0.57 1 98.25 348 VAL A CA 1
ATOM 2673 C C . VAL A 1 348 ? -11.805 22.047 1.905 1 98.25 348 VAL A C 1
ATOM 2675 O O . VAL A 1 348 ? -11.414 21.328 2.828 1 98.25 348 VAL A O 1
ATOM 2678 N N . HIS A 1 349 ? -12.797 22.859 2.018 1 97.69 349 HIS A N 1
ATOM 2679 C CA . HIS A 1 349 ? -13.648 22.844 3.205 1 97.69 349 HIS A CA 1
ATOM 2680 C C . HIS A 1 349 ? -14.938 22.078 2.951 1 97.69 349 HIS A C 1
ATOM 2682 O O . HIS A 1 349 ? -15.797 22.531 2.199 1 97.69 349 HIS A O 1
ATOM 2688 N N . LEU A 1 350 ? -15.039 20.875 3.506 1 97.19 350 LEU A N 1
ATOM 2689 C CA . LEU A 1 350 ? -16.266 20.078 3.451 1 97.19 350 LEU A CA 1
ATOM 2690 C C . LEU A 1 350 ? -17.234 20.5 4.551 1 97.19 350 LEU A C 1
ATOM 2692 O O . LEU A 1 350 ? -16.875 20.484 5.73 1 97.19 350 LEU A O 1
ATOM 2696 N N . HIS A 1 351 ? -18.422 20.891 4.137 1 95.38 351 HIS A N 1
ATOM 2697 C CA . HIS A 1 351 ? -19.359 21.391 5.129 1 95.38 351 HIS A CA 1
ATOM 2698 C C . HIS A 1 351 ? -20.812 21.094 4.715 1 95.38 351 HIS A C 1
ATOM 2700 O O . HIS A 1 351 ? -21.125 21.094 3.523 1 95.38 351 HIS A O 1
ATOM 2706 N N . GLY A 1 352 ? -21.594 20.812 5.695 1 93.12 352 GLY A N 1
ATOM 2707 C CA . GLY A 1 352 ? -23.016 20.594 5.465 1 93.12 352 GLY A CA 1
ATOM 2708 C C . GLY A 1 352 ? -23.391 19.141 5.324 1 93.12 352 GLY A C 1
ATOM 2709 O O . GLY A 1 352 ? -22.609 18.25 5.699 1 93.12 352 GLY A O 1
ATOM 2710 N N . ARG A 1 353 ? -24.594 18.891 4.941 1 91.19 353 ARG A N 1
ATOM 2711 C CA . ARG A 1 353 ? -25.109 17.531 4.832 1 91.19 353 ARG A CA 1
ATOM 2712 C C . ARG A 1 353 ? -25.094 17.047 3.385 1 91.19 353 ARG A C 1
ATOM 2714 O O . ARG A 1 353 ? -25.344 15.875 3.111 1 91.19 353 ARG A O 1
ATOM 2721 N N . GLU A 1 354 ? -24.75 17.984 2.43 1 85.44 354 GLU A N 1
ATOM 2722 C CA . GLU A 1 354 ? -24.641 17.625 1.018 1 85.44 354 GLU A CA 1
ATOM 2723 C C . GLU A 1 354 ? -23.312 18.109 0.433 1 85.44 354 GLU A C 1
ATOM 2725 O O . GLU A 1 354 ? -23.25 19.188 -0.16 1 85.44 354 GLU A O 1
ATOM 2730 N N . THR A 1 355 ? -22.281 17.531 0.746 1 82.5 355 THR A N 1
ATOM 2731 C CA . THR A 1 355 ? -21 17.969 0.222 1 82.5 355 THR A CA 1
ATOM 2732 C C . THR A 1 355 ? -20.797 17.469 -1.202 1 82.5 355 THR A C 1
ATOM 2734 O O . THR A 1 355 ? -21.141 16.328 -1.517 1 82.5 355 THR A O 1
ATOM 2737 N N . PRO A 1 356 ? -20.219 18.281 -2.035 1 88.12 356 PRO A N 1
ATOM 2738 C CA . PRO A 1 356 ? -20.109 17.938 -3.455 1 88.12 356 PRO A CA 1
ATOM 2739 C C . PRO A 1 356 ? -18.969 16.953 -3.732 1 88.12 356 PRO A C 1
ATOM 2741 O O . PRO A 1 356 ? -18.922 16.344 -4.805 1 88.12 356 PRO A O 1
ATOM 2744 N N . TRP A 1 357 ? -18.047 16.781 -2.875 1 96 357 TRP A N 1
ATOM 2745 C CA . TRP A 1 357 ? -16.891 15.945 -3.164 1 96 357 TRP A CA 1
ATOM 2746 C C . TRP A 1 357 ? -16.922 14.672 -2.324 1 96 357 TRP A C 1
ATOM 2748 O O . TRP A 1 357 ? -16.781 14.727 -1.101 1 96 357 TRP A O 1
ATOM 2758 N N . ARG A 1 358 ? -17.062 13.562 -3.023 1 97.31 358 ARG A N 1
ATOM 2759 C CA . ARG A 1 358 ? -17.156 12.258 -2.371 1 97.31 358 ARG A CA 1
ATOM 2760 C C . ARG A 1 358 ? -16.188 11.266 -2.994 1 97.31 358 ARG A C 1
ATOM 2762 O O . ARG A 1 358 ? -15.852 11.367 -4.176 1 97.31 358 ARG A O 1
ATOM 2769 N N . TRP A 1 359 ? -15.75 10.383 -2.188 1 97.06 359 TRP A N 1
ATOM 2770 C CA . TRP A 1 359 ? -14.906 9.297 -2.682 1 97.06 359 TRP A CA 1
ATOM 2771 C C . TRP A 1 359 ? -15.758 8.148 -3.213 1 97.06 359 TRP A C 1
ATOM 2773 O O . TRP A 1 359 ? -16.609 7.613 -2.5 1 97.06 359 TRP A O 1
ATOM 2783 N N . ALA A 1 360 ? -15.5 7.793 -4.445 1 95.06 360 ALA A N 1
ATOM 2784 C CA . ALA A 1 360 ? -16.172 6.645 -5.043 1 95.06 360 ALA A CA 1
ATOM 2785 C C . ALA A 1 360 ? -15.312 5.391 -4.961 1 95.06 360 ALA A C 1
ATOM 2787 O O . ALA A 1 360 ? -14.344 5.246 -5.715 1 95.06 360 ALA A O 1
ATOM 2788 N N . ASP A 1 361 ? -15.727 4.457 -4.156 1 92.12 361 ASP A N 1
ATOM 2789 C CA . ASP A 1 361 ? -14.961 3.23 -3.953 1 92.12 361 ASP A CA 1
ATOM 2790 C C . ASP A 1 361 ? -14.844 2.436 -5.25 1 92.12 361 ASP A C 1
ATOM 2792 O O . ASP A 1 361 ? -13.805 1.831 -5.52 1 92.12 361 ASP A O 1
ATOM 2796 N N . GLY A 1 362 ? -15.859 2.447 -6.043 1 90.69 362 GLY A N 1
ATOM 2797 C CA . GLY A 1 362 ? -15.875 1.663 -7.266 1 90.69 362 GLY A CA 1
ATOM 2798 C C . GLY A 1 362 ? -14.82 2.098 -8.266 1 90.69 362 GLY A C 1
ATOM 2799 O O . GLY A 1 362 ? -14.133 1.261 -8.852 1 90.69 362 GLY A O 1
ATOM 2800 N N . THR A 1 363 ? -14.672 3.387 -8.375 1 92.88 363 THR A N 1
ATOM 2801 C CA . THR A 1 363 ? -13.742 3.916 -9.367 1 92.88 363 THR A CA 1
ATOM 2802 C C . THR A 1 363 ? -12.469 4.422 -8.703 1 92.88 363 THR A C 1
ATOM 2804 O O . THR A 1 363 ? -11.508 4.789 -9.383 1 92.88 363 THR A O 1
ATOM 2807 N N . GLU A 1 364 ? -12.453 4.453 -7.422 1 94.5 364 GLU A N 1
ATOM 2808 C CA . GLU A 1 364 ? -11.32 4.953 -6.641 1 94.5 364 GLU A CA 1
ATOM 2809 C C . GLU A 1 364 ? -10.914 6.352 -7.09 1 94.5 364 GLU A C 1
ATOM 2811 O O . GLU A 1 364 ? -9.742 6.598 -7.379 1 94.5 364 GLU A O 1
ATOM 2816 N N . THR A 1 365 ? -11.914 7.203 -7.121 1 95.56 365 THR A N 1
ATOM 2817 C CA . THR A 1 365 ? -11.727 8.602 -7.484 1 95.56 365 THR A CA 1
ATOM 2818 C C . THR A 1 365 ? -12.648 9.5 -6.668 1 95.56 365 THR A C 1
ATOM 2820 O O . THR A 1 365 ? -13.641 9.031 -6.102 1 95.56 365 THR A O 1
ATOM 2823 N N . ILE A 1 366 ? -12.258 10.758 -6.574 1 97.06 366 ILE A N 1
ATOM 2824 C CA . ILE A 1 366 ? -13.156 11.758 -6.02 1 97.06 366 ILE A CA 1
ATOM 2825 C C . ILE A 1 366 ? -14.172 12.188 -7.086 1 97.06 366 ILE A C 1
ATOM 2827 O O . ILE A 1 366 ? -13.789 12.516 -8.211 1 97.06 366 ILE A O 1
ATOM 2831 N N . VAL A 1 367 ? -15.461 12.141 -6.742 1 94.81 367 VAL A N 1
ATOM 2832 C CA . VAL A 1 367 ? -16.516 12.516 -7.684 1 94.81 367 VAL A CA 1
ATOM 2833 C C . VAL A 1 367 ? -17.297 13.695 -7.133 1 94.81 367 VAL A C 1
ATOM 2835 O O . VAL A 1 367 ? -17.375 13.898 -5.914 1 94.81 367 VAL A O 1
ATOM 2838 N N . SER A 1 368 ? -17.828 14.461 -8.039 1 91.25 368 SER A N 1
ATOM 2839 C CA . SER A 1 368 ? -18.75 15.531 -7.66 1 91.25 368 SER A CA 1
ATOM 2840 C C . SER A 1 368 ? -20.188 15.047 -7.629 1 91.25 368 SER A C 1
ATOM 2842 O O . SER A 1 368 ? -20.688 14.492 -8.609 1 91.25 368 SER A O 1
ATOM 2844 N N . VAL A 1 369 ? -20.828 15.102 -6.539 1 84.5 369 VAL A N 1
ATOM 2845 C CA . VAL A 1 369 ? -22.203 14.656 -6.434 1 84.5 369 VAL A CA 1
ATOM 2846 C C . VAL A 1 369 ? -23.141 15.859 -6.367 1 84.5 369 VAL A C 1
ATOM 2848 O O . VAL A 1 369 ? -22.844 16.844 -5.68 1 84.5 369 VAL A O 1
ATOM 2851 N N . SER A 1 370 ? -23.859 16.297 -7.551 1 69.88 370 SER A N 1
ATOM 2852 C CA . SER A 1 370 ? -24.797 17.422 -7.602 1 69.88 370 SER A CA 1
ATOM 2853 C C . SER A 1 370 ? -26.016 17.156 -6.73 1 69.88 370 SER A C 1
ATOM 2855 O O . SER A 1 370 ? -26.453 16.016 -6.582 1 69.88 370 SER A O 1
ATOM 2857 N N . GLY A 1 371 ? -26.266 17.859 -5.719 1 53.69 371 GLY A N 1
ATOM 2858 C CA . GLY A 1 371 ? -27.5 17.844 -4.934 1 53.69 371 GLY A CA 1
ATOM 2859 C C . GLY A 1 371 ? -28.75 17.781 -5.781 1 53.69 371 GLY A C 1
ATOM 2860 O O . GLY A 1 371 ? -29.844 18.141 -5.32 1 53.69 371 GLY A O 1
ATOM 2861 N N . GLU A 1 372 ? -28.812 17.641 -7.129 1 43.47 372 GLU A N 1
ATOM 2862 C CA . GLU A 1 372 ? -30.109 17.797 -7.777 1 43.47 372 GLU A CA 1
ATOM 2863 C C . GLU A 1 372 ? -31.109 16.766 -7.273 1 43.47 372 GLU A C 1
ATOM 2865 O O . GLU A 1 372 ? -30.812 15.57 -7.262 1 43.47 372 GLU A O 1
ATOM 2870 N N . THR A 1 373 ? -31.984 17.156 -6.316 1 39.19 373 THR A N 1
ATOM 2871 C CA . THR A 1 373 ? -33.312 16.578 -6.129 1 39.19 373 THR A CA 1
ATOM 2872 C C . THR A 1 373 ? -33.969 16.266 -7.477 1 39.19 373 THR A C 1
ATOM 2874 O O . THR A 1 373 ? -34.219 17.172 -8.266 1 39.19 373 THR A O 1
ATOM 2877 N N . GLN A 1 374 ? -33.625 15.359 -8.203 1 35.09 374 GLN A N 1
ATOM 2878 C CA . GLN A 1 374 ? -34.469 14.969 -9.336 1 35.09 374 GLN A CA 1
ATOM 2879 C C . GLN A 1 374 ? -35.938 14.906 -8.938 1 35.09 374 GLN A C 1
ATOM 2881 O O . GLN A 1 374 ? -36.312 14.125 -8.07 1 35.09 374 GLN A O 1
ATOM 2886 N N . GLU A 1 375 ? -36.719 16.062 -9.031 1 33.56 375 GLU A N 1
ATOM 2887 C CA . GLU A 1 375 ? -38.156 16.062 -9.008 1 33.56 375 GLU A CA 1
ATOM 2888 C C . GLU A 1 375 ? -38.719 14.992 -9.93 1 33.56 375 GLU A C 1
ATOM 2890 O O . GLU A 1 375 ? -38.281 14.828 -11.062 1 33.56 375 GLU A O 1
ATOM 2895 N N . PRO A 1 376 ? -39.469 14.086 -9.391 1 35.12 376 PRO A N 1
ATOM 2896 C CA . PRO A 1 376 ? -40.188 13.117 -10.234 1 35.12 376 PRO A CA 1
ATOM 2897 C C . PRO A 1 376 ? -40.969 13.781 -11.359 1 35.12 376 PRO A C 1
ATOM 2899 O O . PRO A 1 376 ? -41.562 14.859 -11.164 1 35.12 376 PRO A O 1
ATOM 2902 N N . HIS A 1 377 ? -40.469 13.844 -12.555 1 32.81 377 HIS A N 1
ATOM 2903 C CA . HIS A 1 377 ? -41.312 14.273 -13.68 1 32.81 377 HIS A CA 1
ATOM 2904 C C . HIS A 1 377 ? -42.688 13.633 -13.633 1 32.81 377 HIS A C 1
ATOM 2906 O O . HIS A 1 377 ? -42.812 12.406 -13.594 1 32.81 377 HIS A O 1
ATOM 2912 N N . HIS A 1 378 ? -43.656 14.305 -12.992 1 30.28 378 HIS A N 1
ATOM 2913 C CA . HIS A 1 378 ? -45.062 13.969 -13.109 1 30.28 378 HIS A CA 1
ATOM 2914 C C . HIS A 1 378 ? -45.5 13.828 -14.57 1 30.28 378 HIS A C 1
ATOM 2916 O O . HIS A 1 378 ? -45.344 14.766 -15.352 1 30.28 378 HIS A O 1
ATOM 2922 N N . ALA A 1 379 ? -45.5 12.68 -15.148 1 29.44 379 ALA A N 1
ATOM 2923 C CA . ALA A 1 379 ? -46.188 12.336 -16.391 1 29.44 379 ALA A CA 1
ATOM 2924 C C . ALA A 1 379 ? -47.625 12.844 -16.375 1 29.44 379 ALA A C 1
ATOM 2926 O O . ALA A 1 379 ? -48.406 12.469 -15.508 1 29.44 379 ALA A O 1
ATOM 2927 N N . THR A 1 380 ? -47.844 14.117 -16.719 1 27.62 380 THR A N 1
ATOM 2928 C CA . THR A 1 380 ? -49.188 14.617 -17.031 1 27.62 380 THR A CA 1
ATOM 2929 C C . THR A 1 380 ? -49.938 13.617 -17.891 1 27.62 380 THR A C 1
ATOM 2931 O O . THR A 1 380 ? -49.469 13.195 -18.938 1 27.62 380 THR A O 1
ATOM 2934 N N . SER A 1 381 ? -50.969 12.938 -17.344 1 24.14 381 SER A N 1
ATOM 2935 C CA . SER A 1 381 ? -52.125 12.516 -18.141 1 24.14 381 SER A CA 1
ATOM 2936 C C . SER A 1 381 ? -52.812 13.711 -18.797 1 24.14 381 SER A C 1
ATOM 2938 O O . SER A 1 381 ? -52.969 14.75 -18.156 1 24.14 381 SER A O 1
ATOM 2940 N N . MET B 1 1 ? 19.297 12.617 -24.453 1 33.75 1 MET B N 1
ATOM 2941 C CA . MET B 1 1 ? 19.328 12.398 -25.891 1 33.75 1 MET B CA 1
ATOM 2942 C C . MET B 1 1 ? 20.766 12.312 -26.391 1 33.75 1 MET B C 1
ATOM 2944 O O . MET B 1 1 ? 21.078 11.523 -27.297 1 33.75 1 MET B O 1
ATOM 2948 N N . THR B 1 2 ? 21.547 13.102 -25.609 1 46.28 2 THR B N 1
ATOM 2949 C CA . THR B 1 2 ? 22.922 13.312 -26.062 1 46.28 2 THR B CA 1
ATOM 2950 C C . THR B 1 2 ? 23.781 12.094 -25.719 1 46.28 2 THR B C 1
ATOM 2952 O O . THR B 1 2 ? 24.672 11.734 -26.5 1 46.28 2 THR B O 1
ATOM 2955 N N . LYS B 1 3 ? 23.484 11.531 -24.516 1 46.25 3 LYS B N 1
ATOM 2956 C CA . LYS B 1 3 ? 24.328 10.406 -24.125 1 46.25 3 LYS B CA 1
ATOM 2957 C C . LYS B 1 3 ? 24.078 9.18 -24.984 1 46.25 3 LYS B C 1
ATOM 2959 O O . LYS B 1 3 ? 25 8.438 -25.312 1 46.25 3 LYS B O 1
ATOM 2964 N N . GLN B 1 4 ? 22.844 9.109 -25.359 1 45.94 4 GLN B N 1
ATOM 2965 C CA . GLN B 1 4 ? 22.484 8.016 -26.266 1 45.94 4 GLN B CA 1
ATOM 2966 C C . GLN B 1 4 ? 23.078 8.219 -27.656 1 45.94 4 GLN B C 1
ATOM 2968 O O . GLN B 1 4 ? 23.484 7.262 -28.312 1 45.94 4 GLN B O 1
ATOM 2973 N N . ALA B 1 5 ? 23.219 9.398 -27.984 1 58.31 5 ALA B N 1
ATOM 2974 C CA . ALA B 1 5 ? 23.781 9.734 -29.281 1 58.31 5 ALA B CA 1
ATOM 2975 C C . ALA B 1 5 ? 25.281 9.461 -29.312 1 58.31 5 ALA B C 1
ATOM 2977 O O . ALA B 1 5 ? 25.812 8.945 -30.312 1 58.31 5 ALA B O 1
ATOM 2978 N N . ASP B 1 6 ? 25.859 9.797 -28.156 1 61.19 6 ASP B N 1
ATOM 2979 C CA . ASP B 1 6 ? 27.297 9.555 -28.031 1 61.19 6 ASP B CA 1
ATOM 2980 C C . ASP B 1 6 ? 27.594 8.062 -28.031 1 61.19 6 ASP B C 1
ATOM 2982 O O . ASP B 1 6 ? 28.547 7.617 -28.688 1 61.19 6 ASP B O 1
ATOM 2986 N N . LEU B 1 7 ? 26.781 7.184 -27.359 1 62 7 LEU B N 1
ATOM 2987 C CA . LEU B 1 7 ? 26.953 5.734 -27.359 1 62 7 LEU B CA 1
ATOM 2988 C C . LEU B 1 7 ? 26.75 5.168 -28.766 1 62 7 LEU B C 1
ATOM 2990 O O . LEU B 1 7 ? 27.531 4.344 -29.234 1 62 7 LEU B O 1
ATOM 2994 N N . LYS B 1 8 ? 25.906 5.652 -29.312 1 64.88 8 LYS B N 1
ATOM 2995 C CA . LYS B 1 8 ? 25.609 5.227 -30.688 1 64.88 8 LYS B CA 1
ATOM 2996 C C . LYS B 1 8 ? 26.75 5.594 -31.625 1 64.88 8 LYS B C 1
ATOM 2998 O O . LYS B 1 8 ? 27.125 4.801 -32.5 1 64.88 8 LYS B O 1
ATOM 3003 N N . ARG B 1 9 ? 27.234 6.887 -31.391 1 72.19 9 ARG B N 1
ATOM 3004 C CA . ARG B 1 9 ? 28.375 7.352 -32.188 1 72.19 9 ARG B CA 1
ATOM 3005 C C . ARG B 1 9 ? 29.594 6.461 -31.953 1 72.19 9 ARG B C 1
ATOM 3007 O O . ARG B 1 9 ? 30.266 6.082 -32.906 1 72.19 9 ARG B O 1
ATOM 3014 N N . ARG B 1 10 ? 29.766 5.992 -30.719 1 72.94 10 ARG B N 1
ATOM 3015 C CA . ARG B 1 10 ? 30.891 5.137 -30.359 1 72.94 10 ARG B CA 1
ATOM 3016 C C . ARG B 1 10 ? 30.688 3.721 -30.891 1 72.94 10 ARG B C 1
ATOM 3018 O O . ARG B 1 10 ? 31.641 3.094 -31.359 1 72.94 10 ARG B O 1
ATOM 3025 N N . VAL B 1 11 ? 29.422 3.301 -30.828 1 74.94 11 VAL B N 1
ATOM 3026 C CA . VAL B 1 11 ? 29.094 1.984 -31.375 1 74.94 11 VAL B CA 1
ATOM 3027 C C . VAL B 1 11 ? 29.266 1.99 -32.906 1 74.94 11 VAL B C 1
ATOM 3029 O O . VAL B 1 11 ? 29.891 1.087 -33.469 1 74.94 11 VAL B O 1
ATOM 3032 N N . ARG B 1 12 ? 28.906 3.082 -33.469 1 74.25 12 ARG B N 1
ATOM 3033 C CA . ARG B 1 12 ? 29 3.191 -34.938 1 74.25 12 ARG B CA 1
ATOM 3034 C C . ARG B 1 12 ? 30.453 3.344 -35.375 1 74.25 12 ARG B C 1
ATOM 3036 O O . ARG B 1 12 ? 30.859 2.773 -36.375 1 74.25 12 ARG B O 1
ATOM 3043 N N . THR B 1 13 ? 31.172 4.168 -34.625 1 76.25 13 THR B N 1
ATOM 3044 C CA . THR B 1 13 ? 32.594 4.34 -34.906 1 76.25 13 THR B CA 1
ATOM 3045 C C . THR B 1 13 ? 33.344 3.012 -34.781 1 76.25 13 THR B C 1
ATOM 3047 O O . THR B 1 13 ? 34.188 2.688 -35.625 1 76.25 13 THR B O 1
ATOM 3050 N N . ARG B 1 14 ? 32.969 2.201 -33.719 1 71.88 14 ARG B N 1
ATOM 3051 C CA . ARG B 1 14 ? 33.562 0.88 -33.562 1 71.88 14 ARG B CA 1
ATOM 3052 C C . ARG B 1 14 ? 33.125 -0.057 -34.688 1 71.88 14 ARG B C 1
ATOM 3054 O O . ARG B 1 14 ? 33.938 -0.803 -35.219 1 71.88 14 ARG B O 1
ATOM 3061 N N . MET B 1 15 ? 31.938 -0.021 -35.031 1 74.31 15 MET B N 1
ATOM 3062 C CA . MET B 1 15 ? 31.438 -0.816 -36.156 1 74.31 15 MET B CA 1
ATOM 3063 C C . MET B 1 15 ? 32.25 -0.541 -37.438 1 74.31 15 MET B C 1
ATOM 3065 O O . MET B 1 15 ? 32.625 -1.469 -38.156 1 74.31 15 MET B O 1
ATOM 3069 N N . ALA B 1 16 ? 32.531 0.721 -37.719 1 74.19 16 ALA B N 1
ATOM 3070 C CA . ALA B 1 16 ? 33.219 1.142 -38.906 1 74.19 16 ALA B CA 1
ATOM 3071 C C . ALA B 1 16 ? 34.688 0.649 -38.906 1 74.19 16 ALA B C 1
ATOM 3073 O O . ALA B 1 16 ? 35.25 0.314 -39.938 1 74.19 16 ALA B O 1
ATOM 3074 N N . LYS B 1 17 ? 35.312 0.554 -37.719 1 73.06 17 LYS B N 1
ATOM 3075 C CA . LYS B 1 17 ? 36.688 0.175 -37.562 1 73.06 17 LYS B CA 1
ATOM 3076 C C . LYS B 1 17 ? 36.875 -1.343 -37.531 1 73.06 17 LYS B C 1
ATOM 3078 O O . LYS B 1 17 ? 37.844 -1.869 -38.062 1 73.06 17 LYS B O 1
ATOM 3083 N N . THR B 1 18 ? 35.875 -2.123 -36.906 1 72.12 18 THR B N 1
ATOM 3084 C CA . THR B 1 18 ? 36.094 -3.537 -36.625 1 72.12 18 THR B CA 1
ATOM 3085 C C . THR B 1 18 ? 35.25 -4.41 -37.531 1 72.12 18 THR B C 1
ATOM 3087 O O . THR B 1 18 ? 35.5 -5.617 -37.656 1 72.12 18 THR B O 1
ATOM 3090 N N . GLY B 1 19 ? 34.219 -3.867 -38.344 1 75.5 19 GLY B N 1
ATOM 3091 C CA . GLY B 1 19 ? 33.344 -4.609 -39.219 1 75.5 19 GLY B CA 1
ATOM 3092 C C . GLY B 1 19 ? 32.312 -5.43 -38.469 1 75.5 19 GLY B C 1
ATOM 3093 O O . GLY B 1 19 ? 31.625 -6.27 -39.062 1 75.5 19 GLY B O 1
ATOM 3094 N N . GLU B 1 20 ? 32.25 -5.32 -37.156 1 65.25 20 GLU B N 1
ATOM 3095 C CA . GLU B 1 20 ? 31.359 -6.098 -36.312 1 65.25 20 GLU B CA 1
ATOM 3096 C C . GLU B 1 20 ? 29.922 -5.605 -36.438 1 65.25 20 GLU B C 1
ATOM 3098 O O . GLU B 1 20 ? 29.672 -4.488 -36.875 1 65.25 20 GLU B O 1
ATOM 3103 N N . SER B 1 21 ? 28.875 -6.488 -36.188 1 73.62 21 SER B N 1
ATOM 3104 C CA . SER B 1 21 ? 27.469 -6.105 -36.188 1 73.62 21 SER B CA 1
ATOM 3105 C C . SER B 1 21 ? 27.188 -5.047 -35.125 1 73.62 21 SER B C 1
ATOM 3107 O O . SER B 1 21 ? 27.984 -4.871 -34.188 1 73.62 21 SER B O 1
ATOM 3109 N N . TYR B 1 22 ? 26.172 -4.254 -35.219 1 71.62 22 TYR B N 1
ATOM 3110 C CA . TYR B 1 22 ? 25.781 -3.227 -34.25 1 71.62 22 TYR B CA 1
ATOM 3111 C C . TYR B 1 22 ? 25.688 -3.805 -32.844 1 71.62 22 TYR B C 1
ATOM 3113 O O . TYR B 1 22 ? 26.188 -3.209 -31.875 1 71.62 22 TYR B O 1
ATOM 3121 N N . ALA B 1 23 ? 25.094 -4.898 -32.625 1 68.38 23 ALA B N 1
ATOM 3122 C CA . ALA B 1 23 ? 24.906 -5.547 -31.344 1 68.38 23 ALA B CA 1
ATOM 3123 C C . ALA B 1 23 ? 26.25 -5.938 -30.719 1 68.38 23 ALA B C 1
ATOM 3125 O O . ALA B 1 23 ? 26.469 -5.738 -29.531 1 68.38 23 ALA B O 1
ATOM 3126 N N . THR B 1 24 ? 27.016 -6.445 -31.406 1 66.5 24 THR B N 1
ATOM 3127 C CA . THR B 1 24 ? 28.328 -6.871 -30.938 1 66.5 24 THR B CA 1
ATOM 3128 C C . THR B 1 24 ? 29.203 -5.664 -30.578 1 66.5 24 THR B C 1
ATOM 3130 O O . THR B 1 24 ? 29.844 -5.648 -29.531 1 66.5 24 THR B O 1
ATOM 3133 N N . ALA B 1 25 ? 29.219 -4.625 -31.453 1 68.12 25 ALA B N 1
ATOM 3134 C CA . ALA B 1 25 ? 29.953 -3.393 -31.188 1 68.12 25 ALA B CA 1
ATOM 3135 C C . ALA B 1 25 ? 29.422 -2.68 -29.953 1 68.12 25 ALA B C 1
ATOM 3137 O O . ALA B 1 25 ? 30.203 -2.203 -29.125 1 68.12 25 ALA B O 1
ATOM 3138 N N . ARG B 1 26 ? 28.219 -2.582 -29.844 1 67.56 26 ARG B N 1
ATOM 3139 C CA . ARG B 1 26 ? 27.562 -1.992 -28.688 1 67.56 26 ARG B CA 1
ATOM 3140 C C . ARG B 1 26 ? 27.953 -2.74 -27.406 1 67.56 26 ARG B C 1
ATOM 3142 O O . ARG B 1 26 ? 28.25 -2.123 -26.391 1 67.56 26 ARG B O 1
ATOM 3149 N N . SER B 1 27 ? 27.984 -4.016 -27.328 1 64.06 27 SER B N 1
ATOM 3150 C CA . SER B 1 27 ? 28.391 -4.844 -26.203 1 64.06 27 SER B CA 1
ATOM 3151 C C . SER B 1 27 ? 29.828 -4.555 -25.797 1 64.06 27 SER B C 1
ATOM 3153 O O . SER B 1 27 ? 30.156 -4.488 -24.609 1 64.06 27 SER B O 1
ATOM 3155 N N . HIS B 1 28 ? 30.578 -4.41 -26.688 1 64 28 HIS B N 1
ATOM 3156 C CA . HIS B 1 28 ? 32 -4.16 -26.422 1 64 28 HIS B CA 1
ATOM 3157 C C . HIS B 1 28 ? 32.219 -2.766 -25.859 1 64 28 HIS B C 1
ATOM 3159 O O . HIS B 1 28 ? 33.031 -2.584 -24.953 1 64 28 HIS B O 1
ATOM 3165 N N . ILE B 1 29 ? 31.672 -1.844 -26.453 1 62.78 29 ILE B N 1
ATOM 3166 C CA . ILE B 1 29 ? 31.828 -0.477 -25.969 1 62.78 29 ILE B CA 1
ATOM 3167 C C . ILE B 1 29 ? 31.281 -0.366 -24.547 1 62.78 29 ILE B C 1
ATOM 3169 O O . ILE B 1 29 ? 31.875 0.3 -23.688 1 62.78 29 ILE B O 1
ATOM 3173 N N . LEU B 1 30 ? 30.25 -0.919 -24.312 1 55.25 30 LEU B N 1
ATOM 3174 C CA . LEU B 1 30 ? 29.688 -0.962 -22.953 1 55.25 30 LEU B CA 1
ATOM 3175 C C . LEU B 1 30 ? 30.578 -1.777 -22.031 1 55.25 30 LEU B C 1
ATOM 3177 O O . LEU B 1 30 ? 30.672 -1.482 -20.828 1 55.25 30 LEU B O 1
ATOM 3181 N N . ALA B 1 31 ? 31.266 -2.746 -22.406 1 47.94 31 ALA B N 1
ATOM 3182 C CA . ALA B 1 31 ? 32.219 -3.545 -21.656 1 47.94 31 ALA B CA 1
ATOM 3183 C C . ALA B 1 31 ? 33.5 -2.74 -21.359 1 47.94 31 ALA B C 1
ATOM 3185 O O . ALA B 1 31 ? 34.25 -3.088 -20.453 1 47.94 31 ALA B O 1
ATOM 3186 N N . GLU B 1 32 ? 33.812 -1.764 -22.141 1 41.19 32 GLU B N 1
ATOM 3187 C CA . GLU B 1 32 ? 35.062 -1.015 -21.922 1 41.19 32 GLU B CA 1
ATOM 3188 C C . GLU B 1 32 ? 34.938 -0.031 -20.766 1 41.19 32 GLU B C 1
ATOM 3190 O O . GLU B 1 32 ? 35.781 0.814 -20.562 1 41.19 32 GLU B O 1
ATOM 3195 N N . ARG B 1 33 ? 33.781 0.019 -20.172 1 38.84 33 ARG B N 1
ATOM 3196 C CA . ARG B 1 33 ? 33.906 0.879 -19 1 38.84 33 ARG B CA 1
ATOM 3197 C C . ARG B 1 33 ? 34.906 0.33 -18.016 1 38.84 33 ARG B C 1
ATOM 3199 O O . ARG B 1 33 ? 35.062 -0.886 -17.875 1 38.84 33 ARG B O 1
ATOM 3206 N N . PRO B 1 34 ? 35.75 1.264 -17.359 1 33.25 34 PRO B N 1
ATOM 3207 C CA . PRO B 1 34 ? 36.875 0.88 -16.484 1 33.25 34 PRO B CA 1
ATOM 3208 C C . PRO B 1 34 ? 36.438 -0.106 -15.398 1 33.25 34 PRO B C 1
ATOM 3210 O O . PRO B 1 34 ? 35.281 -0.139 -15.016 1 33.25 34 PRO B O 1
ATOM 3213 N N . ASP B 1 35 ? 37.219 -1.221 -15 1 32.19 35 ASP B N 1
ATOM 3214 C CA . ASP B 1 35 ? 37.344 -2.281 -14.008 1 32.19 35 ASP B CA 1
ATOM 3215 C C . ASP B 1 35 ? 37.125 -1.75 -12.594 1 32.19 35 ASP B C 1
ATOM 3217 O O . ASP B 1 35 ? 37.5 -2.396 -11.609 1 32.19 35 ASP B O 1
ATOM 3221 N N . THR B 1 36 ? 37 -0.51 -12.367 1 31.12 36 THR B N 1
ATOM 3222 C CA . THR B 1 36 ? 37.031 -0.193 -10.938 1 31.12 36 THR B CA 1
ATOM 3223 C C . THR B 1 36 ? 35.781 -0.767 -10.242 1 31.12 36 THR B C 1
ATOM 3225 O O . THR B 1 36 ? 34.906 -0.023 -9.844 1 31.12 36 THR B O 1
ATOM 3228 N N . ALA B 1 37 ? 35 -1.606 -10.836 1 31.64 37 ALA B N 1
ATOM 3229 C CA . ALA B 1 37 ? 34 -2.303 -10.062 1 31.64 37 ALA B CA 1
ATOM 3230 C C . ALA B 1 37 ? 34.562 -2.84 -8.758 1 31.64 37 ALA B C 1
ATOM 3232 O O . ALA B 1 37 ? 35.5 -3.666 -8.766 1 31.64 37 ALA B O 1
ATOM 3233 N N . ALA B 1 38 ? 34.688 -2.166 -7.738 1 31.56 38 ALA B N 1
ATOM 3234 C CA . ALA B 1 38 ? 35 -2.764 -6.438 1 31.56 38 ALA B CA 1
ATOM 3235 C C . ALA B 1 38 ? 34.375 -4.152 -6.32 1 31.56 38 ALA B C 1
ATOM 3237 O O . ALA B 1 38 ? 33.156 -4.312 -6.477 1 31.56 38 ALA B O 1
ATOM 3238 N N . ALA B 1 39 ? 34.969 -5.262 -6.672 1 33.66 39 ALA B N 1
ATOM 3239 C CA . ALA B 1 39 ? 34.625 -6.672 -6.5 1 33.66 39 ALA B CA 1
ATOM 3240 C C . ALA B 1 39 ? 33.844 -6.891 -5.203 1 33.66 39 ALA B C 1
ATOM 3242 O O . ALA B 1 39 ? 34.406 -6.742 -4.109 1 33.66 39 ALA B O 1
ATOM 3243 N N . VAL B 1 40 ? 32.656 -6.445 -5.117 1 40.03 40 VAL B N 1
ATOM 3244 C CA . VAL B 1 40 ? 31.891 -7 -3.996 1 40.03 40 VAL B CA 1
ATOM 3245 C C . VAL B 1 40 ? 32.375 -8.406 -3.684 1 40.03 40 VAL B C 1
ATOM 3247 O O . VAL B 1 40 ? 32.406 -9.273 -4.562 1 40.03 40 VAL B O 1
ATOM 3250 N N . ARG B 1 41 ? 33.25 -8.625 -2.84 1 40 41 ARG B N 1
ATOM 3251 C CA . ARG B 1 41 ? 33.656 -9.969 -2.41 1 40 41 ARG B CA 1
ATOM 3252 C C . ARG B 1 41 ? 32.469 -10.93 -2.484 1 40 41 ARG B C 1
ATOM 3254 O O . ARG B 1 41 ? 31.562 -10.883 -1.648 1 40 41 ARG B O 1
ATOM 3261 N N . VAL B 1 42 ? 31.891 -11.148 -3.684 1 50.44 42 VAL B N 1
ATOM 3262 C CA . VAL B 1 42 ? 31 -12.297 -3.809 1 50.44 42 VAL B CA 1
ATOM 3263 C C . VAL B 1 42 ? 31.594 -13.5 -3.084 1 50.44 42 VAL B C 1
ATOM 3265 O O . VAL B 1 42 ? 32.656 -14.008 -3.48 1 50.44 42 VAL B O 1
ATOM 3268 N N . ASP B 1 43 ? 31.281 -13.531 -1.885 1 63.72 43 ASP B N 1
ATOM 3269 C CA . ASP B 1 43 ? 31.734 -14.695 -1.125 1 63.72 43 ASP B CA 1
ATOM 3270 C C . ASP B 1 43 ? 31.453 -15.992 -1.883 1 63.72 43 ASP B C 1
ATOM 3272 O O . ASP B 1 43 ? 30.5 -16.062 -2.656 1 63.72 43 ASP B O 1
ATOM 3276 N N . GLY B 1 44 ? 32.438 -16.75 -2.105 1 76.31 44 GLY B N 1
ATOM 3277 C CA . GLY B 1 44 ? 32.469 -18.047 -2.752 1 76.31 44 GLY B CA 1
ATOM 3278 C C . GLY B 1 44 ? 31.203 -18.859 -2.566 1 76.31 44 GLY B C 1
ATOM 3279 O O . GLY B 1 44 ? 30.766 -19.562 -3.482 1 76.31 44 GLY B O 1
ATOM 3280 N N . TRP B 1 45 ? 30.438 -18.578 -1.591 1 84.88 45 TRP B N 1
ATOM 3281 C CA . TRP B 1 45 ? 29.266 -19.391 -1.332 1 84.88 45 TRP B CA 1
ATOM 3282 C C . TRP B 1 45 ? 28.109 -18.969 -2.232 1 84.88 45 TRP B C 1
ATOM 3284 O O . TRP B 1 45 ? 27.297 -19.812 -2.646 1 84.88 45 TRP B O 1
ATOM 3294 N N . MET B 1 46 ? 28.016 -17.719 -2.631 1 87.25 46 MET B N 1
ATOM 3295 C CA . MET B 1 46 ? 26.938 -17.219 -3.463 1 87.25 46 MET B CA 1
ATOM 3296 C C . MET B 1 46 ? 27.016 -17.797 -4.875 1 87.25 46 MET B C 1
ATOM 3298 O O . MET B 1 46 ? 26 -18.125 -5.48 1 87.25 46 MET B O 1
ATOM 3302 N N . THR B 1 47 ? 28.125 -17.984 -5.27 1 86.44 47 THR B N 1
ATOM 3303 C CA . THR B 1 47 ? 28.328 -18.531 -6.609 1 86.44 47 THR B CA 1
ATOM 3304 C C . THR B 1 47 ? 27.953 -20 -6.656 1 86.44 47 THR B C 1
ATOM 3306 O O . THR B 1 47 ? 27.422 -20.484 -7.66 1 86.44 47 THR B O 1
ATOM 3309 N N . ALA B 1 48 ? 28.156 -20.672 -5.602 1 90.75 48 ALA B N 1
ATOM 3310 C CA . ALA B 1 48 ? 27.906 -22.109 -5.543 1 90.75 48 ALA B CA 1
ATOM 3311 C C . ALA B 1 48 ? 26.438 -22.406 -5.238 1 90.75 48 ALA B C 1
ATOM 3313 O O . ALA B 1 48 ? 25.984 -23.531 -5.43 1 90.75 48 ALA B O 1
ATOM 3314 N N . ALA B 1 49 ? 25.719 -21.438 -4.812 1 96.69 49 ALA B N 1
ATOM 3315 C CA . ALA B 1 49 ? 24.344 -21.625 -4.379 1 96.69 49 ALA B CA 1
ATOM 3316 C C . ALA B 1 49 ? 23.422 -21.844 -5.574 1 96.69 49 ALA B C 1
ATOM 3318 O O . ALA B 1 49 ? 23.766 -21.516 -6.711 1 96.69 49 ALA B O 1
ATOM 3319 N N . LEU B 1 50 ? 22.297 -22.562 -5.293 1 98.06 50 LEU B N 1
ATOM 3320 C CA . LEU B 1 50 ? 21.188 -22.547 -6.246 1 98.06 50 LEU B CA 1
ATOM 3321 C C . LEU B 1 50 ? 20.359 -21.281 -6.102 1 98.06 50 LEU B C 1
ATOM 3323 O O . LEU B 1 50 ? 19.797 -21.031 -5.031 1 98.06 50 LEU B O 1
ATOM 3327 N N . HIS B 1 51 ? 20.359 -20.5 -7.18 1 97.69 51 HIS B N 1
ATOM 3328 C CA . HIS B 1 51 ? 19.578 -19.281 -7.188 1 97.69 51 HIS B CA 1
ATOM 3329 C C . HIS B 1 51 ? 18.188 -19.516 -7.773 1 97.69 51 HIS B C 1
ATOM 3331 O O . HIS B 1 51 ? 18.062 -19.984 -8.906 1 97.69 51 HIS B O 1
ATOM 3337 N N . VAL B 1 52 ? 17.156 -19.25 -6.977 1 98 52 VAL B N 1
ATOM 3338 C CA . VAL B 1 52 ? 15.773 -19.391 -7.418 1 98 52 VAL B CA 1
ATOM 3339 C C . VAL B 1 52 ? 15.172 -18.016 -7.68 1 98 52 VAL B C 1
ATOM 3341 O O . VAL B 1 52 ? 15.242 -17.125 -6.828 1 98 52 VAL B O 1
ATOM 3344 N N . SER B 1 53 ? 14.617 -17.828 -8.867 1 96.19 53 SER B N 1
ATOM 3345 C CA . SER B 1 53 ? 14.07 -16.531 -9.258 1 96.19 53 SER B CA 1
ATOM 3346 C C . SER B 1 53 ? 12.594 -16.641 -9.609 1 96.19 53 SER B C 1
ATOM 3348 O O . SER B 1 53 ? 12.109 -17.719 -9.961 1 96.19 53 SER B O 1
ATOM 3350 N N . ASN 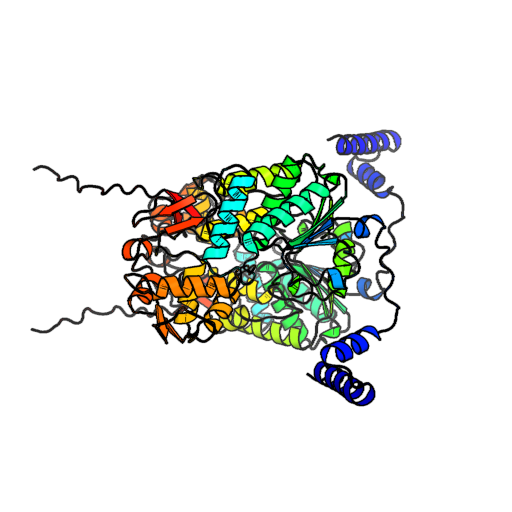B 1 54 ? 11.898 -15.547 -9.508 1 92.69 54 ASN B N 1
ATOM 3351 C CA . ASN B 1 54 ? 10.469 -15.477 -9.766 1 92.69 54 ASN B CA 1
ATOM 3352 C C . ASN B 1 54 ? 10.156 -15.609 -11.25 1 92.69 54 ASN B C 1
ATOM 3354 O O . ASN B 1 54 ? 9 -15.781 -11.633 1 92.69 54 ASN B O 1
ATOM 3358 N N . GLY B 1 55 ? 11.07 -15.547 -12.102 1 87.5 55 GLY B N 1
ATOM 3359 C CA . GLY B 1 55 ? 10.914 -15.656 -13.547 1 87.5 55 GLY B CA 1
ATOM 3360 C C . GLY B 1 55 ? 12.18 -15.281 -14.305 1 87.5 55 GLY B C 1
ATOM 3361 O O . GLY B 1 55 ? 13.219 -15.031 -13.703 1 87.5 55 GLY B O 1
ATOM 3362 N N . ASP B 1 56 ? 12.039 -15.25 -15.586 1 85.62 56 ASP B N 1
ATOM 3363 C CA . ASP B 1 56 ? 13.219 -15.016 -16.406 1 85.62 56 ASP B CA 1
ATOM 3364 C C . ASP B 1 56 ? 13.297 -13.562 -16.859 1 85.62 56 ASP B C 1
ATOM 3366 O O . ASP B 1 56 ? 14.172 -13.195 -17.656 1 85.62 56 ASP B O 1
ATOM 3370 N N . ALA B 1 57 ? 12.344 -12.789 -16.344 1 85 57 ALA B N 1
ATOM 3371 C CA . ALA B 1 57 ? 12.375 -11.367 -16.672 1 85 57 ALA B CA 1
ATOM 3372 C C . ALA B 1 57 ? 13.492 -10.656 -15.906 1 85 57 ALA B C 1
ATOM 3374 O O . ALA B 1 57 ? 13.984 -9.609 -16.344 1 85 57 ALA B O 1
ATOM 3375 N N . THR B 1 58 ? 13.859 -11.164 -14.789 1 91 58 THR B N 1
ATOM 3376 C CA . THR B 1 58 ? 14.969 -10.633 -14 1 91 58 THR B CA 1
ATOM 3377 C C . THR B 1 58 ? 16.297 -11.133 -14.539 1 91 58 THR B C 1
ATOM 3379 O O . THR B 1 58 ? 16.516 -12.336 -14.695 1 91 58 THR B O 1
ATOM 3382 N N . ASP B 1 59 ? 17.188 -10.266 -14.828 1 92 59 ASP B N 1
ATOM 3383 C CA . ASP B 1 59 ? 18.484 -10.633 -15.414 1 92 59 ASP B CA 1
ATOM 3384 C C . ASP B 1 59 ? 19.469 -11.086 -14.344 1 92 59 ASP B C 1
ATOM 3386 O O . ASP B 1 59 ? 20.531 -10.492 -14.18 1 92 59 ASP B O 1
ATOM 3390 N N . LEU B 1 60 ? 19.156 -12.172 -13.797 1 93.06 60 LEU B N 1
ATOM 3391 C CA . LEU B 1 60 ? 20 -12.711 -12.75 1 93.06 60 LEU B CA 1
ATOM 3392 C C . LEU B 1 60 ? 21.328 -13.211 -13.32 1 93.06 60 LEU B C 1
ATOM 3394 O O . LEU B 1 60 ? 22.391 -12.969 -12.75 1 93.06 60 LEU B O 1
ATOM 3398 N N . PRO B 1 61 ? 21.359 -13.898 -14.43 1 91.25 61 PRO B N 1
ATOM 3399 C CA . PRO B 1 61 ? 22.641 -14.32 -15 1 91.25 61 PRO B CA 1
ATOM 3400 C C . PRO B 1 61 ? 23.578 -13.148 -15.297 1 91.25 61 PRO B C 1
ATOM 3402 O O . PRO B 1 61 ? 24.781 -13.258 -15.125 1 91.25 61 PRO B O 1
ATOM 3405 N N . GLY B 1 62 ? 22.984 -12.078 -15.672 1 92.19 62 GLY B N 1
ATOM 3406 C CA . GLY B 1 62 ? 23.766 -10.898 -15.992 1 92.19 62 GLY B CA 1
ATOM 3407 C C . GLY B 1 62 ? 24.516 -10.328 -14.797 1 92.19 62 GLY B C 1
ATOM 3408 O O . GLY B 1 62 ? 25.438 -9.523 -14.953 1 92.19 62 GLY B O 1
ATOM 3409 N N . THR B 1 63 ? 24.094 -10.688 -13.617 1 92.44 63 THR B N 1
ATOM 3410 C CA . THR B 1 63 ? 24.75 -10.195 -12.414 1 92.44 63 THR B CA 1
ATOM 3411 C C . THR B 1 63 ? 26.125 -10.828 -12.25 1 92.44 63 THR B C 1
ATOM 3413 O O . THR B 1 63 ? 26.984 -10.297 -11.539 1 92.44 63 THR B O 1
ATOM 3416 N N . GLY B 1 64 ? 26.297 -12 -12.781 1 91.25 64 GLY B N 1
ATOM 3417 C CA . GLY B 1 64 ? 27.516 -12.766 -12.586 1 91.25 64 GLY B CA 1
ATOM 3418 C C . GLY B 1 64 ? 27.562 -13.477 -11.242 1 91.25 64 GLY B C 1
ATOM 3419 O O . GLY B 1 64 ? 28.531 -14.18 -10.945 1 91.25 64 GLY B O 1
ATOM 3420 N N . LEU B 1 65 ? 26.578 -13.328 -10.477 1 91.19 65 LEU B N 1
ATOM 3421 C CA . LEU B 1 65 ? 26.531 -13.922 -9.148 1 91.19 65 LEU B CA 1
ATOM 3422 C C . LEU B 1 65 ? 25.922 -15.32 -9.188 1 91.19 65 LEU B C 1
ATOM 3424 O O . LEU B 1 65 ? 26.219 -16.156 -8.336 1 91.19 65 LEU B O 1
ATOM 3428 N N . ALA B 1 66 ? 25.078 -15.562 -10.148 1 90.19 66 ALA B N 1
ATOM 3429 C CA . ALA B 1 66 ? 24.234 -16.75 -10.164 1 90.19 66 ALA B CA 1
ATOM 3430 C C . ALA B 1 66 ? 24.641 -17.688 -11.305 1 90.19 66 ALA B C 1
ATOM 3432 O O . ALA B 1 66 ? 24.219 -17.484 -12.453 1 90.19 66 ALA B O 1
ATOM 3433 N N . GLU B 1 67 ? 25.344 -18.703 -10.992 1 90.62 67 GLU B N 1
ATOM 3434 C CA . GLU B 1 67 ? 25.75 -19.672 -12.008 1 90.62 67 GLU B CA 1
ATOM 3435 C C . GLU B 1 67 ? 24.656 -20.719 -12.258 1 90.62 67 GLU B C 1
ATOM 3437 O O . GLU B 1 67 ? 24.516 -21.203 -13.375 1 90.62 67 GLU B O 1
ATOM 3442 N N . ARG B 1 68 ? 23.984 -21.062 -11.242 1 95 68 ARG B N 1
ATOM 3443 C CA . ARG B 1 68 ? 22.844 -21.984 -11.32 1 95 68 ARG B CA 1
ATOM 3444 C C . ARG B 1 68 ? 21.547 -21.266 -10.977 1 95 68 ARG B C 1
ATOM 3446 O O . ARG B 1 68 ? 21.344 -20.844 -9.836 1 95 68 ARG B O 1
ATOM 3453 N N . VAL B 1 69 ? 20.719 -21.141 -12.008 1 95.88 69 VAL B N 1
ATOM 3454 C CA . VAL B 1 69 ? 19.469 -20.422 -11.797 1 95.88 69 VAL B CA 1
ATOM 3455 C C . VAL B 1 69 ? 18.281 -21.344 -12.055 1 95.88 69 VAL B C 1
ATOM 3457 O O . VAL B 1 69 ? 18.25 -22.062 -13.055 1 95.88 69 VAL B O 1
ATOM 3460 N N . LEU B 1 70 ? 17.375 -21.391 -11.133 1 96.44 70 LEU B N 1
ATOM 3461 C CA . LEU B 1 70 ? 16.094 -22.062 -11.25 1 96.44 70 LEU B CA 1
ATOM 3462 C C . LEU B 1 70 ? 14.953 -21.047 -11.312 1 96.44 70 LEU B C 1
ATOM 3464 O O . LEU B 1 70 ? 14.75 -20.281 -10.367 1 96.44 70 LEU B O 1
ATOM 3468 N N . TYR B 1 71 ? 14.242 -20.953 -12.383 1 94.12 71 TYR B N 1
ATOM 3469 C CA . TYR B 1 71 ? 13.102 -20.062 -12.531 1 94.12 71 TYR B CA 1
ATOM 3470 C C . TYR B 1 71 ? 11.82 -20.719 -12.031 1 94.12 71 TYR B C 1
ATOM 3472 O O . TYR B 1 71 ? 11.445 -21.797 -12.492 1 94.12 71 TYR B O 1
ATOM 3480 N N . TRP B 1 72 ? 11.18 -20 -11.062 1 93.44 72 TRP B N 1
ATOM 3481 C CA . TRP B 1 72 ? 9.961 -20.531 -10.469 1 93.44 72 TRP B CA 1
ATOM 3482 C C . TRP B 1 72 ? 8.727 -20 -11.195 1 93.44 72 TRP B C 1
ATOM 3484 O O . TRP B 1 72 ? 8.234 -18.922 -10.875 1 93.44 72 TRP B O 1
ATOM 3494 N N . ARG B 1 73 ? 8.281 -20.547 -12.203 1 87.5 73 ARG B N 1
ATOM 3495 C CA . ARG B 1 73 ? 7.246 -20.062 -13.109 1 87.5 73 ARG B CA 1
ATOM 3496 C C . ARG B 1 73 ? 5.879 -20.625 -12.734 1 87.5 73 ARG B C 1
ATOM 3498 O O . ARG B 1 73 ? 5.27 -21.359 -13.516 1 87.5 73 ARG B O 1
ATOM 3505 N N . ASP B 1 74 ? 5.387 -20.391 -11.57 1 91.31 74 ASP B N 1
ATOM 3506 C CA . ASP B 1 74 ? 4.066 -20.844 -11.141 1 91.31 74 ASP B CA 1
ATOM 3507 C C . ASP B 1 74 ? 3.18 -19.656 -10.75 1 91.31 74 ASP B C 1
ATOM 3509 O O . ASP B 1 74 ? 3.439 -18.984 -9.758 1 91.31 74 ASP B O 1
ATOM 3513 N N . VAL B 1 75 ? 2.145 -19.406 -11.562 1 94.69 75 VAL B N 1
ATOM 3514 C CA . VAL B 1 75 ? 1.186 -18.344 -11.281 1 94.69 75 VAL B CA 1
ATOM 3515 C C . VAL B 1 75 ? 0.148 -18.828 -10.273 1 94.69 75 VAL B C 1
ATOM 3517 O O . VAL B 1 75 ? -0.902 -19.344 -10.656 1 94.69 75 VAL B O 1
ATOM 3520 N N . LEU B 1 76 ? 0.41 -18.562 -9.023 1 97.44 76 LEU B N 1
ATOM 3521 C CA . LEU B 1 76 ? -0.335 -19.219 -7.949 1 97.44 76 LEU B CA 1
ATOM 3522 C C . LEU B 1 76 ? -1.596 -18.422 -7.605 1 97.44 76 LEU B C 1
ATOM 3524 O O . LEU B 1 76 ? -2.492 -18.938 -6.938 1 97.44 76 LEU B O 1
ATOM 3528 N N . HIS B 1 77 ? -1.656 -17.188 -8.055 1 97.5 77 HIS B N 1
ATOM 3529 C CA . HIS B 1 77 ? -2.842 -16.406 -7.742 1 97.5 77 HIS B CA 1
ATOM 3530 C C . HIS B 1 77 ? -4.004 -16.766 -8.664 1 97.5 77 HIS B C 1
ATOM 3532 O O . HIS B 1 77 ? -5.102 -16.219 -8.523 1 97.5 77 HIS B O 1
ATOM 3538 N N . GLU B 1 78 ? -3.787 -17.688 -9.609 1 96.06 78 GLU B N 1
ATOM 3539 C CA . GLU B 1 78 ? -4.812 -18.203 -10.508 1 96.06 78 GLU B CA 1
ATOM 3540 C C . GLU B 1 78 ? -4.848 -19.734 -10.5 1 96.06 78 GLU B C 1
ATOM 3542 O O . GLU B 1 78 ? -3.799 -20.375 -10.5 1 96.06 78 GLU B O 1
ATOM 3547 N N . GLY B 1 79 ? -6.105 -20.25 -10.477 1 96.44 79 GLY B N 1
ATOM 3548 C CA . GLY B 1 79 ? -6.273 -21.703 -10.594 1 96.44 79 GLY B CA 1
ATOM 3549 C C . GLY B 1 79 ? -6.219 -22.422 -9.266 1 96.44 79 GLY B C 1
ATOM 3550 O O . GLY B 1 79 ? -5.977 -21.797 -8.227 1 96.44 79 GLY B O 1
ATOM 3551 N N . PRO B 1 80 ? -6.383 -23.719 -9.32 1 98.06 80 PRO B N 1
ATOM 3552 C CA . PRO B 1 80 ? -6.488 -24.516 -8.094 1 98.06 80 PRO B CA 1
ATOM 3553 C C . PRO B 1 80 ? -5.133 -24.781 -7.441 1 98.06 80 PRO B C 1
ATOM 3555 O O . PRO B 1 80 ? -4.176 -25.141 -8.125 1 98.06 80 PRO B O 1
ATOM 3558 N N . VAL B 1 81 ? -5.047 -24.609 -6.18 1 98.5 81 VAL B N 1
ATOM 3559 C CA . VAL B 1 81 ? -3.916 -25 -5.34 1 98.5 81 VAL B CA 1
ATOM 3560 C C . VAL B 1 81 ? -4.418 -25.766 -4.113 1 98.5 81 VAL B C 1
ATOM 3562 O O . VAL B 1 81 ? -4.242 -25.312 -2.98 1 98.5 81 VAL B O 1
ATOM 3565 N N . PRO B 1 82 ? -4.98 -26.938 -4.309 1 98.38 82 PRO B N 1
ATOM 3566 C CA . PRO B 1 82 ? -5.621 -27.688 -3.219 1 98.38 82 PRO B CA 1
ATOM 3567 C C . PRO B 1 82 ? -4.613 -28.281 -2.246 1 98.38 82 PRO B C 1
ATOM 3569 O O . PRO B 1 82 ? -3.428 -28.406 -2.574 1 98.38 82 PRO B O 1
ATOM 3572 N N . ALA B 1 83 ? -5.145 -28.641 -1.085 1 97.5 83 ALA B N 1
ATOM 3573 C CA . ALA B 1 83 ? -4.332 -29.328 -0.082 1 97.5 83 ALA B CA 1
ATOM 3574 C C . ALA B 1 83 ? -4.148 -30.797 -0.437 1 97.5 83 ALA B C 1
ATOM 3576 O O . ALA B 1 83 ? -4.961 -31.641 -0.049 1 97.5 83 ALA B O 1
ATOM 3577 N N . CYS B 1 84 ? -3.221 -31.141 -1.221 1 96.69 84 CYS B N 1
ATOM 3578 C CA . CYS B 1 84 ? -2.852 -32.5 -1.624 1 96.69 84 CYS B CA 1
ATOM 3579 C C . CYS B 1 84 ? -1.339 -32.656 -1.607 1 96.69 84 CYS B C 1
ATOM 3581 O O . CYS B 1 84 ? -0.606 -31.766 -1.197 1 96.69 84 CYS B O 1
ATOM 3583 N N . GLY B 1 85 ? -0.915 -33.812 -1.89 1 93.94 85 GLY B N 1
ATOM 3584 C CA . GLY B 1 85 ? 0.517 -34.062 -1.902 1 93.94 85 GLY B CA 1
ATOM 3585 C C . GLY B 1 85 ? 1.248 -33.312 -3.002 1 93.94 85 GLY B C 1
ATOM 3586 O O . GLY B 1 85 ? 0.63 -32.844 -3.967 1 93.94 85 GLY B O 1
ATOM 3587 N N . PRO B 1 86 ? 2.531 -33.188 -2.893 1 92.06 86 PRO B N 1
ATOM 3588 C CA . PRO B 1 86 ? 3.311 -32.344 -3.826 1 92.06 86 PRO B CA 1
ATOM 3589 C C . PRO B 1 86 ? 3.215 -32.844 -5.266 1 92.06 86 PRO B C 1
ATOM 3591 O O . PRO B 1 86 ? 3.168 -32.031 -6.199 1 92.06 86 PRO B O 1
ATOM 3594 N N . GLU B 1 87 ? 3.234 -34.156 -5.477 1 92.38 87 GLU B N 1
ATOM 3595 C CA . GLU B 1 87 ? 3.16 -34.688 -6.828 1 92.38 87 GLU B CA 1
ATOM 3596 C C . GLU B 1 87 ? 1.809 -34.406 -7.473 1 92.38 87 GLU B C 1
ATOM 3598 O O . GLU B 1 87 ? 1.742 -34.031 -8.641 1 92.38 87 GLU B O 1
ATOM 3603 N N . GLU B 1 88 ? 0.838 -34.594 -6.723 1 95.5 88 GLU B N 1
ATOM 3604 C CA . GLU B 1 88 ? -0.504 -34.312 -7.215 1 95.5 88 GLU B CA 1
ATOM 3605 C C . GLU B 1 88 ? -0.669 -32.812 -7.492 1 95.5 88 GLU B C 1
ATOM 3607 O O . GLU B 1 88 ? -1.245 -32.438 -8.516 1 95.5 88 GLU B O 1
ATOM 3612 N N . LEU B 1 89 ? -0.167 -32 -6.59 1 95.88 89 LEU B N 1
ATOM 3613 C CA . LEU B 1 89 ? -0.25 -30.562 -6.789 1 95.88 89 LEU B CA 1
ATOM 3614 C C . LEU B 1 89 ? 0.475 -30.141 -8.062 1 95.88 89 LEU B C 1
ATOM 3616 O O . LEU B 1 89 ? -0.033 -29.328 -8.836 1 95.88 89 LEU B O 1
ATOM 3620 N N . ARG B 1 90 ? 1.621 -30.703 -8.281 1 94 90 ARG B N 1
ATOM 3621 C CA . ARG B 1 90 ? 2.385 -30.406 -9.492 1 94 90 ARG B CA 1
ATOM 3622 C C . ARG B 1 90 ? 1.568 -30.719 -10.742 1 94 90 ARG B C 1
ATOM 3624 O O . ARG B 1 90 ? 1.549 -29.922 -11.688 1 94 90 ARG B O 1
ATOM 3631 N N . ARG B 1 91 ? 0.926 -31.812 -10.727 1 93.5 91 ARG B N 1
ATOM 3632 C CA . ARG B 1 91 ? 0.109 -32.219 -11.867 1 93.5 91 ARG B CA 1
ATOM 3633 C C . ARG B 1 91 ? -1.06 -31.25 -12.07 1 93.5 91 ARG B C 1
ATOM 3635 O O . ARG B 1 91 ? -1.331 -30.828 -13.195 1 93.5 91 ARG B O 1
ATOM 3642 N N . ILE B 1 92 ? -1.692 -30.922 -11.016 1 95.75 92 ILE B N 1
ATOM 3643 C CA . ILE B 1 92 ? -2.848 -30.031 -11.062 1 95.75 92 ILE B CA 1
ATOM 3644 C C . ILE B 1 92 ? -2.428 -28.672 -11.617 1 95.75 92 ILE B C 1
ATOM 3646 O O . ILE B 1 92 ? -3.082 -28.141 -12.508 1 95.75 92 ILE B O 1
ATOM 3650 N N . ARG B 1 93 ? -1.349 -28.172 -11.125 1 95.19 93 ARG B N 1
ATOM 3651 C CA . ARG B 1 93 ? -0.873 -26.859 -11.539 1 9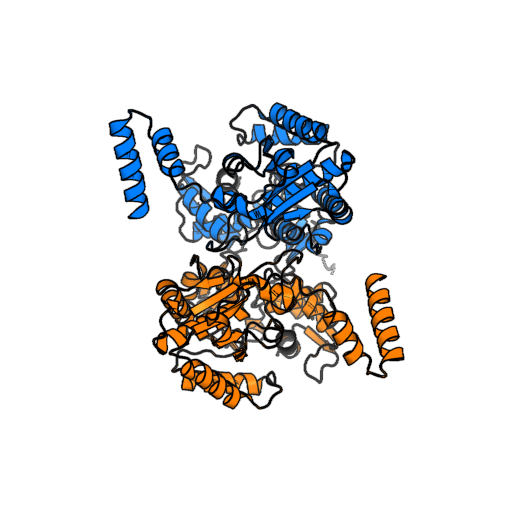5.19 93 ARG B CA 1
ATOM 3652 C C . ARG B 1 93 ? -0.415 -26.875 -12.992 1 95.19 93 ARG B C 1
ATOM 3654 O O . ARG B 1 93 ? -0.723 -25.953 -13.75 1 95.19 93 ARG B O 1
ATOM 3661 N N . ALA B 1 94 ? 0.299 -27.891 -13.383 1 91.75 94 ALA B N 1
ATOM 3662 C CA . ALA B 1 94 ? 0.759 -28.031 -14.766 1 91.75 94 ALA B CA 1
ATOM 3663 C C . ALA B 1 94 ? -0.419 -28.094 -15.727 1 91.75 94 ALA B C 1
ATOM 3665 O O . ALA B 1 94 ? -0.426 -27.422 -16.766 1 91.75 94 ALA B O 1
ATOM 3666 N N . ASP B 1 95 ? -1.395 -28.891 -15.344 1 92 95 ASP B N 1
ATOM 3667 C CA . ASP B 1 95 ? -2.584 -29.047 -16.188 1 92 95 ASP B CA 1
ATOM 3668 C C . ASP B 1 95 ? -3.328 -27.719 -16.328 1 92 95 ASP B C 1
ATOM 3670 O O . ASP B 1 95 ? -3.768 -27.359 -17.422 1 92 95 ASP B O 1
ATOM 3674 N N . PHE B 1 96 ? -3.453 -27.031 -15.273 1 94 96 PHE B N 1
ATOM 3675 C CA . PHE B 1 96 ? -4.156 -25.766 -15.289 1 94 96 PHE B CA 1
ATOM 3676 C C . PHE B 1 96 ? -3.455 -24.766 -16.203 1 94 96 PHE B C 1
ATOM 3678 O O . PHE B 1 96 ? -4.09 -24.141 -17.062 1 94 96 PHE B O 1
ATOM 3685 N N . LEU B 1 97 ? -2.203 -24.547 -16.047 1 90.12 97 LEU B N 1
ATOM 3686 C CA . LEU B 1 97 ? -1.448 -23.562 -16.797 1 90.12 97 LEU B CA 1
ATOM 3687 C C . LEU B 1 97 ? -1.394 -23.922 -18.281 1 90.12 97 LEU B C 1
ATOM 3689 O O . LEU B 1 97 ? -1.371 -23.031 -19.141 1 90.12 97 LEU B O 1
ATOM 3693 N N . LEU B 1 98 ? -1.376 -25.219 -18.547 1 85.62 98 LEU B N 1
ATOM 3694 C CA . LEU B 1 98 ? -1.419 -25.688 -19.938 1 85.62 98 LEU B CA 1
ATOM 3695 C C . LEU B 1 98 ? -2.748 -25.328 -20.594 1 85.62 98 LEU B C 1
ATOM 3697 O O . LEU B 1 98 ? -2.779 -24.906 -21.75 1 85.62 98 LEU B O 1
ATOM 3701 N N . GLN B 1 99 ? -3.787 -25.516 -19.859 1 83.62 99 GLN B N 1
ATOM 3702 C CA . GLN B 1 99 ? -5.125 -25.234 -20.359 1 83.62 99 GLN B CA 1
ATOM 3703 C C . GLN B 1 99 ? -5.309 -23.734 -20.625 1 83.62 99 GLN B C 1
ATOM 3705 O O . GLN B 1 99 ? -6.004 -23.344 -21.562 1 83.62 99 GLN B O 1
ATOM 3710 N N . GLU B 1 100 ? -4.789 -22.922 -19.844 1 81.25 100 GLU B N 1
ATOM 3711 C CA . GLU B 1 100 ? -4.949 -21.469 -19.969 1 81.25 100 GLU B CA 1
ATOM 3712 C C . GLU B 1 100 ? -3.986 -20.906 -21 1 81.25 100 GLU B C 1
ATOM 3714 O O . GLU B 1 100 ? -4 -19.703 -21.281 1 81.25 100 GLU B O 1
ATOM 3719 N N . ASP B 1 101 ? -3.527 -21.656 -21.797 1 65.5 101 ASP B N 1
ATOM 3720 C CA . ASP B 1 101 ? -2.572 -21.281 -22.844 1 65.5 101 ASP B CA 1
ATOM 3721 C C . ASP B 1 101 ? -1.489 -20.359 -22.281 1 65.5 101 ASP B C 1
ATOM 3723 O O . ASP B 1 101 ? -1.018 -19.453 -22.984 1 65.5 101 ASP B O 1
ATOM 3727 N N . CYS B 1 102 ? -1.458 -20.203 -21.109 1 54.16 102 CYS B N 1
ATOM 3728 C CA . CYS B 1 102 ? -0.469 -19.312 -20.516 1 54.16 102 CYS B CA 1
ATOM 3729 C C . CYS B 1 102 ? 0.922 -19.938 -20.562 1 54.16 102 CYS B C 1
ATOM 3731 O O . CYS B 1 102 ? 1.908 -19.281 -20.203 1 54.16 102 CYS B O 1
ATOM 3733 N N . ASP B 1 103 ? 0.925 -21.25 -21 1 50.94 103 ASP B N 1
ATOM 3734 C CA . ASP B 1 103 ? 2.246 -21.859 -21.125 1 50.94 103 ASP B CA 1
ATOM 3735 C C . ASP B 1 103 ? 2.645 -22.016 -22.594 1 50.94 103 ASP B C 1
ATOM 3737 O O . ASP B 1 103 ? 2.102 -22.859 -23.297 1 50.94 103 ASP B O 1
ATOM 3741 N N . ASP B 1 104 ? 3.098 -20.875 -23.094 1 48.88 104 ASP B N 1
ATOM 3742 C CA . ASP B 1 104 ? 3.545 -20.984 -24.469 1 48.88 104 ASP B CA 1
ATOM 3743 C C . ASP B 1 104 ? 4.324 -22.281 -24.703 1 48.88 104 ASP B C 1
ATOM 3745 O O . ASP B 1 104 ? 4.602 -22.656 -25.844 1 48.88 104 ASP B O 1
ATOM 3749 N N . ARG B 1 105 ? 5.156 -22.719 -23.734 1 48.59 105 ARG B N 1
ATOM 3750 C CA . ARG B 1 105 ? 6.223 -23.656 -24.094 1 48.59 105 ARG B CA 1
ATOM 3751 C C . ARG B 1 105 ? 5.773 -25.094 -23.922 1 48.59 105 ARG B C 1
ATOM 3753 O O . ARG B 1 105 ? 6.59 -26.016 -24 1 48.59 105 ARG B O 1
ATOM 3760 N N . ALA B 1 106 ? 4.547 -25.516 -24.172 1 48.06 106 ALA B N 1
ATOM 3761 C CA . ALA B 1 106 ? 4.121 -26.906 -24.188 1 48.06 106 ALA B CA 1
ATOM 3762 C C . ALA B 1 106 ? 4.82 -27.703 -23.078 1 48.06 106 ALA B C 1
ATOM 3764 O O . ALA B 1 106 ? 4.605 -28.906 -22.938 1 48.06 106 ALA B O 1
ATOM 3765 N N . GLU B 1 107 ? 5.816 -27.219 -22.5 1 54.22 107 GLU B N 1
ATOM 3766 C CA . GLU B 1 107 ? 6.797 -27.828 -21.594 1 54.22 107 GLU B CA 1
ATOM 3767 C C . GLU B 1 107 ? 6.297 -27.828 -20.156 1 54.22 107 GLU B C 1
ATOM 3769 O O . GLU B 1 107 ? 7.051 -28.156 -19.234 1 54.22 107 GLU B O 1
ATOM 3774 N N . GLY B 1 108 ? 4.844 -27.828 -19.953 1 70.25 108 GLY B N 1
ATOM 3775 C CA . GLY B 1 108 ? 4.371 -27.453 -18.625 1 70.25 108 GLY B CA 1
ATOM 3776 C C . GLY B 1 108 ? 4.637 -28.516 -17.578 1 70.25 108 GLY B C 1
ATOM 3777 O O . GLY B 1 108 ? 5.316 -28.25 -16.578 1 70.25 108 GLY B O 1
ATOM 3778 N N . THR B 1 109 ? 4.32 -29.766 -17.891 1 79.94 109 THR B N 1
ATOM 3779 C CA . THR B 1 109 ? 4.441 -30.797 -16.859 1 79.94 109 THR B CA 1
ATOM 3780 C C . THR B 1 109 ? 5.91 -31.125 -16.609 1 79.94 109 THR B C 1
ATOM 3782 O O . THR B 1 109 ? 6.332 -31.234 -15.453 1 79.94 109 THR B O 1
ATOM 3785 N N . GLU B 1 110 ? 6.598 -31.234 -17.641 1 85.5 110 GLU B N 1
ATOM 3786 C CA . GLU B 1 110 ? 8.008 -31.578 -17.5 1 85.5 110 GLU B CA 1
ATOM 3787 C C . GLU B 1 110 ? 8.797 -30.453 -16.859 1 85.5 110 GLU B C 1
ATOM 3789 O O . GLU B 1 110 ? 9.734 -30.688 -16.094 1 85.5 110 GLU B O 1
ATOM 3794 N N . MET B 1 111 ? 8.406 -29.344 -17.172 1 86.94 111 MET B N 1
ATOM 3795 C CA . MET B 1 111 ? 9.062 -28.188 -16.594 1 86.94 111 MET B CA 1
ATOM 3796 C C . MET B 1 111 ? 8.883 -28.141 -15.086 1 86.94 111 MET B C 1
ATOM 3798 O O . MET B 1 111 ? 9.836 -27.891 -14.344 1 86.94 111 MET B O 1
ATOM 3802 N N . PHE B 1 112 ? 7.73 -28.5 -14.625 1 90.88 112 PHE B N 1
ATOM 3803 C CA . PHE B 1 112 ? 7.449 -28.516 -13.195 1 90.88 112 PHE B CA 1
ATOM 3804 C C . PHE B 1 112 ? 8.203 -29.641 -12.5 1 90.88 112 PHE B C 1
ATOM 3806 O O . PHE B 1 112 ? 8.711 -29.469 -11.398 1 90.88 112 PHE B O 1
ATOM 3813 N N . ALA B 1 113 ? 8.219 -30.766 -13.18 1 91.44 113 ALA B N 1
ATOM 3814 C CA . ALA B 1 113 ? 8.938 -31.906 -12.617 1 91.44 113 ALA B CA 1
ATOM 3815 C C . ALA B 1 113 ? 10.43 -31.609 -12.508 1 91.44 113 ALA B C 1
ATOM 3817 O O . ALA B 1 113 ? 11.062 -31.922 -11.492 1 91.44 113 ALA B O 1
ATOM 3818 N N . GLU B 1 114 ? 10.922 -31.062 -13.555 1 93.06 114 GLU B N 1
ATOM 3819 C CA . GLU B 1 114 ? 12.336 -30.703 -13.562 1 93.06 114 GLU B CA 1
ATOM 3820 C C . GLU B 1 114 ? 12.648 -29.656 -12.508 1 93.06 114 GLU B C 1
ATOM 3822 O O . GLU B 1 114 ? 13.672 -29.734 -11.82 1 93.06 114 GLU B O 1
ATOM 3827 N N . ARG B 1 115 ? 11.844 -28.688 -12.391 1 93.94 115 ARG B N 1
ATOM 3828 C CA . ARG B 1 115 ? 11.977 -27.656 -11.367 1 93.94 115 ARG B CA 1
ATOM 3829 C C . ARG B 1 115 ? 12.086 -28.266 -9.977 1 93.94 115 ARG B C 1
ATOM 3831 O O . ARG B 1 115 ? 12.992 -27.922 -9.211 1 93.94 115 ARG B O 1
ATOM 3838 N N . ASP B 1 116 ? 11.172 -29.188 -9.711 1 94.31 116 ASP B N 1
ATOM 3839 C CA . ASP B 1 116 ? 11.156 -29.828 -8.398 1 94.31 116 ASP B CA 1
ATOM 3840 C C . ASP B 1 116 ? 12.398 -30.688 -8.18 1 94.31 116 ASP B C 1
ATOM 3842 O O . ASP B 1 116 ? 12.945 -30.734 -7.078 1 94.31 116 ASP B O 1
ATOM 3846 N N . ARG B 1 117 ? 12.797 -31.359 -9.203 1 96 117 ARG B N 1
ATOM 3847 C CA . ARG B 1 117 ? 13.977 -32.219 -9.125 1 96 117 ARG B CA 1
ATOM 3848 C C . ARG B 1 117 ? 15.227 -31.391 -8.844 1 96 117 ARG B C 1
ATOM 3850 O O . ARG B 1 117 ? 16.031 -31.75 -7.977 1 96 117 ARG B O 1
ATOM 3857 N N . VAL B 1 118 ? 15.359 -30.312 -9.57 1 97.31 118 VAL B N 1
ATOM 3858 C CA . VAL B 1 118 ? 16.531 -29.453 -9.414 1 97.31 118 VAL B CA 1
ATOM 3859 C C . VAL B 1 118 ? 16.547 -28.875 -7.996 1 97.31 118 VAL B C 1
ATOM 3861 O O . VAL B 1 118 ? 17.609 -28.844 -7.352 1 97.31 118 VAL B O 1
ATOM 3864 N N . LEU B 1 119 ? 15.445 -28.469 -7.527 1 97.62 119 LEU B N 1
ATOM 3865 C CA . LEU B 1 119 ? 15.359 -27.938 -6.172 1 97.62 119 LEU B CA 1
ATOM 3866 C C . LEU B 1 119 ? 15.781 -28.969 -5.145 1 97.62 119 LEU B C 1
ATOM 3868 O O . LEU B 1 119 ? 16.594 -28.688 -4.258 1 97.62 119 LEU B O 1
ATOM 3872 N N . ALA B 1 120 ? 15.312 -30.188 -5.305 1 97.31 120 ALA B N 1
ATOM 3873 C CA . ALA B 1 120 ? 15.57 -31.266 -4.348 1 97.31 120 ALA B CA 1
ATOM 3874 C C . ALA B 1 120 ? 17.031 -31.719 -4.422 1 97.31 120 ALA B C 1
ATOM 3876 O O . ALA B 1 120 ? 17.625 -32.094 -3.404 1 97.31 120 ALA B O 1
ATOM 3877 N N . ALA B 1 121 ? 17.531 -31.672 -5.594 1 97.69 121 ALA B N 1
ATOM 3878 C CA . ALA B 1 121 ? 18.891 -32.156 -5.801 1 97.69 121 ALA B CA 1
ATOM 3879 C C . ALA B 1 121 ? 19.891 -31.266 -5.078 1 97.69 121 ALA B C 1
ATOM 3881 O O . ALA B 1 121 ? 21.016 -31.688 -4.797 1 97.69 121 ALA B O 1
ATOM 3882 N N . ASN B 1 122 ? 19.484 -30.062 -4.742 1 97.88 122 ASN B N 1
ATOM 3883 C CA . ASN B 1 122 ? 20.375 -29.125 -4.082 1 97.88 122 ASN B CA 1
ATOM 3884 C C . ASN B 1 122 ? 20.188 -29.141 -2.566 1 97.88 122 ASN B C 1
ATOM 3886 O O . ASN B 1 122 ? 20.656 -28.234 -1.869 1 97.88 122 ASN B O 1
ATOM 3890 N N . ARG B 1 123 ? 19.609 -30.109 -1.999 1 96.12 123 ARG B N 1
ATOM 3891 C CA . ARG B 1 123 ? 19.172 -30.141 -0.605 1 96.12 123 ARG B CA 1
ATOM 3892 C C . ARG B 1 123 ? 20.375 -30 0.338 1 96.12 123 ARG B C 1
ATOM 3894 O O . ARG B 1 123 ? 20.219 -29.531 1.468 1 96.12 123 ARG B O 1
ATOM 3901 N N . ASP B 1 124 ? 21.547 -30.359 -0.075 1 95.62 124 ASP B N 1
ATOM 3902 C CA . ASP B 1 124 ? 22.734 -30.281 0.774 1 95.62 124 ASP B CA 1
ATOM 3903 C C . ASP B 1 124 ? 23.516 -28.984 0.522 1 95.62 124 ASP B C 1
ATOM 3905 O O . ASP B 1 124 ? 24.547 -28.75 1.14 1 95.62 124 ASP B O 1
ATOM 3909 N N . GLY B 1 125 ? 23.031 -28.141 -0.395 1 96.38 125 GLY B N 1
ATOM 3910 C CA . GLY B 1 125 ? 23.688 -26.906 -0.748 1 96.38 125 GLY B CA 1
ATOM 3911 C C . GLY B 1 125 ? 22.984 -25.672 -0.213 1 96.38 125 GLY B C 1
ATOM 3912 O O . GLY B 1 125 ? 22.141 -25.781 0.686 1 96.38 125 GLY B O 1
ATOM 3913 N N . GLU B 1 126 ? 23.453 -24.531 -0.707 1 97.38 126 GLU B N 1
ATOM 3914 C CA . GLU B 1 126 ? 22.875 -23.234 -0.336 1 97.38 126 GLU B CA 1
ATOM 3915 C C . GLU B 1 126 ? 21.828 -22.781 -1.35 1 97.38 126 GLU B C 1
ATOM 3917 O O . GLU B 1 126 ? 21.922 -23.109 -2.535 1 97.38 126 GLU B O 1
ATOM 3922 N N . TYR B 1 127 ? 20.859 -22.109 -0.807 1 98.38 127 TYR B N 1
ATOM 3923 C CA . TYR B 1 127 ? 19.828 -21.516 -1.655 1 98.38 127 TYR B CA 1
ATOM 3924 C C . TYR B 1 127 ? 19.828 -20 -1.533 1 98.38 127 TYR B C 1
ATOM 3926 O O . TYR B 1 127 ? 20 -19.453 -0.438 1 98.38 127 TYR B O 1
ATOM 3934 N N . VAL B 1 128 ? 19.672 -19.297 -2.625 1 98.06 128 VAL B N 1
ATOM 3935 C CA . VAL B 1 128 ? 19.406 -17.859 -2.643 1 98.06 128 VAL B CA 1
ATOM 3936 C C . VAL B 1 128 ? 18.109 -17.578 -3.406 1 98.06 128 VAL B C 1
ATOM 3938 O O . VAL B 1 128 ? 18.016 -17.859 -4.602 1 98.06 128 VAL B O 1
ATOM 3941 N N . LEU B 1 129 ? 17.125 -17.094 -2.742 1 98.44 129 LEU B N 1
ATOM 3942 C CA . LEU B 1 129 ? 15.828 -16.766 -3.328 1 98.44 129 LEU B CA 1
ATOM 3943 C C . LEU B 1 129 ? 15.742 -15.289 -3.695 1 98.44 129 LEU B C 1
ATOM 3945 O O . LEU B 1 129 ? 15.906 -14.422 -2.834 1 98.44 129 LEU B O 1
ATOM 3949 N N . TRP B 1 130 ? 15.523 -15 -4.988 1 97.75 130 TRP B N 1
ATOM 3950 C CA . TRP B 1 130 ? 15.375 -13.641 -5.496 1 97.75 130 TRP B CA 1
ATOM 3951 C C . TRP B 1 130 ? 13.906 -13.328 -5.785 1 97.75 130 TRP B C 1
ATOM 3953 O O . TRP B 1 130 ? 13.359 -13.781 -6.793 1 97.75 130 TRP B O 1
ATOM 3963 N N . PHE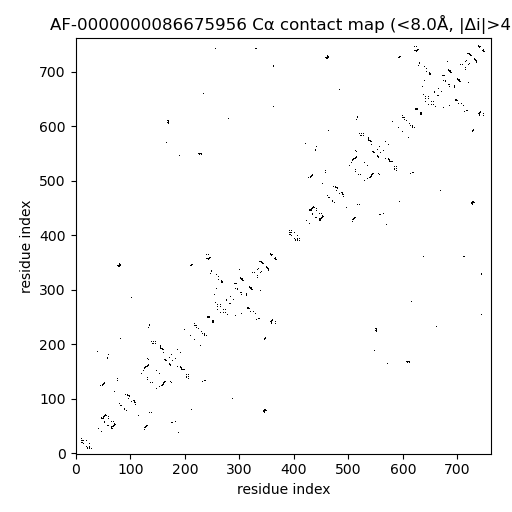 B 1 131 ? 13.328 -12.539 -4.902 1 97.62 131 PHE B N 1
ATOM 3964 C CA . PHE B 1 131 ? 11.891 -12.297 -5.031 1 97.62 131 PHE B CA 1
ATOM 3965 C C . PHE B 1 131 ? 11.539 -10.875 -4.621 1 97.62 131 PHE B C 1
ATOM 3967 O O . PHE B 1 131 ? 12.43 -10.078 -4.289 1 97.62 131 PHE B O 1
ATOM 3974 N N . GLU B 1 132 ? 10.188 -10.531 -4.836 1 96.06 132 GLU B N 1
ATOM 3975 C CA . GLU B 1 132 ? 9.656 -9.195 -4.605 1 96.06 132 GLU B CA 1
ATOM 3976 C C . GLU B 1 132 ? 8.516 -9.219 -3.592 1 96.06 132 GLU B C 1
ATOM 3978 O O . GLU B 1 132 ? 8.164 -10.281 -3.068 1 96.06 132 GLU B O 1
ATOM 3983 N N . ALA B 1 133 ? 8.008 -8.016 -3.355 1 96.31 133 ALA B N 1
ATOM 3984 C CA . ALA B 1 133 ? 7.027 -7.84 -2.285 1 96.31 133 ALA B CA 1
ATOM 3985 C C . ALA B 1 133 ? 5.621 -8.172 -2.766 1 96.31 133 ALA B C 1
ATOM 3987 O O . ALA B 1 133 ? 4.707 -8.352 -1.955 1 96.31 133 ALA B O 1
ATOM 3988 N N . ASP B 1 134 ? 5.383 -8.312 -3.979 1 97.12 134 ASP B N 1
ATOM 3989 C CA . ASP B 1 134 ? 4.031 -8.391 -4.527 1 97.12 134 ASP B CA 1
ATOM 3990 C C . ASP B 1 134 ? 3.414 -9.766 -4.281 1 97.12 134 ASP B C 1
ATOM 3992 O O . ASP B 1 134 ? 4.102 -10.695 -3.85 1 97.12 134 ASP B O 1
ATOM 3996 N N . LEU B 1 135 ? 2.135 -9.852 -4.551 1 98.31 135 LEU B N 1
ATOM 3997 C CA . LEU B 1 135 ? 1.35 -11.055 -4.289 1 98.31 135 LEU B CA 1
ATOM 3998 C C . LEU B 1 135 ? 1.923 -12.25 -5.043 1 98.31 135 LEU B C 1
ATOM 4000 O O . LEU B 1 135 ? 2.08 -13.336 -4.473 1 98.31 135 LEU B O 1
ATOM 4004 N N . TYR B 1 136 ? 2.262 -12.141 -6.32 1 97.5 136 TYR B N 1
ATOM 4005 C CA . TYR B 1 136 ? 2.816 -13.203 -7.156 1 97.5 136 TYR B CA 1
ATOM 4006 C C . TYR B 1 136 ? 4.051 -13.82 -6.504 1 97.5 136 TYR B C 1
ATOM 4008 O O . TYR B 1 136 ? 4.125 -15.039 -6.332 1 97.5 136 TYR B O 1
ATOM 4016 N N . ASP B 1 137 ? 4.902 -13 -6.062 1 98 137 ASP B N 1
ATOM 4017 C CA . ASP B 1 137 ? 6.176 -13.438 -5.5 1 98 137 ASP B CA 1
ATOM 4018 C C . ASP B 1 137 ? 5.988 -14.031 -4.105 1 98 137 ASP B C 1
ATOM 4020 O O . ASP B 1 137 ? 6.605 -15.039 -3.768 1 98 137 ASP B O 1
ATOM 4024 N N . GLN B 1 138 ? 5.195 -13.422 -3.307 1 98.62 138 GLN B N 1
ATOM 4025 C CA . GLN B 1 138 ? 5.039 -13.883 -1.932 1 98.62 138 GLN B CA 1
ATOM 4026 C C . GLN B 1 138 ? 4.406 -15.266 -1.885 1 98.62 138 GLN B C 1
ATOM 4028 O O . GLN B 1 138 ? 4.727 -16.078 -1.008 1 98.62 138 GLN B O 1
ATOM 4033 N N . LEU B 1 139 ? 3.514 -15.555 -2.83 1 98.81 139 LEU B N 1
ATOM 4034 C CA . LEU B 1 139 ? 2.955 -16.891 -2.912 1 98.81 139 LEU B CA 1
ATOM 4035 C C . LEU B 1 139 ? 4.023 -17.906 -3.322 1 98.81 139 LEU B C 1
ATOM 4037 O O . LEU B 1 139 ? 4.066 -19.016 -2.793 1 98.81 139 LEU B O 1
ATOM 4041 N N . GLN B 1 140 ? 4.867 -17.516 -4.238 1 98.31 140 GLN B N 1
ATOM 4042 C CA . GLN B 1 140 ? 5.945 -18.422 -4.648 1 98.31 140 GLN B CA 1
ATOM 4043 C C . GLN B 1 140 ? 6.922 -18.656 -3.504 1 98.31 140 GLN B C 1
ATOM 4045 O O . GLN B 1 140 ? 7.379 -19.781 -3.301 1 98.31 140 GLN B O 1
ATOM 4050 N N . ILE B 1 141 ? 7.227 -17.625 -2.754 1 98.75 141 ILE B N 1
ATOM 4051 C CA . ILE B 1 141 ? 8.156 -17.75 -1.635 1 98.75 141 ILE B CA 1
ATOM 4052 C C . ILE B 1 141 ? 7.652 -18.797 -0.654 1 98.75 141 ILE B C 1
ATOM 4054 O O . ILE B 1 141 ? 8.398 -19.703 -0.267 1 98.75 141 ILE B O 1
ATOM 4058 N N . ILE B 1 142 ? 6.367 -18.719 -0.281 1 98.81 142 ILE B N 1
ATOM 4059 C CA . ILE B 1 142 ? 5.891 -19.641 0.746 1 98.81 142 ILE B CA 1
ATOM 4060 C C . ILE B 1 142 ? 5.793 -21.047 0.169 1 98.81 142 ILE B C 1
ATOM 4062 O O . ILE B 1 142 ? 6.016 -22.031 0.879 1 98.81 142 ILE B O 1
ATOM 4066 N N . GLN B 1 143 ? 5.508 -21.203 -1.133 1 98.5 143 GLN B N 1
ATOM 4067 C CA . GLN B 1 143 ? 5.539 -22.516 -1.764 1 98.5 143 GLN B CA 1
ATOM 4068 C C . GLN B 1 143 ? 6.934 -23.125 -1.7 1 98.5 143 GLN B C 1
ATOM 4070 O O . GLN B 1 143 ? 7.098 -24.281 -1.312 1 98.5 143 GLN B O 1
ATOM 4075 N N . ILE B 1 144 ? 7.93 -22.359 -2.086 1 98.44 144 ILE B N 1
ATOM 4076 C CA . ILE B 1 144 ? 9.312 -22.828 -2.127 1 98.44 144 ILE B CA 1
ATOM 4077 C C . ILE B 1 144 ? 9.781 -23.172 -0.717 1 98.44 144 ILE B C 1
ATOM 4079 O O . ILE B 1 144 ? 10.359 -24.25 -0.5 1 98.44 144 ILE B O 1
ATOM 4083 N N . LEU B 1 145 ? 9.508 -22.312 0.234 1 98.81 145 LEU B N 1
ATOM 4084 C CA . LEU B 1 145 ? 9.984 -22.516 1.598 1 98.81 145 LEU B CA 1
ATOM 4085 C C . LEU B 1 145 ? 9.305 -23.719 2.232 1 98.81 145 LEU B C 1
ATOM 4087 O O . LEU B 1 145 ? 9.945 -24.469 2.98 1 98.81 145 LEU B O 1
ATOM 4091 N N . ASP B 1 146 ? 8.023 -23.875 1.959 1 98.44 146 ASP B N 1
ATOM 4092 C CA . ASP B 1 146 ? 7.332 -25.047 2.455 1 98.44 146 ASP B CA 1
ATOM 4093 C C . ASP B 1 146 ? 7.949 -26.328 1.881 1 98.44 146 ASP B C 1
ATOM 4095 O O . ASP B 1 146 ? 8.148 -27.312 2.604 1 98.44 146 ASP B O 1
ATOM 4099 N N . ARG B 1 147 ? 8.266 -26.328 0.583 1 97.5 147 ARG B N 1
ATOM 4100 C CA . ARG B 1 147 ? 8.898 -27.469 -0.066 1 97.5 147 ARG B CA 1
ATOM 4101 C C . ARG B 1 147 ? 10.266 -27.75 0.538 1 97.5 147 ARG B C 1
ATOM 4103 O O . ARG B 1 147 ? 10.617 -28.906 0.773 1 97.5 147 ARG B O 1
ATOM 4110 N N . LEU B 1 148 ? 11.023 -26.719 0.753 1 98.44 148 LEU B N 1
ATOM 4111 C CA . LEU B 1 148 ? 12.352 -26.891 1.33 1 98.44 148 LEU B CA 1
ATOM 4112 C C . LEU B 1 148 ? 12.266 -27.438 2.754 1 98.44 148 LEU B C 1
ATOM 4114 O O . LEU B 1 148 ? 13.094 -28.234 3.168 1 98.44 148 LEU B O 1
ATOM 4118 N N . ALA B 1 149 ? 11.273 -26.969 3.484 1 97.94 149 ALA B N 1
ATOM 4119 C CA . ALA B 1 149 ? 11.031 -27.531 4.812 1 97.94 149 ALA B CA 1
ATOM 4120 C C . ALA B 1 149 ? 10.734 -29.016 4.73 1 97.94 149 ALA B C 1
ATOM 4122 O O . ALA B 1 149 ? 11.266 -29.812 5.512 1 97.94 149 ALA B O 1
ATOM 4123 N N . ASP B 1 150 ? 9.961 -29.391 3.803 1 96.12 150 ASP B N 1
ATOM 4124 C CA . ASP B 1 150 ? 9.609 -30.797 3.586 1 96.12 150 ASP B CA 1
ATOM 4125 C C . ASP B 1 150 ? 10.844 -31.625 3.246 1 96.12 150 ASP B C 1
ATOM 4127 O O . ASP B 1 150 ? 10.906 -32.812 3.551 1 96.12 150 ASP B O 1
ATOM 4131 N N . LEU B 1 151 ? 11.781 -31 2.58 1 96.88 151 LEU B N 1
ATOM 4132 C CA . LEU B 1 151 ? 13.016 -31.656 2.189 1 96.88 151 LEU B CA 1
ATOM 4133 C C . LEU B 1 151 ? 14.039 -31.625 3.322 1 96.88 151 LEU B C 1
ATOM 4135 O O . LEU B 1 151 ? 15.188 -32.031 3.143 1 96.88 151 LEU B O 1
ATOM 4139 N N . ASP B 1 152 ? 13.641 -31.047 4.445 1 97.25 152 ASP B N 1
ATOM 4140 C CA . ASP B 1 152 ? 14.453 -30.953 5.652 1 97.25 152 ASP B CA 1
ATOM 4141 C C . ASP B 1 152 ? 15.695 -30.094 5.414 1 97.25 152 ASP B C 1
ATOM 4143 O O . ASP B 1 152 ? 16.766 -30.391 5.926 1 97.25 152 ASP B O 1
ATOM 4147 N N . VAL B 1 153 ? 15.57 -29.125 4.562 1 98.19 153 VAL B N 1
ATOM 4148 C CA . VAL B 1 153 ? 16.641 -28.156 4.383 1 98.19 153 VAL B CA 1
ATOM 4149 C C . VAL B 1 153 ? 16.688 -27.203 5.582 1 98.19 153 VAL B C 1
ATOM 4151 O O . VAL B 1 153 ? 15.68 -26.578 5.926 1 98.19 153 VAL B O 1
ATOM 4154 N N . PRO B 1 154 ? 17.844 -27.094 6.203 1 97.75 154 PRO B N 1
ATOM 4155 C CA . PRO B 1 154 ? 17.953 -26.141 7.316 1 97.75 154 PRO B CA 1
ATOM 4156 C C . PRO B 1 154 ? 17.734 -24.688 6.875 1 97.75 154 PRO B C 1
ATOM 4158 O O . PRO B 1 154 ? 18.219 -24.281 5.816 1 97.75 154 PRO B O 1
ATOM 4161 N N . ALA B 1 155 ? 17.047 -23.953 7.727 1 97.75 155 ALA B N 1
ATOM 4162 C CA . ALA B 1 155 ? 16.703 -22.578 7.414 1 97.75 155 ALA B CA 1
ATOM 4163 C C . ALA B 1 155 ? 17.953 -21.75 7.129 1 97.75 155 ALA B C 1
ATOM 4165 O O . ALA B 1 155 ? 17.953 -20.891 6.25 1 97.75 155 ALA B O 1
ATOM 4166 N N . GLN B 1 156 ? 19 -22.016 7.762 1 96 156 GLN B N 1
ATOM 4167 C CA . GLN B 1 156 ? 20.234 -21.234 7.688 1 96 156 GLN B CA 1
ATOM 4168 C C . GLN B 1 156 ? 20.891 -21.359 6.32 1 96 156 GLN B C 1
ATOM 4170 O O . GLN B 1 156 ? 21.797 -20.594 5.98 1 96 156 GLN B O 1
ATOM 4175 N N . ARG B 1 157 ? 20.438 -22.312 5.586 1 97.5 157 ARG B N 1
ATOM 4176 C CA . ARG B 1 157 ? 20.984 -22.5 4.246 1 97.5 157 ARG B CA 1
ATOM 4177 C C . ARG B 1 157 ? 20.172 -21.75 3.207 1 97.5 157 ARG B C 1
ATOM 4179 O O . ARG B 1 157 ? 20.469 -21.797 2.012 1 97.5 157 ARG B O 1
ATOM 4186 N N . ILE B 1 158 ? 19.203 -21.094 3.648 1 98.56 158 ILE B N 1
ATOM 4187 C CA . ILE B 1 158 ? 18.328 -20.359 2.748 1 98.56 158 ILE B CA 1
ATOM 4188 C C . ILE B 1 158 ? 18.5 -18.859 2.957 1 98.56 158 ILE B C 1
ATOM 4190 O O . ILE B 1 158 ? 18.266 -18.344 4.055 1 98.56 158 ILE B O 1
ATOM 4194 N N . THR B 1 159 ? 18.953 -18.203 1.943 1 98.12 159 THR B N 1
ATOM 4195 C CA . THR B 1 159 ? 19.062 -16.75 1.923 1 98.12 159 THR B CA 1
ATOM 4196 C C . THR B 1 159 ? 17.984 -16.125 1.05 1 98.12 159 THR B C 1
ATOM 4198 O O . THR B 1 159 ? 17.734 -16.594 -0.06 1 98.12 159 THR B O 1
ATOM 4201 N N . LEU B 1 160 ? 17.312 -15.125 1.571 1 98.25 160 LEU B N 1
ATOM 4202 C CA . LEU B 1 160 ? 16.25 -14.43 0.853 1 98.25 160 LEU B CA 1
ATOM 4203 C C . LEU B 1 160 ? 16.672 -13 0.511 1 98.25 160 LEU B C 1
ATOM 4205 O O . LEU B 1 160 ? 17.094 -12.25 1.389 1 98.25 160 LEU B O 1
ATOM 4209 N N . ILE B 1 161 ? 16.719 -12.68 -0.706 1 97 161 ILE B N 1
ATOM 4210 C CA . ILE B 1 161 ? 16.797 -11.312 -1.205 1 97 161 ILE B CA 1
ATOM 4211 C C . ILE B 1 161 ? 15.43 -10.836 -1.675 1 97 161 ILE B C 1
ATOM 4213 O O . ILE B 1 161 ? 14.891 -11.352 -2.658 1 97 161 ILE B O 1
ATOM 4217 N N . CYS B 1 162 ? 14.852 -9.875 -0.977 1 97 162 CYS B N 1
ATOM 4218 C CA . CYS B 1 162 ? 13.477 -9.469 -1.226 1 97 162 CYS B CA 1
ATOM 4219 C C . CYS B 1 162 ? 13.297 -7.977 -0.959 1 97 162 CYS B C 1
ATOM 4221 O O . CYS B 1 162 ? 13.57 -7.504 0.144 1 97 162 CYS B O 1
ATOM 4223 N N . ILE B 1 163 ? 12.891 -7.219 -1.98 1 95.06 163 ILE B N 1
ATOM 4224 C CA . ILE B 1 163 ? 12.695 -5.785 -1.808 1 95.06 163 ILE B CA 1
ATOM 4225 C C . ILE B 1 163 ? 11.312 -5.387 -2.326 1 95.06 163 ILE B C 1
ATOM 4227 O O . ILE B 1 163 ? 10.766 -6.039 -3.221 1 95.06 163 ILE B O 1
ATOM 4231 N N . GLY B 1 164 ? 10.758 -4.32 -1.718 1 94.88 164 GLY B N 1
ATOM 4232 C CA . GLY B 1 164 ? 9.477 -3.768 -2.146 1 94.88 164 GLY B CA 1
ATOM 4233 C C . GLY B 1 164 ? 9.602 -2.369 -2.721 1 94.88 164 GLY B C 1
ATOM 4234 O O . GLY B 1 164 ? 8.609 -1.791 -3.176 1 94.88 164 GLY B O 1
ATOM 4235 N N . GLU B 1 165 ? 10.766 -1.825 -2.674 1 94 165 GLU B N 1
ATOM 4236 C CA . GLU B 1 165 ? 11.047 -0.508 -3.236 1 94 165 GLU B CA 1
ATOM 4237 C C . GLU B 1 165 ? 12.508 -0.398 -3.678 1 94 165 GLU B C 1
ATOM 4239 O O . GLU B 1 165 ? 13.344 -1.21 -3.279 1 94 165 GLU B O 1
ATOM 4244 N N . HIS B 1 166 ? 12.758 0.486 -4.535 1 93.19 166 HIS B N 1
ATOM 4245 C CA . HIS B 1 166 ? 14.109 0.793 -4.992 1 93.19 166 HIS B CA 1
ATOM 4246 C C . HIS B 1 166 ? 14.258 2.279 -5.293 1 93.19 166 HIS B C 1
ATOM 4248 O O . HIS B 1 166 ? 13.352 2.9 -5.855 1 93.19 166 HIS B O 1
ATOM 4254 N N . ALA B 1 167 ? 15.422 2.768 -4.926 1 89.62 167 ALA B N 1
ATOM 4255 C CA . ALA B 1 167 ? 15.688 4.188 -5.148 1 89.62 167 ALA B CA 1
ATOM 4256 C C . ALA B 1 167 ? 15.5 4.562 -6.613 1 89.62 167 ALA B C 1
ATOM 4258 O O . ALA B 1 167 ? 15.883 3.805 -7.508 1 89.62 167 ALA B O 1
ATOM 4259 N N . GLY B 1 168 ? 14.875 5.695 -6.77 1 91.56 168 GLY B N 1
ATOM 4260 C CA . GLY B 1 168 ? 14.727 6.234 -8.109 1 91.56 168 GLY B CA 1
ATOM 4261 C C . GLY B 1 168 ? 13.516 5.695 -8.844 1 91.56 168 GLY B C 1
ATOM 4262 O O . GLY B 1 168 ? 13.227 6.109 -9.969 1 91.56 168 GLY B O 1
ATOM 4263 N N . ILE B 1 169 ? 12.836 4.801 -8.188 1 92.75 169 ILE B N 1
ATOM 4264 C CA . ILE B 1 169 ? 11.695 4.207 -8.883 1 92.75 169 ILE B CA 1
ATOM 4265 C C . ILE B 1 169 ? 10.43 4.371 -8.039 1 92.75 169 ILE B C 1
ATOM 4267 O O . ILE B 1 169 ? 10.336 3.82 -6.938 1 92.75 169 ILE B O 1
ATOM 4271 N N . ALA B 1 170 ? 9.5 5.164 -8.578 1 91.88 170 ALA B N 1
ATOM 4272 C CA . ALA B 1 170 ? 8.172 5.254 -7.965 1 91.88 170 ALA B CA 1
ATOM 4273 C C . ALA B 1 170 ? 7.32 4.039 -8.32 1 91.88 170 ALA B C 1
ATOM 4275 O O . ALA B 1 170 ? 7.348 3.566 -9.461 1 91.88 170 ALA B O 1
ATOM 4276 N N . ARG B 1 171 ? 6.535 3.547 -7.34 1 90.38 171 ARG B N 1
ATOM 4277 C CA . ARG B 1 171 ? 5.684 2.381 -7.555 1 90.38 171 ARG B CA 1
ATOM 4278 C C . ARG B 1 171 ? 6.484 1.218 -8.133 1 90.38 171 ARG B C 1
ATOM 4280 O O . ARG B 1 171 ? 6.137 0.684 -9.188 1 90.38 171 ARG B O 1
ATOM 4287 N N . PHE B 1 172 ? 7.453 0.833 -7.402 1 92.81 172 PHE B N 1
ATOM 4288 C CA . PHE B 1 172 ? 8.398 -0.203 -7.809 1 92.81 172 PHE B CA 1
ATOM 4289 C C . PHE B 1 172 ? 7.66 -1.482 -8.195 1 92.81 172 PHE B C 1
ATOM 4291 O O . PHE B 1 172 ? 6.906 -2.035 -7.391 1 92.81 172 PHE B O 1
ATOM 4298 N N . GLY B 1 173 ? 7.945 -1.929 -9.445 1 90 173 GLY B N 1
ATOM 4299 C CA . GLY B 1 173 ? 7.246 -3.074 -10 1 90 173 GLY B CA 1
ATOM 4300 C C . GLY B 1 173 ? 7.961 -4.391 -9.758 1 90 173 GLY B C 1
ATOM 4301 O O . GLY B 1 173 ? 7.41 -5.461 -10.008 1 90 173 GLY B O 1
ATOM 4302 N N . GLY B 1 174 ? 9.227 -4.273 -9.367 1 93.44 174 GLY B N 1
ATOM 4303 C CA . GLY B 1 174 ? 9.93 -5.508 -9.07 1 93.44 174 GLY B CA 1
ATOM 4304 C C . GLY B 1 174 ? 11.336 -5.547 -9.633 1 93.44 174 GLY B C 1
ATOM 4305 O O . GLY B 1 174 ? 11.789 -4.586 -10.25 1 93.44 174 GLY B O 1
ATOM 4306 N N . LEU B 1 175 ? 11.977 -6.695 -9.461 1 95.38 175 LEU B N 1
ATOM 4307 C CA . LEU B 1 175 ? 13.383 -6.887 -9.781 1 95.38 175 LEU B CA 1
ATOM 4308 C C . LEU B 1 175 ? 13.625 -6.777 -11.281 1 95.38 175 LEU B C 1
ATOM 4310 O O . LEU B 1 175 ? 14.734 -6.449 -11.719 1 95.38 175 LEU B O 1
ATOM 4314 N N . GLY B 1 176 ? 12.602 -7.027 -12.031 1 93.88 176 GLY B N 1
ATOM 4315 C CA . GLY B 1 176 ? 12.734 -6.922 -13.477 1 93.88 176 GLY B CA 1
ATOM 4316 C C . GLY B 1 176 ? 13.023 -5.508 -13.945 1 93.88 176 GLY B C 1
ATOM 4317 O O . GLY B 1 176 ? 13.453 -5.301 -15.086 1 93.88 176 GLY B O 1
ATOM 4318 N N . GLN B 1 177 ? 12.805 -4.559 -13.133 1 93.75 177 GLN B N 1
ATOM 4319 C CA . GLN B 1 177 ? 13.055 -3.164 -13.477 1 93.75 177 GLN B CA 1
ATOM 4320 C C . GLN B 1 177 ? 14.508 -2.783 -13.203 1 93.75 177 GLN B C 1
ATOM 4322 O O . GLN B 1 177 ? 14.945 -1.688 -13.562 1 93.75 177 GLN B O 1
ATOM 4327 N N . LEU B 1 178 ? 15.242 -3.639 -12.57 1 95.31 178 LEU B N 1
ATOM 4328 C CA . LEU B 1 178 ? 16.609 -3.33 -12.188 1 95.31 178 LEU B CA 1
ATOM 4329 C C . LEU B 1 178 ? 17.594 -3.854 -13.234 1 95.31 178 LEU B C 1
ATOM 4331 O O . LEU B 1 178 ? 17.359 -4.898 -13.844 1 95.31 178 LEU B O 1
ATOM 4335 N N . THR B 1 179 ? 18.688 -3.104 -13.383 1 95.06 179 THR B N 1
ATOM 4336 C CA . THR B 1 179 ? 19.797 -3.59 -14.195 1 95.06 179 THR B CA 1
ATOM 4337 C C . THR B 1 179 ? 20.578 -4.684 -13.469 1 95.06 179 THR B C 1
ATOM 4339 O O . THR B 1 179 ? 20.438 -4.844 -12.25 1 95.06 179 THR B O 1
ATOM 4342 N N . SER B 1 180 ? 21.375 -5.406 -14.234 1 94.88 180 SER B N 1
ATOM 4343 C CA . SER B 1 180 ? 22.203 -6.441 -13.625 1 94.88 180 SER B CA 1
ATOM 4344 C C . SER B 1 180 ? 23.141 -5.848 -12.586 1 94.88 180 SER B C 1
ATOM 4346 O O . SER B 1 180 ? 23.453 -6.492 -11.586 1 94.88 180 SER B O 1
ATOM 4348 N N . GLU B 1 181 ? 23.594 -4.645 -12.805 1 94.31 181 GLU B N 1
ATOM 4349 C CA . GLU B 1 181 ? 24.469 -3.965 -11.852 1 94.31 181 GLU B CA 1
ATOM 4350 C C . GLU B 1 181 ? 23.734 -3.65 -10.555 1 94.31 181 GLU B C 1
ATOM 4352 O O . GLU B 1 181 ? 24.266 -3.855 -9.469 1 94.31 181 GLU B O 1
ATOM 4357 N N . GLN B 1 182 ? 22.531 -3.199 -10.711 1 93.94 182 GLN B N 1
ATOM 4358 C CA . GLN B 1 182 ? 21.703 -2.9 -9.539 1 93.94 182 GLN B CA 1
ATOM 4359 C C . GLN B 1 182 ? 21.375 -4.172 -8.766 1 93.94 182 GLN B C 1
ATOM 4361 O O . GLN B 1 182 ? 21.406 -4.184 -7.531 1 93.94 182 GLN B O 1
ATOM 4366 N N . LEU B 1 183 ? 21.078 -5.184 -9.492 1 95.56 183 LEU B N 1
ATOM 4367 C CA . LEU B 1 183 ? 20.781 -6.469 -8.875 1 95.56 183 LEU B CA 1
ATOM 4368 C C . LEU B 1 183 ? 22 -6.973 -8.086 1 95.56 183 LEU B C 1
ATOM 4370 O O . LEU B 1 183 ? 21.844 -7.512 -6.988 1 95.56 183 LEU B O 1
ATOM 4374 N N . ARG B 1 184 ? 23.156 -6.762 -8.586 1 93.94 184 ARG B N 1
ATOM 4375 C CA . ARG B 1 184 ? 24.406 -7.242 -7.992 1 93.94 184 ARG B CA 1
ATOM 4376 C C . ARG B 1 184 ? 24.656 -6.578 -6.641 1 93.94 184 ARG B C 1
ATOM 4378 O O . ARG B 1 184 ? 25.359 -7.133 -5.793 1 93.94 184 ARG B O 1
ATOM 4385 N N . GLU B 1 185 ? 24.047 -5.484 -6.414 1 92.75 185 GLU B N 1
ATOM 4386 C CA . GLU B 1 185 ? 24.281 -4.734 -5.184 1 92.75 185 GLU B CA 1
ATOM 4387 C C . GLU B 1 185 ? 23.391 -5.254 -4.051 1 92.75 185 GLU B C 1
ATOM 4389 O O . GLU B 1 185 ? 23.672 -4.996 -2.877 1 92.75 185 GLU B O 1
ATOM 4394 N N . LEU B 1 186 ? 22.375 -5.973 -4.363 1 93.62 186 LEU B N 1
ATOM 4395 C CA . LEU B 1 186 ? 21.328 -6.301 -3.395 1 93.62 186 LEU B CA 1
ATOM 4396 C C . LEU B 1 186 ? 21.875 -7.211 -2.299 1 93.62 186 LEU B C 1
ATOM 4398 O O . LEU B 1 186 ? 21.562 -7.023 -1.119 1 93.62 186 LEU B O 1
ATOM 4402 N N . PRO B 1 187 ? 22.75 -8.141 -2.629 1 93.62 187 PRO B N 1
ATOM 4403 C CA . PRO B 1 187 ? 23.25 -9.039 -1.582 1 93.62 187 PRO B CA 1
ATOM 4404 C C . PRO B 1 187 ? 24.031 -8.297 -0.492 1 93.62 187 PRO B C 1
ATOM 4406 O O . PRO B 1 187 ? 24.141 -8.797 0.631 1 93.62 187 PRO B O 1
ATOM 4409 N N . ALA B 1 188 ? 24.5 -7.188 -0.802 1 89.81 188 ALA B N 1
ATOM 4410 C CA . ALA B 1 188 ? 25.312 -6.43 0.148 1 89.81 188 ALA B CA 1
ATOM 4411 C C . ALA B 1 188 ? 24.453 -5.496 0.986 1 89.81 188 ALA B C 1
ATOM 4413 O O . ALA B 1 188 ? 24.953 -4.789 1.863 1 89.81 188 ALA B O 1
ATOM 4414 N N . THR B 1 189 ? 23.203 -5.551 0.738 1 88.19 189 THR B N 1
ATOM 4415 C CA . THR B 1 189 ? 22.281 -4.68 1.463 1 88.19 189 THR B CA 1
ATOM 4416 C C . THR B 1 189 ? 21.5 -5.465 2.51 1 88.19 189 THR B C 1
ATOM 4418 O O . THR B 1 189 ? 21.641 -6.688 2.602 1 88.19 189 THR B O 1
ATOM 4421 N N . ASN B 1 190 ? 20.688 -4.691 3.215 1 84.38 190 ASN B N 1
ATOM 4422 C CA . ASN B 1 190 ? 19.875 -5.312 4.242 1 84.38 190 ASN B CA 1
ATOM 4423 C C . ASN B 1 190 ? 18.641 -5.977 3.645 1 84.38 190 ASN B C 1
ATOM 4425 O O . ASN B 1 190 ? 17.797 -6.508 4.375 1 84.38 190 ASN B O 1
ATOM 4429 N N . ALA B 1 191 ? 18.609 -5.988 2.383 1 88.62 191 ALA B N 1
ATOM 4430 C CA . ALA B 1 191 ? 17.547 -6.727 1.697 1 88.62 191 ALA B CA 1
ATOM 4431 C C . ALA B 1 191 ? 17.844 -8.227 1.693 1 88.62 191 ALA B C 1
ATOM 4433 O O . ALA B 1 191 ? 16.953 -9.031 1.401 1 88.62 191 ALA B O 1
ATOM 4434 N N . CYS B 1 192 ? 19.047 -8.539 1.879 1 93.81 192 CYS B N 1
ATOM 4435 C CA . CYS B 1 192 ? 19.516 -9.922 1.881 1 93.81 192 CYS B CA 1
ATOM 4436 C C . CYS B 1 192 ? 19.578 -10.469 3.301 1 93.81 192 CYS B C 1
ATOM 4438 O O . CYS B 1 192 ? 20.312 -9.953 4.141 1 93.81 192 CYS B O 1
ATOM 4440 N N . ILE B 1 193 ? 18.828 -11.609 3.51 1 95.56 193 ILE B N 1
ATOM 4441 C CA . ILE B 1 193 ? 18.812 -12.125 4.871 1 95.56 193 ILE B CA 1
ATOM 4442 C C . ILE B 1 193 ? 18.844 -13.656 4.844 1 95.56 193 ILE B C 1
ATOM 4444 O O . ILE B 1 193 ? 18.266 -14.281 3.953 1 95.56 193 ILE B O 1
ATOM 4448 N N . ARG B 1 194 ? 19.547 -14.188 5.816 1 96.38 194 ARG B N 1
ATOM 4449 C CA . ARG B 1 194 ? 19.453 -15.617 6.078 1 96.38 194 ARG B CA 1
ATOM 4450 C C . ARG B 1 194 ? 18.219 -15.938 6.918 1 96.38 194 ARG B C 1
ATOM 4452 O O . ARG B 1 194 ? 17.938 -15.25 7.898 1 96.38 194 ARG B O 1
ATOM 4459 N N . LEU B 1 195 ? 17.516 -16.969 6.527 1 98.12 195 LEU B N 1
ATOM 4460 C CA . LEU B 1 195 ? 16.25 -17.266 7.191 1 98.12 195 LEU B CA 1
ATOM 4461 C C . LEU B 1 195 ? 16.484 -18.078 8.469 1 98.12 195 LEU B C 1
ATOM 4463 O O . LEU B 1 195 ? 17.578 -18.594 8.688 1 98.12 195 LEU B O 1
ATOM 4467 N N . THR B 1 196 ? 15.5 -18.047 9.352 1 97.88 196 THR B N 1
ATOM 4468 C CA . THR B 1 196 ? 15.484 -18.812 10.594 1 97.88 196 THR B CA 1
ATOM 4469 C C . THR B 1 196 ? 14.398 -19.891 10.547 1 97.88 196 THR B C 1
ATOM 4471 O O . THR B 1 196 ? 13.523 -19.859 9.68 1 97.88 196 THR B O 1
ATOM 4474 N N . PRO B 1 197 ? 14.492 -20.797 11.461 1 98.06 197 PRO B N 1
ATOM 4475 C CA . PRO B 1 197 ? 13.438 -21.812 11.516 1 98.06 197 PRO B CA 1
ATOM 4476 C C . PRO B 1 197 ? 12.047 -21.203 11.688 1 98.06 197 PRO B C 1
ATOM 4478 O O . PRO B 1 197 ? 11.062 -21.734 11.164 1 98.06 197 PRO B O 1
ATOM 4481 N N . ALA B 1 198 ? 11.992 -20.078 12.375 1 97.69 198 ALA B N 1
ATOM 4482 C CA . ALA B 1 198 ? 10.703 -19.422 12.57 1 97.69 198 ALA B CA 1
ATOM 4483 C C . ALA B 1 198 ? 10.117 -18.953 11.242 1 97.69 198 ALA B C 1
ATOM 4485 O O . ALA B 1 198 ? 8.898 -19.031 11.039 1 97.69 198 ALA B O 1
ATOM 4486 N N . ALA B 1 199 ? 10.938 -18.484 10.391 1 97.81 199 ALA B N 1
ATOM 4487 C CA . ALA B 1 199 ? 10.484 -18.047 9.07 1 97.81 199 ALA B CA 1
ATOM 4488 C C . ALA B 1 199 ? 9.961 -19.234 8.258 1 97.81 199 ALA B C 1
ATOM 4490 O O . ALA B 1 199 ? 8.945 -19.109 7.562 1 97.81 199 ALA B O 1
ATOM 4491 N N . LEU B 1 200 ? 10.602 -20.391 8.32 1 98.38 200 LEU B N 1
ATOM 4492 C CA . LEU B 1 200 ? 10.148 -21.578 7.605 1 98.38 200 LEU B CA 1
ATOM 4493 C C . LEU B 1 200 ? 8.805 -22.062 8.141 1 98.38 200 LEU B C 1
ATOM 4495 O O . LEU B 1 200 ? 7.93 -22.453 7.367 1 98.38 200 LEU B O 1
ATOM 4499 N N . GLU B 1 201 ? 8.734 -22 9.422 1 98.31 201 GLU B N 1
ATOM 4500 C CA . GLU B 1 201 ? 7.477 -22.406 10.031 1 98.31 201 GLU B CA 1
ATOM 4501 C C . GLU B 1 201 ? 6.332 -21.5 9.594 1 98.31 201 GLU B C 1
ATOM 4503 O O . GLU B 1 201 ? 5.246 -21.984 9.266 1 98.31 201 GLU B O 1
ATOM 4508 N N . LEU B 1 202 ? 6.613 -20.219 9.617 1 98.69 202 LEU B N 1
ATOM 4509 C CA . LEU B 1 202 ? 5.602 -19.266 9.18 1 98.69 202 LEU B CA 1
ATOM 4510 C C . LEU B 1 202 ? 5.223 -19.5 7.723 1 98.69 202 LEU B C 1
ATOM 4512 O O . LEU B 1 202 ? 4.043 -19.453 7.367 1 98.69 202 LEU B O 1
ATOM 4516 N N . ALA B 1 203 ? 6.168 -19.781 6.914 1 98.81 203 ALA B N 1
ATOM 4517 C CA . ALA B 1 203 ? 5.91 -20.047 5.5 1 98.81 203 ALA B CA 1
ATOM 4518 C C . ALA B 1 203 ? 5.027 -21.266 5.324 1 98.81 203 ALA B C 1
ATOM 4520 O O . ALA B 1 203 ? 4.098 -21.266 4.516 1 98.81 203 ALA B O 1
ATOM 4521 N N . SER B 1 204 ? 5.316 -22.25 6.062 1 98.62 204 SER B N 1
ATOM 4522 C CA . SER B 1 204 ? 4.52 -23.469 5.992 1 98.62 204 SER B CA 1
ATOM 4523 C C . SER B 1 204 ? 3.09 -23.219 6.457 1 98.62 204 SER B C 1
ATOM 4525 O O . SER B 1 204 ? 2.141 -23.75 5.875 1 98.62 204 SER B O 1
ATOM 4527 N N . GLN B 1 205 ? 2.973 -22.469 7.508 1 98.75 205 GLN B N 1
ATOM 4528 C CA . GLN B 1 205 ? 1.643 -22.109 7.988 1 98.75 205 GLN B CA 1
ATOM 4529 C C . GLN B 1 205 ? 0.871 -21.312 6.934 1 98.75 205 GLN B C 1
ATOM 4531 O O . GLN B 1 205 ? -0.309 -21.578 6.691 1 98.75 205 GLN B O 1
ATOM 4536 N N . ALA B 1 206 ? 1.515 -20.391 6.328 1 98.94 206 ALA B N 1
ATOM 4537 C CA . ALA B 1 206 ? 0.884 -19.578 5.301 1 98.94 206 ALA B CA 1
ATOM 4538 C C . ALA B 1 206 ? 0.496 -20.422 4.086 1 98.94 206 ALA B C 1
ATOM 4540 O O . ALA B 1 206 ? -0.588 -20.25 3.525 1 98.94 206 ALA B O 1
ATOM 4541 N N . TRP B 1 207 ? 1.391 -21.312 3.668 1 98.88 207 TRP B N 1
ATOM 4542 C CA . TRP B 1 207 ? 1.114 -22.219 2.553 1 98.88 207 TRP B CA 1
ATOM 4543 C C . TRP B 1 207 ? -0.099 -23.094 2.848 1 98.88 207 TRP B C 1
ATOM 4545 O O . TRP B 1 207 ? -0.976 -23.25 1.996 1 98.88 207 TRP B O 1
ATOM 4555 N N . ALA B 1 208 ? -0.18 -23.562 4.023 1 98.75 208 ALA B N 1
ATOM 4556 C CA . ALA B 1 208 ? -1.314 -24.391 4.438 1 98.75 208 ALA B CA 1
ATOM 4557 C C . ALA B 1 208 ? -2.609 -23.578 4.422 1 98.75 208 ALA B C 1
ATOM 4559 O O . ALA B 1 208 ? -3.641 -24.062 3.945 1 98.75 208 ALA B O 1
ATOM 4560 N N . ALA B 1 209 ? -2.537 -22.375 4.922 1 98.81 209 ALA B N 1
ATOM 4561 C CA . ALA B 1 209 ? -3.715 -21.516 4.938 1 98.81 209 ALA B CA 1
ATOM 4562 C C . ALA B 1 209 ? -4.191 -21.219 3.52 1 98.81 209 ALA B C 1
ATOM 4564 O O . ALA B 1 209 ? -5.395 -21.234 3.246 1 98.81 209 ALA B O 1
ATOM 4565 N N . PHE B 1 210 ? -3.301 -21 2.654 1 98.88 210 PHE B N 1
ATOM 4566 C CA . PHE B 1 210 ? -3.592 -20.672 1.266 1 98.88 210 PHE B CA 1
ATOM 4567 C C . PHE B 1 210 ? -4.242 -21.844 0.552 1 98.88 210 PHE B C 1
ATOM 4569 O O . PHE B 1 210 ? -5.125 -21.656 -0.287 1 98.88 210 PHE B O 1
ATOM 4576 N N . ARG B 1 211 ? -3.863 -23.016 0.889 1 98.75 211 ARG B N 1
ATOM 4577 C CA . ARG B 1 211 ? -4.297 -24.203 0.178 1 98.75 211 ARG B CA 1
ATOM 4578 C C . ARG B 1 211 ? -5.535 -24.812 0.828 1 98.75 211 ARG B C 1
ATOM 4580 O O . ARG B 1 211 ? -6.098 -25.781 0.32 1 98.75 211 ARG B O 1
ATOM 4587 N N . ALA B 1 212 ? -5.961 -24.25 1.938 1 98.62 212 ALA B N 1
ATOM 4588 C CA . ALA B 1 212 ? -7.125 -24.781 2.654 1 98.62 212 ALA B CA 1
ATOM 4589 C C . ALA B 1 212 ? -8.398 -24.609 1.827 1 98.62 212 ALA B C 1
ATOM 4591 O O . ALA B 1 212 ? -8.516 -23.672 1.037 1 98.62 212 ALA B O 1
ATOM 4592 N N . PRO B 1 213 ? -9.367 -25.484 2.057 1 97.69 213 PRO B N 1
ATOM 4593 C CA . PRO B 1 213 ? -10.602 -25.406 1.275 1 97.69 213 PRO B CA 1
ATOM 4594 C C . PRO B 1 213 ? -11.531 -24.281 1.734 1 97.69 213 PRO B C 1
ATOM 4596 O O . PRO B 1 213 ? -12.562 -24.031 1.105 1 97.69 213 PRO B O 1
ATOM 4599 N N . THR B 1 214 ? -11.164 -23.625 2.867 1 97.44 214 THR B N 1
ATOM 4600 C CA . THR B 1 214 ? -11.867 -22.453 3.361 1 97.44 214 THR B CA 1
ATOM 4601 C C . THR B 1 214 ? -10.875 -21.328 3.689 1 97.44 214 THR B C 1
ATOM 4603 O O . THR B 1 214 ? -9.711 -21.609 4.004 1 97.44 214 THR B O 1
ATOM 4606 N N . PRO B 1 215 ? -11.352 -20.125 3.613 1 97.69 215 PRO B N 1
ATOM 4607 C CA . PRO B 1 215 ? -10.398 -19.016 3.768 1 97.69 215 PRO B CA 1
ATOM 4608 C C . PRO B 1 215 ? -10.195 -18.609 5.227 1 97.69 215 PRO B C 1
ATOM 4610 O O . PRO B 1 215 ? -9.609 -17.562 5.504 1 97.69 215 PRO B O 1
ATOM 4613 N N . ASP B 1 216 ? -10.547 -19.359 6.18 1 96.19 216 ASP B N 1
ATOM 4614 C CA . ASP B 1 216 ? -10.57 -19 7.59 1 96.19 216 ASP B CA 1
ATOM 4615 C C . ASP B 1 216 ? -9.164 -18.672 8.102 1 96.19 216 ASP B C 1
ATOM 4617 O O . ASP B 1 216 ? -9.008 -17.828 8.984 1 96.19 216 ASP B O 1
ATOM 4621 N N . GLY B 1 217 ? -8.242 -19.328 7.582 1 97.62 217 GLY B N 1
ATOM 4622 C CA . GLY B 1 217 ? -6.875 -19.156 8.062 1 97.62 217 GLY B CA 1
ATOM 4623 C C . GLY B 1 217 ? -6.184 -17.953 7.445 1 97.62 217 GLY B C 1
ATOM 4624 O O . GLY B 1 217 ? -5.117 -17.547 7.906 1 97.62 217 GLY B O 1
ATOM 4625 N N . LEU B 1 218 ? -6.742 -17.312 6.469 1 98.31 218 LEU B N 1
ATOM 4626 C CA . LEU B 1 218 ? -6.082 -16.234 5.727 1 98.31 218 LEU B CA 1
ATOM 4627 C C . LEU B 1 218 ? -5.883 -15.008 6.605 1 98.31 218 LEU B C 1
ATOM 4629 O O . LEU B 1 218 ? -4.848 -14.344 6.523 1 98.31 218 LEU B O 1
ATOM 4633 N N . ARG B 1 219 ? -6.84 -14.719 7.457 1 96.56 219 ARG B N 1
ATOM 4634 C CA . ARG B 1 219 ? -6.77 -13.531 8.305 1 96.56 219 ARG B CA 1
ATOM 4635 C C . ARG B 1 219 ? -5.566 -13.602 9.242 1 96.56 219 ARG B C 1
ATOM 4637 O O . ARG B 1 219 ? -4.902 -12.594 9.484 1 96.56 219 ARG B O 1
ATOM 4644 N N . THR B 1 220 ? -5.332 -14.773 9.742 1 97.38 220 THR B N 1
ATOM 4645 C CA . THR B 1 220 ? -4.184 -14.969 10.617 1 97.38 220 THR B CA 1
ATOM 4646 C C . THR B 1 220 ? -2.887 -14.602 9.906 1 97.38 220 THR B C 1
ATOM 4648 O O . THR B 1 220 ? -2.002 -13.977 10.492 1 97.38 220 THR B O 1
ATOM 4651 N N . ILE B 1 221 ? -2.758 -14.945 8.68 1 98.5 221 ILE B N 1
ATOM 4652 C CA . ILE B 1 221 ? -1.561 -14.648 7.906 1 98.5 221 ILE B CA 1
ATOM 4653 C C . ILE B 1 221 ? -1.494 -13.148 7.621 1 98.5 221 ILE B C 1
ATOM 4655 O O . ILE B 1 221 ? -0.423 -12.539 7.699 1 98.5 221 ILE B O 1
ATOM 4659 N N . VAL B 1 222 ? -2.648 -12.547 7.336 1 97.5 222 VAL B N 1
ATOM 4660 C CA . VAL B 1 222 ? -2.721 -11.109 7.094 1 97.5 222 VAL B CA 1
ATOM 4661 C C . VAL B 1 222 ? -2.137 -10.352 8.281 1 97.5 222 VAL B C 1
ATOM 4663 O O . VAL B 1 222 ? -1.439 -9.352 8.109 1 97.5 222 VAL B O 1
ATOM 4666 N N . ASP B 1 223 ? -2.311 -10.852 9.453 1 94.69 223 ASP B N 1
ATOM 4667 C CA . ASP B 1 223 ? -1.981 -10.133 10.688 1 94.69 223 ASP B CA 1
ATOM 4668 C C . ASP B 1 223 ? -0.554 -10.438 11.133 1 94.69 223 ASP B C 1
ATOM 4670 O O . ASP B 1 223 ? -0.06 -9.852 12.094 1 94.69 223 ASP B O 1
ATOM 4674 N N . THR B 1 224 ? 0.133 -11.242 10.391 1 95.5 224 THR B N 1
ATOM 4675 C CA . THR B 1 224 ? 1.488 -11.602 10.789 1 95.5 224 THR B CA 1
ATOM 4676 C C . THR B 1 224 ? 2.451 -10.445 10.547 1 95.5 224 THR B C 1
ATOM 4678 O O . THR B 1 224 ? 2.307 -9.703 9.57 1 95.5 224 THR B O 1
ATOM 4681 N N . ARG B 1 225 ? 3.461 -10.344 11.477 1 93.62 225 ARG B N 1
ATOM 4682 C CA . ARG B 1 225 ? 4.555 -9.391 11.367 1 93.62 225 ARG B CA 1
ATOM 4683 C C . ARG B 1 225 ? 5.906 -10.078 11.516 1 93.62 225 ARG B C 1
ATOM 4685 O O . ARG B 1 225 ? 6.359 -10.344 12.633 1 93.62 225 ARG B O 1
ATOM 4692 N N . SER B 1 226 ? 6.473 -10.453 10.398 1 96 226 SER B N 1
ATOM 4693 C CA . SER B 1 226 ? 7.77 -11.125 10.367 1 96 226 SER B CA 1
ATOM 4694 C C . SER B 1 226 ? 8.867 -10.188 9.859 1 96 226 SER B C 1
ATOM 4696 O O . SER B 1 226 ? 8.688 -9.5 8.859 1 96 226 SER B O 1
ATOM 4698 N N . GLY B 1 227 ? 9.961 -10.195 10.617 1 94.81 227 GLY B N 1
ATOM 4699 C CA . GLY B 1 227 ? 11.094 -9.414 10.141 1 94.81 227 GLY B CA 1
ATOM 4700 C C . GLY B 1 227 ? 11.758 -10.016 8.922 1 94.81 227 GLY B C 1
ATOM 4701 O O . GLY B 1 227 ? 12.484 -9.328 8.195 1 94.81 227 GLY B O 1
ATOM 4702 N N . GLU B 1 228 ? 11.5 -11.297 8.672 1 96.69 228 GLU B N 1
ATOM 4703 C CA . GLU B 1 228 ? 12.133 -11.992 7.555 1 96.69 228 GLU B CA 1
ATOM 4704 C C . GLU B 1 228 ? 11.203 -12.086 6.355 1 96.69 228 GLU B C 1
ATOM 4706 O O . GLU B 1 228 ? 11.586 -11.75 5.234 1 96.69 228 GLU B O 1
ATOM 4711 N N . LEU B 1 229 ? 9.953 -12.516 6.621 1 98.06 229 LEU B N 1
ATOM 4712 C CA . LEU B 1 229 ? 8.922 -12.508 5.586 1 98.06 229 LEU B CA 1
ATOM 4713 C C . LEU B 1 229 ? 8.062 -11.258 5.691 1 98.06 229 LEU B C 1
ATOM 4715 O O . LEU B 1 229 ? 6.844 -11.344 5.859 1 98.06 229 LEU B O 1
ATOM 4719 N N . ARG B 1 230 ? 8.688 -10.148 5.461 1 96 230 ARG B N 1
ATOM 4720 C CA . ARG B 1 230 ? 8.18 -8.836 5.836 1 96 230 ARG B CA 1
ATOM 4721 C C . ARG B 1 230 ? 6.914 -8.492 5.055 1 96 230 ARG B C 1
ATOM 4723 O O . ARG B 1 230 ? 6.062 -7.746 5.539 1 96 230 ARG B O 1
ATOM 4730 N N . PHE B 1 231 ? 6.758 -9.062 3.848 1 97.12 231 PHE B N 1
ATOM 4731 C CA . PHE B 1 231 ? 5.699 -8.602 2.955 1 97.12 231 PHE B CA 1
ATOM 4732 C C . PHE B 1 231 ? 4.555 -9.602 2.91 1 97.12 231 PHE B C 1
ATOM 4734 O O . PHE B 1 231 ? 3.568 -9.398 2.197 1 97.12 231 PHE B O 1
ATOM 4741 N N . LEU B 1 232 ? 4.641 -10.633 3.74 1 98.38 232 LEU B N 1
ATOM 4742 C CA . LEU B 1 232 ? 3.693 -11.742 3.672 1 98.38 232 LEU B CA 1
ATOM 4743 C C . LEU B 1 232 ? 2.291 -11.281 4.059 1 98.38 232 LEU B C 1
ATOM 4745 O O . LEU B 1 232 ? 1.327 -11.539 3.332 1 98.38 232 LEU B O 1
ATOM 4749 N N . GLY B 1 233 ? 2.172 -10.617 5.129 1 97.5 233 GLY B N 1
ATOM 4750 C CA . GLY B 1 233 ? 0.868 -10.148 5.562 1 97.5 233 GLY B CA 1
ATOM 4751 C C . GLY B 1 233 ? 0.186 -9.25 4.543 1 97.5 233 GLY B C 1
ATOM 4752 O O . GLY B 1 233 ? -1.001 -9.422 4.258 1 97.5 233 GLY B O 1
ATOM 4753 N N . GLU B 1 234 ? 0.913 -8.328 4.008 1 96.5 234 GLU B N 1
ATOM 4754 C CA . GLU B 1 234 ? 0.382 -7.41 3.002 1 96.5 234 GLU B CA 1
ATOM 4755 C C . GLU B 1 234 ? -0.089 -8.164 1.762 1 96.5 234 GLU B C 1
ATOM 4757 O O . GLU B 1 234 ? -1.136 -7.844 1.193 1 96.5 234 GLU B O 1
ATOM 4762 N N . ALA B 1 235 ? 0.664 -9.109 1.362 1 98 235 ALA B N 1
ATOM 4763 C CA . ALA B 1 235 ? 0.311 -9.891 0.181 1 98 235 ALA B CA 1
ATOM 4764 C C . ALA B 1 235 ? -0.982 -10.672 0.404 1 98 235 ALA B C 1
ATOM 4766 O O . ALA B 1 235 ? -1.827 -10.75 -0.49 1 98 235 ALA B O 1
ATOM 4767 N N . PHE B 1 236 ? -1.134 -11.195 1.562 1 98.56 236 PHE B N 1
ATOM 4768 C CA . PHE B 1 236 ? -2.338 -11.961 1.858 1 98.56 236 PHE B CA 1
ATOM 4769 C C . PHE B 1 236 ? -3.543 -11.039 2.006 1 98.56 236 PHE B C 1
ATOM 4771 O O . PHE B 1 236 ? -4.672 -11.43 1.706 1 98.56 236 PHE B O 1
ATOM 4778 N N . ASP B 1 237 ? -3.279 -9.844 2.482 1 97.56 237 ASP B N 1
ATOM 4779 C CA . ASP B 1 237 ? -4.352 -8.852 2.453 1 97.56 237 ASP B CA 1
ATOM 4780 C C . ASP B 1 237 ? -4.812 -8.586 1.022 1 97.56 237 ASP B C 1
ATOM 4782 O O . ASP B 1 237 ? -6.016 -8.594 0.742 1 97.56 237 ASP B O 1
ATOM 4786 N N . ARG B 1 238 ? -3.889 -8.406 0.154 1 98.06 238 ARG B N 1
ATOM 4787 C CA . ARG B 1 238 ? -4.223 -8.188 -1.249 1 98.06 238 ARG B CA 1
ATOM 4788 C C . ARG B 1 238 ? -4.918 -9.406 -1.846 1 98.06 238 ARG B C 1
ATOM 4790 O O . ARG B 1 238 ? -5.855 -9.266 -2.633 1 98.06 238 ARG B O 1
ATOM 4797 N N . LEU B 1 239 ? -4.48 -10.586 -1.497 1 98.69 239 LEU B N 1
ATOM 4798 C CA . LEU B 1 239 ? -5.117 -11.828 -1.926 1 98.69 239 LEU B CA 1
ATOM 4799 C C . LEU B 1 239 ? -6.578 -11.859 -1.497 1 98.69 239 LEU B C 1
ATOM 4801 O O . LEU B 1 239 ? -7.453 -12.227 -2.287 1 98.69 239 LEU B O 1
ATOM 4805 N N . SER B 1 240 ? -6.828 -11.461 -0.329 1 98.56 240 SER B N 1
ATOM 4806 C CA . SER B 1 240 ? -8.172 -11.508 0.236 1 98.56 240 SER B CA 1
ATOM 4807 C C . SER B 1 240 ? -9.125 -10.609 -0.543 1 98.56 240 SER B C 1
ATOM 4809 O O . SER B 1 240 ? -10.312 -10.922 -0.665 1 98.56 240 SER B O 1
ATOM 4811 N N . ARG B 1 241 ? -8.586 -9.617 -1.131 1 97.88 241 ARG B N 1
ATOM 4812 C CA . ARG B 1 241 ? -9.406 -8.648 -1.854 1 97.88 241 ARG B CA 1
ATOM 4813 C C . ARG B 1 241 ? -9.781 -9.172 -3.236 1 97.88 241 ARG B C 1
ATOM 4815 O O . ARG B 1 241 ? -10.523 -8.523 -3.971 1 97.88 241 ARG B O 1
ATOM 4822 N N . GLU B 1 242 ? -9.336 -10.375 -3.537 1 98.44 242 GLU B N 1
ATOM 4823 C CA . GLU B 1 242 ? -9.734 -11.016 -4.789 1 98.44 242 GLU B CA 1
ATOM 4824 C C . GLU B 1 242 ? -11.023 -11.805 -4.621 1 98.44 242 GLU B C 1
ATOM 4826 O O . GLU B 1 242 ? -11.625 -12.25 -5.605 1 98.44 242 GLU B O 1
ATOM 4831 N N . TYR B 1 243 ? -11.469 -12.016 -3.393 1 98.44 243 TYR B N 1
ATOM 4832 C CA . TYR B 1 243 ? -12.797 -12.586 -3.193 1 98.44 243 TYR B CA 1
ATOM 4833 C C . TYR B 1 243 ? -13.875 -11.617 -3.652 1 98.44 243 TYR B C 1
ATOM 4835 O O . TYR B 1 243 ?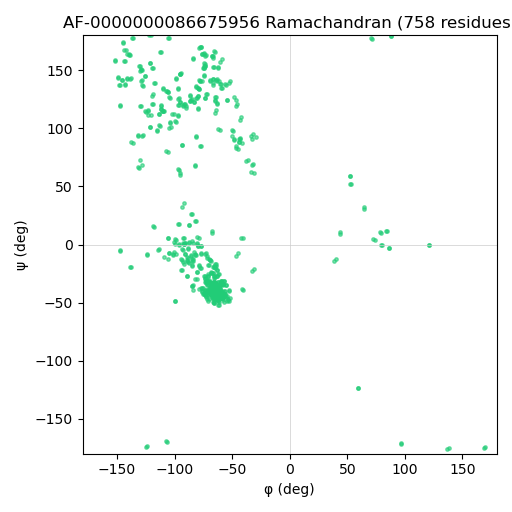 -13.734 -10.398 -3.518 1 98.44 243 TYR B O 1
ATOM 4843 N N . PRO B 1 244 ? -14.914 -12.164 -4.238 1 98.12 244 PRO B N 1
ATOM 4844 C CA . PRO B 1 244 ? -15.953 -11.25 -4.711 1 98.12 244 PRO B CA 1
ATOM 4845 C C . PRO B 1 244 ? -16.547 -10.406 -3.586 1 98.12 244 PRO B C 1
ATOM 4847 O O . PRO B 1 244 ? -16.891 -10.938 -2.525 1 98.12 244 PRO B O 1
ATOM 4850 N N . ALA B 1 245 ? -16.688 -9.156 -3.822 1 97 245 ALA B N 1
ATOM 4851 C CA . ALA B 1 245 ? -17.156 -8.227 -2.795 1 97 245 ALA B CA 1
ATOM 4852 C C . ALA B 1 245 ? -18.656 -8.375 -2.545 1 97 245 ALA B C 1
ATOM 4854 O O . ALA B 1 245 ? -19.406 -8.688 -3.467 1 97 245 ALA B O 1
ATOM 4855 N N . THR B 1 246 ? -19.062 -8.047 -1.328 1 94.62 246 THR B N 1
ATOM 4856 C CA . THR B 1 246 ? -20.469 -8.047 -0.985 1 94.62 246 THR B CA 1
ATOM 4857 C C . THR B 1 246 ? -21.219 -6.934 -1.723 1 94.62 246 THR B C 1
ATOM 4859 O O . THR B 1 246 ? -22.406 -7.059 -2.012 1 94.62 246 THR B O 1
ATOM 4862 N N . ARG B 1 247 ? -20.516 -5.953 -2.086 1 92.31 247 ARG B N 1
ATOM 4863 C CA . ARG B 1 247 ? -21.078 -4.75 -2.686 1 92.31 247 ARG B CA 1
ATOM 4864 C C . ARG B 1 247 ? -21.516 -5.008 -4.121 1 92.31 247 ARG B C 1
ATOM 4866 O O . ARG B 1 247 ? -22.594 -4.578 -4.535 1 92.31 247 ARG B O 1
ATOM 4873 N N . ASP B 1 248 ? -20.703 -5.746 -4.867 1 96.12 248 ASP B N 1
ATOM 4874 C CA . ASP B 1 248 ? -20.938 -5.754 -6.309 1 96.12 248 ASP B CA 1
ATOM 4875 C C . ASP B 1 248 ? -20.562 -7.105 -6.918 1 96.12 248 ASP B C 1
ATOM 4877 O O . ASP B 1 248 ? -20.75 -7.32 -8.117 1 96.12 248 ASP B O 1
ATOM 4881 N N . GLY B 1 249 ? -20 -7.977 -6.113 1 97.38 249 GLY B N 1
ATOM 4882 C CA . GLY B 1 249 ? -19.641 -9.305 -6.586 1 97.38 249 GLY B CA 1
ATOM 4883 C C . GLY B 1 249 ? -18.359 -9.336 -7.391 1 97.38 249 GLY B C 1
ATOM 4884 O O . GLY B 1 249 ? -18.031 -10.344 -8.023 1 97.38 249 GLY B O 1
ATOM 4885 N N . LEU B 1 250 ? -17.609 -8.219 -7.375 1 98.25 250 LEU B N 1
ATOM 4886 C CA . LEU B 1 250 ? -16.359 -8.125 -8.125 1 98.25 250 LEU B CA 1
ATOM 4887 C C . LEU B 1 250 ? -15.164 -8.367 -7.219 1 98.25 250 LEU B C 1
ATOM 4889 O O . LEU B 1 250 ? -15.18 -7.988 -6.047 1 98.25 250 LEU B O 1
ATOM 4893 N N . SER B 1 251 ? -14.148 -9.055 -7.793 1 98.19 251 SER B N 1
ATOM 4894 C CA . SER B 1 251 ? -12.836 -8.938 -7.172 1 98.19 251 SER B CA 1
ATOM 4895 C C . SER B 1 251 ? -12.273 -7.527 -7.324 1 98.19 251 SER B C 1
ATOM 4897 O O . SER B 1 251 ? -12.742 -6.758 -8.172 1 98.19 251 SER B O 1
ATOM 4899 N N . LEU B 1 252 ? -11.289 -7.219 -6.504 1 98.31 252 LEU B N 1
ATOM 4900 C CA . LEU B 1 252 ? -10.672 -5.902 -6.621 1 98.31 252 LEU B CA 1
ATOM 4901 C C . LEU B 1 252 ? -10.078 -5.703 -8.016 1 98.31 252 LEU B C 1
ATOM 4903 O O . LEU B 1 252 ? -10.203 -4.621 -8.594 1 98.31 252 LEU B O 1
ATOM 4907 N N . THR B 1 253 ? -9.438 -6.695 -8.586 1 98.56 253 THR B N 1
ATOM 4908 C CA . THR B 1 253 ? -8.828 -6.582 -9.906 1 98.56 253 THR B CA 1
ATOM 4909 C C . THR B 1 253 ? -9.891 -6.34 -10.977 1 98.56 253 THR B C 1
ATOM 4911 O O . THR B 1 253 ? -9.734 -5.461 -11.82 1 98.56 253 THR B O 1
ATOM 4914 N N . GLU B 1 254 ? -10.961 -7.113 -10.891 1 98.56 254 GLU B N 1
ATOM 4915 C CA . GLU B 1 254 ? -12.055 -6.914 -11.844 1 98.56 254 GLU B CA 1
ATOM 4916 C C . GLU B 1 254 ? -12.609 -5.496 -11.758 1 98.56 254 GLU B C 1
ATOM 4918 O O . GLU B 1 254 ? -12.852 -4.855 -12.781 1 98.56 254 GLU B O 1
ATOM 4923 N N . ARG B 1 255 ? -12.758 -5.055 -10.547 1 98.62 255 ARG B N 1
ATOM 4924 C CA . ARG B 1 255 ? -13.289 -3.715 -10.328 1 98.62 255 ARG B CA 1
ATOM 4925 C C . ARG B 1 255 ? -12.383 -2.654 -10.938 1 98.62 255 ARG B C 1
ATOM 4927 O O . ARG B 1 255 ? -12.852 -1.727 -11.594 1 98.62 255 ARG B O 1
ATOM 4934 N N . ARG B 1 256 ? -11.125 -2.83 -10.742 1 98.44 256 ARG B N 1
ATOM 4935 C CA . ARG B 1 256 ? -10.172 -1.846 -11.242 1 98.44 256 ARG B CA 1
ATOM 4936 C C . ARG B 1 256 ? -10.109 -1.859 -12.766 1 98.44 256 ARG B C 1
ATOM 4938 O O . ARG B 1 256 ? -9.914 -0.817 -13.391 1 98.44 256 ARG B O 1
ATOM 4945 N N . ILE B 1 257 ? -10.312 -3.002 -13.367 1 98.69 257 ILE B N 1
ATOM 4946 C CA . ILE B 1 257 ? -10.383 -3.096 -14.82 1 98.69 257 ILE B CA 1
ATOM 4947 C C . ILE B 1 257 ? -11.609 -2.342 -15.328 1 98.69 257 ILE B C 1
ATOM 4949 O O . ILE B 1 257 ? -11.5 -1.504 -16.234 1 98.69 257 ILE B O 1
ATOM 4953 N N . LEU B 1 258 ? -12.75 -2.625 -14.734 1 98.75 258 LEU B N 1
ATOM 4954 C CA . LEU B 1 258 ? -13.977 -1.953 -15.148 1 98.75 258 LEU B CA 1
ATOM 4955 C C . LEU B 1 258 ? -13.867 -0.444 -14.961 1 98.75 258 LEU B C 1
ATOM 4957 O O . LEU B 1 258 ? -14.297 0.329 -15.812 1 98.75 258 LEU B O 1
ATOM 4961 N N . ALA B 1 259 ? -13.273 -0.091 -13.875 1 98.31 259 ALA B N 1
ATOM 4962 C CA . ALA B 1 259 ? -13.102 1.329 -13.586 1 98.31 259 ALA B CA 1
ATOM 4963 C C . ALA B 1 259 ? -12.211 1.994 -14.633 1 98.31 259 ALA B C 1
ATOM 4965 O O . ALA B 1 259 ? -12.469 3.125 -15.047 1 98.31 259 ALA B O 1
ATOM 4966 N N . ALA B 1 260 ? -11.18 1.32 -15.031 1 98.25 260 ALA B N 1
ATOM 4967 C CA . ALA B 1 260 ? -10.289 1.846 -16.062 1 98.25 260 ALA B CA 1
ATOM 4968 C C . ALA B 1 260 ? -11.031 2.074 -17.375 1 98.25 260 ALA B C 1
ATOM 4970 O O . ALA B 1 260 ? -10.852 3.105 -18.016 1 98.25 260 ALA B O 1
ATOM 4971 N N . VAL B 1 261 ? -11.852 1.152 -17.703 1 98.56 261 VAL B N 1
ATOM 4972 C CA . VAL B 1 261 ? -12.625 1.27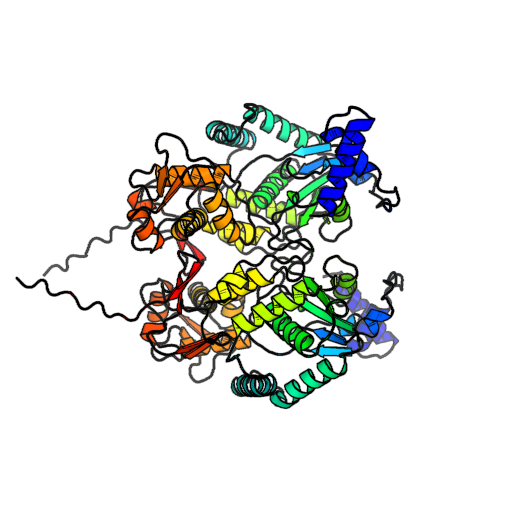2 -18.938 1 98.56 261 VAL B CA 1
ATOM 4973 C C . VAL B 1 261 ? -13.641 2.398 -18.797 1 98.56 261 VAL B C 1
ATOM 4975 O O . VAL B 1 261 ? -13.805 3.211 -19.719 1 98.56 261 VAL B O 1
ATOM 4978 N N . ALA B 1 262 ? -14.25 2.445 -17.688 1 97.5 262 ALA B N 1
ATOM 4979 C CA . ALA B 1 262 ? -15.211 3.512 -17.422 1 97.5 262 ALA B CA 1
ATOM 4980 C C . ALA B 1 262 ? -14.555 4.883 -17.516 1 97.5 262 ALA B C 1
ATOM 4982 O O . ALA B 1 262 ? -15.188 5.855 -17.938 1 97.5 262 ALA B O 1
ATOM 4983 N N . ASP B 1 263 ? -13.305 4.883 -17.172 1 95.25 263 ASP B N 1
ATOM 4984 C CA . ASP B 1 263 ? -12.555 6.137 -17.141 1 95.25 263 ASP B CA 1
ATOM 4985 C C . ASP B 1 263 ? -11.945 6.441 -18.516 1 95.25 263 ASP B C 1
ATOM 4987 O O . ASP B 1 263 ? -11.125 7.348 -18.641 1 95.25 263 ASP B O 1
ATOM 4991 N N . GLY B 1 264 ? -12.172 5.629 -19.531 1 95.94 264 GLY B N 1
ATOM 4992 C CA . GLY B 1 264 ? -11.828 6.023 -20.875 1 95.94 264 GLY B CA 1
ATOM 4993 C C . GLY B 1 264 ? -10.836 5.09 -21.547 1 95.94 264 GLY B C 1
ATOM 4994 O O . GLY B 1 264 ? -10.398 5.332 -22.672 1 95.94 264 GLY B O 1
ATOM 4995 N N . ALA B 1 265 ? -10.414 4.051 -20.812 1 97.62 265 ALA B N 1
ATOM 4996 C CA . ALA B 1 265 ? -9.578 3.074 -21.516 1 97.62 265 ALA B CA 1
ATOM 4997 C C . ALA B 1 265 ? -10.359 2.393 -22.641 1 97.62 265 ALA B C 1
ATOM 4999 O O . ALA B 1 265 ? -11.32 1.667 -22.375 1 97.62 265 ALA B O 1
ATOM 5000 N N . SER B 1 266 ? -9.859 2.506 -23.828 1 97.25 266 SER B N 1
ATOM 5001 C CA . SER B 1 266 ? -10.656 2.078 -24.969 1 97.25 266 SER B CA 1
ATOM 5002 C C . SER B 1 266 ? -10.203 0.708 -25.469 1 97.25 266 SER B C 1
ATOM 5004 O O . SER B 1 266 ? -10.844 0.125 -26.359 1 97.25 266 SER B O 1
ATOM 5006 N N . ASP B 1 267 ? -9.109 0.261 -24.906 1 98.44 267 ASP B N 1
ATOM 5007 C CA . ASP B 1 267 ? -8.617 -1.051 -25.328 1 98.44 267 ASP B CA 1
ATOM 5008 C C . ASP B 1 267 ? -8 -1.797 -24.141 1 98.44 267 ASP B C 1
ATOM 5010 O O . ASP B 1 267 ? -7.746 -1.204 -23.094 1 98.44 267 ASP B O 1
ATOM 5014 N N . ALA B 1 268 ? -7.777 -3.043 -24.359 1 98.56 268 ALA B N 1
ATOM 5015 C CA . ALA B 1 268 ? -7.352 -3.941 -23.281 1 98.56 268 ALA B CA 1
ATOM 5016 C C . ALA B 1 268 ? -5.977 -3.547 -22.75 1 98.56 268 ALA B C 1
ATOM 5018 O O . ALA B 1 268 ? -5.746 -3.566 -21.547 1 98.56 268 ALA B O 1
ATOM 5019 N N . ALA B 1 269 ? -5.102 -3.207 -23.594 1 98.38 269 ALA B N 1
ATOM 5020 C CA . ALA B 1 269 ? -3.762 -2.816 -23.172 1 98.38 269 ALA B CA 1
ATOM 5021 C C . ALA B 1 269 ? -3.809 -1.598 -22.266 1 98.38 269 ALA B C 1
ATOM 5023 O O . ALA B 1 269 ? -3.166 -1.579 -21.203 1 98.38 269 ALA B O 1
ATOM 5024 N N . THR B 1 270 ? -4.574 -0.635 -22.641 1 98.38 270 THR B N 1
ATOM 5025 C CA . THR B 1 270 ? -4.711 0.581 -21.859 1 98.38 270 THR B CA 1
ATOM 5026 C C . THR B 1 270 ? -5.391 0.282 -20.516 1 98.38 270 THR B C 1
ATOM 5028 O O . THR B 1 270 ? -4.98 0.796 -19.484 1 98.38 270 THR B O 1
ATOM 5031 N N . ALA B 1 271 ? -6.422 -0.546 -20.562 1 98.62 271 ALA B N 1
ATOM 5032 C CA . ALA B 1 271 ? -7.117 -0.927 -19.344 1 98.62 271 ALA B CA 1
ATOM 5033 C C . ALA B 1 271 ? -6.176 -1.634 -18.359 1 98.62 271 ALA B C 1
ATOM 5035 O O . ALA B 1 271 ? -6.219 -1.388 -17.156 1 98.62 271 ALA B O 1
ATOM 5036 N N . PHE B 1 272 ? -5.305 -2.449 -18.938 1 98.5 272 PHE B N 1
ATOM 5037 C CA . PHE B 1 272 ? -4.332 -3.178 -18.141 1 98.5 272 PHE B CA 1
ATOM 5038 C C . PHE B 1 272 ? -3.391 -2.213 -17.422 1 98.5 272 PHE B C 1
ATOM 5040 O O . PHE B 1 272 ? -3.188 -2.318 -16.203 1 98.5 272 PHE B O 1
ATOM 5047 N N . VAL B 1 273 ? -2.904 -1.299 -18.109 1 97.06 273 VAL B N 1
ATOM 5048 C CA . VAL B 1 273 ? -1.947 -0.337 -17.562 1 97.06 273 VAL B CA 1
ATOM 5049 C C . VAL B 1 273 ? -2.621 0.517 -16.5 1 97.06 273 VAL B C 1
ATOM 5051 O O . VAL B 1 273 ? -2.072 0.707 -15.406 1 97.06 273 VAL B O 1
ATOM 5054 N N . ARG B 1 274 ? -3.795 0.938 -16.75 1 96.69 274 ARG B N 1
ATOM 5055 C CA . ARG B 1 274 ? -4.492 1.834 -15.836 1 96.69 274 ARG B CA 1
ATOM 5056 C C . ARG B 1 274 ? -4.945 1.091 -14.578 1 96.69 274 ARG B C 1
ATOM 5058 O O . ARG B 1 274 ? -4.879 1.633 -13.477 1 96.69 274 ARG B O 1
ATOM 5065 N N . ALA B 1 275 ? -5.406 -0.112 -14.742 1 97.44 275 ALA B N 1
ATOM 5066 C CA . ALA B 1 275 ? -5.75 -0.926 -13.578 1 97.44 275 ALA B CA 1
ATOM 5067 C C . ALA B 1 275 ? -4.52 -1.192 -12.711 1 97.44 275 ALA B C 1
ATOM 5069 O O . ALA B 1 275 ? -4.578 -1.078 -11.484 1 97.44 275 ALA B O 1
ATOM 5070 N N . GLY B 1 276 ? -3.414 -1.488 -13.367 1 96.06 276 GLY B N 1
ATOM 5071 C CA . GLY B 1 276 ? -2.168 -1.753 -12.672 1 96.06 276 GLY B CA 1
ATOM 5072 C C . GLY B 1 276 ? -1.626 -0.541 -11.938 1 96.06 276 GLY B C 1
ATOM 5073 O O . GLY B 1 276 ? -0.98 -0.676 -10.891 1 96.06 276 GLY B O 1
ATOM 5074 N N . ALA B 1 277 ? -1.928 0.614 -12.422 1 93.44 277 ALA B N 1
ATOM 5075 C CA . ALA B 1 277 ? -1.428 1.855 -11.836 1 93.44 277 ALA B CA 1
ATOM 5076 C C . ALA B 1 277 ? -2.062 2.115 -10.469 1 93.44 277 ALA B C 1
ATOM 5078 O O . ALA B 1 277 ? -1.549 2.91 -9.68 1 93.44 277 ALA B O 1
ATOM 5079 N N . ARG B 1 278 ? -3.096 1.398 -10.156 1 93.5 278 ARG B N 1
ATOM 5080 C CA . ARG B 1 278 ? -3.781 1.577 -8.883 1 93.5 278 ARG B CA 1
ATOM 5081 C C . ARG B 1 278 ? -3.197 0.658 -7.812 1 93.5 278 ARG B C 1
ATOM 5083 O O . ARG B 1 278 ? -3.482 0.82 -6.621 1 93.5 278 ARG B O 1
ATOM 5090 N N . GLU B 1 279 ? -2.34 -0.216 -8.258 1 94.44 279 GLU B N 1
ATOM 5091 C CA . GLU B 1 279 ? -1.75 -1.17 -7.324 1 94.44 279 GLU B CA 1
ATOM 5092 C C . GLU B 1 279 ? -0.611 -0.535 -6.531 1 94.44 279 GLU B C 1
ATOM 5094 O O . GLU B 1 279 ? 0.224 0.175 -7.094 1 94.44 279 GLU B O 1
ATOM 5099 N N . THR B 1 280 ? -0.689 -0.825 -5.234 1 89.25 280 THR B N 1
ATOM 5100 C CA . THR B 1 280 ? 0.486 -0.477 -4.441 1 89.25 280 THR B CA 1
ATOM 5101 C C . THR B 1 280 ? 1.694 -1.301 -4.879 1 89.25 280 THR B C 1
ATOM 5103 O O . THR B 1 280 ? 2.809 -0.78 -4.969 1 89.25 280 THR B O 1
ATOM 5106 N N . ARG B 1 281 ? 1.405 -2.531 -5.117 1 93.94 281 ARG B N 1
ATOM 5107 C CA . ARG B 1 281 ? 2.393 -3.488 -5.613 1 93.94 281 ARG B CA 1
ATOM 5108 C C . ARG B 1 281 ? 1.847 -4.273 -6.801 1 93.94 281 ARG B C 1
ATOM 5110 O O . ARG B 1 281 ? 1.234 -5.328 -6.625 1 93.94 281 ARG B O 1
ATOM 5117 N N . PRO B 1 282 ? 2.135 -3.789 -7.949 1 94.25 282 PRO B N 1
ATOM 5118 C CA . PRO B 1 282 ? 1.626 -4.523 -9.109 1 94.25 282 PRO B CA 1
ATOM 5119 C C . PRO B 1 282 ? 2.143 -5.957 -9.18 1 94.25 282 PRO B C 1
ATOM 5121 O O . PRO B 1 282 ? 3.318 -6.207 -8.898 1 94.25 282 PRO B O 1
ATOM 5124 N N . TYR B 1 283 ? 1.256 -6.867 -9.516 1 95.38 283 TYR B N 1
ATOM 5125 C CA . TYR B 1 283 ? 1.674 -8.266 -9.516 1 95.38 283 TYR B CA 1
ATOM 5126 C C . TYR B 1 283 ? 1.124 -9 -10.734 1 95.38 283 TYR B C 1
ATOM 5128 O O . TYR B 1 283 ? 1.639 -10.055 -11.117 1 95.38 283 TYR B O 1
ATOM 5136 N N . LEU B 1 284 ? 0.088 -8.453 -11.352 1 96 284 LEU B N 1
ATOM 5137 C CA . LEU B 1 284 ? -0.673 -9.164 -12.375 1 96 284 LEU B CA 1
ATOM 5138 C C . LEU B 1 284 ? -0.038 -8.977 -13.75 1 96 284 LEU B C 1
ATOM 5140 O O . LEU B 1 284 ? 0.25 -7.848 -14.164 1 96 284 LEU B O 1
ATOM 5144 N N . GLY B 1 285 ? 0.206 -10.062 -14.453 1 93.19 285 GLY B N 1
ATOM 5145 C CA . GLY B 1 285 ? 0.663 -9.984 -15.828 1 93.19 285 GLY B CA 1
ATOM 5146 C C . GLY B 1 285 ? -0.444 -9.641 -16.797 1 93.19 285 GLY B C 1
ATOM 5147 O O . GLY B 1 285 ? -1.625 -9.82 -16.5 1 93.19 285 GLY B O 1
ATOM 5148 N N . ASP B 1 286 ? -0.087 -9.227 -18 1 94.81 286 ASP B N 1
ATOM 5149 C CA . ASP B 1 286 ? -1.046 -8.758 -19 1 94.81 286 ASP B CA 1
ATOM 5150 C C . ASP B 1 286 ? -1.948 -9.891 -19.469 1 94.81 286 ASP B C 1
ATOM 5152 O O . ASP B 1 286 ? -3.166 -9.727 -19.562 1 94.81 286 ASP B O 1
ATOM 5156 N N . ASP B 1 287 ? -1.375 -11.078 -19.672 1 93.25 287 ASP B N 1
ATOM 5157 C CA . ASP B 1 287 ? -2.164 -12.195 -20.172 1 93.25 287 ASP B CA 1
ATOM 5158 C C . ASP B 1 287 ? -3.283 -12.562 -19.203 1 93.25 287 ASP B C 1
ATOM 5160 O O . ASP B 1 287 ? -4.41 -12.836 -19.625 1 93.25 287 ASP B O 1
ATOM 5164 N N . TRP B 1 288 ? -2.969 -12.586 -18.016 1 94.88 288 TRP B N 1
ATOM 5165 C CA . TRP B 1 288 ? -3.967 -12.93 -17 1 94.88 288 TRP B CA 1
ATOM 5166 C C . TRP B 1 288 ? -5.012 -11.828 -16.875 1 94.88 288 TRP B C 1
ATOM 5168 O O . TRP B 1 288 ? -6.191 -12.109 -16.641 1 94.88 288 TRP B O 1
ATOM 5178 N N . CYS B 1 289 ? -4.582 -10.625 -17 1 97.25 289 CYS B N 1
ATOM 5179 C CA . CYS B 1 289 ? -5.527 -9.516 -17.016 1 97.25 289 CYS B CA 1
ATOM 5180 C C . CYS B 1 289 ? -6.477 -9.617 -18.203 1 97.25 289 CYS B C 1
ATOM 5182 O O . CYS B 1 289 ? -7.688 -9.438 -18.047 1 97.25 289 CYS B O 1
ATOM 5184 N N . PHE B 1 290 ? -5.926 -9.906 -19.375 1 97.38 290 PHE B N 1
ATOM 5185 C CA . PHE B 1 290 ? -6.746 -10.062 -20.562 1 97.38 290 PHE B CA 1
ATOM 5186 C C . PHE B 1 290 ? -7.73 -11.211 -20.406 1 97.38 290 PHE B C 1
ATOM 5188 O O . PHE B 1 290 ? -8.883 -11.117 -20.844 1 97.38 290 PHE B O 1
ATOM 5195 N N . ALA B 1 291 ? -7.277 -12.234 -19.781 1 95.5 291 ALA B N 1
ATOM 5196 C CA . ALA B 1 291 ? -8.164 -13.367 -19.516 1 95.5 291 ALA B CA 1
ATOM 5197 C C . ALA B 1 291 ? -9.344 -12.945 -18.641 1 95.5 291 ALA B C 1
ATOM 5199 O O . ALA B 1 291 ? -10.477 -13.391 -18.859 1 95.5 291 ALA B O 1
ATOM 5200 N N . MET B 1 292 ? -9.102 -12.133 -17.703 1 96.81 292 MET B N 1
ATOM 5201 C CA . MET B 1 292 ? -10.164 -11.625 -16.844 1 96.81 292 MET B CA 1
ATOM 5202 C C . MET B 1 292 ? -11.141 -10.758 -17.641 1 96.81 292 MET B C 1
ATOM 5204 O O . MET B 1 292 ? -12.352 -10.875 -17.469 1 96.81 292 MET B O 1
ATOM 5208 N N . MET B 1 293 ? -10.57 -9.938 -18.469 1 98.31 293 MET B N 1
ATOM 5209 C CA . MET B 1 293 ? -11.406 -9.109 -19.328 1 98.31 293 MET B CA 1
ATOM 5210 C C . MET B 1 293 ? -12.273 -9.984 -20.234 1 98.31 293 MET B C 1
ATOM 5212 O O . MET B 1 293 ? -13.453 -9.688 -20.438 1 98.31 293 MET B O 1
ATOM 5216 N N . ASP B 1 294 ? -11.68 -11 -20.719 1 97.44 294 ASP B N 1
ATOM 5217 C CA . ASP B 1 294 ? -12.375 -11.922 -21.609 1 97.44 294 ASP B CA 1
ATOM 5218 C C . ASP B 1 294 ? -13.562 -12.578 -20.906 1 97.44 294 ASP B C 1
ATOM 5220 O O . ASP B 1 294 ? -14.656 -12.664 -21.469 1 97.44 294 ASP B O 1
ATOM 5224 N N . ARG B 1 295 ? -13.367 -13 -19.703 1 96.56 295 ARG B N 1
ATOM 5225 C CA . ARG B 1 295 ? -14.438 -13.617 -18.922 1 96.56 295 ARG B CA 1
ATOM 5226 C C . ARG B 1 295 ? -15.594 -12.648 -18.703 1 96.56 295 ARG B C 1
ATOM 5228 O O . ARG B 1 295 ? -16.766 -13.031 -18.781 1 96.56 295 ARG B O 1
ATOM 5235 N N . MET B 1 296 ? -15.281 -11.383 -18.453 1 98.12 296 MET B N 1
ATOM 5236 C CA . MET B 1 296 ? -16.312 -10.383 -18.203 1 98.12 296 MET B CA 1
ATOM 5237 C C . MET B 1 296 ? -17.031 -10.008 -19.484 1 98.12 296 MET B C 1
ATOM 5239 O O . MET B 1 296 ? -18.219 -9.68 -19.469 1 98.12 296 MET B O 1
ATOM 5243 N N . ALA B 1 297 ? -16.312 -10.109 -20.578 1 98 297 ALA B N 1
ATOM 5244 C CA . ALA B 1 297 ? -16.891 -9.742 -21.875 1 98 297 ALA B CA 1
ATOM 5245 C C . ALA B 1 297 ? -17.75 -10.867 -22.422 1 98 297 ALA B C 1
ATOM 5247 O O . ALA B 1 297 ? -18.703 -10.625 -23.188 1 98 297 ALA B O 1
ATOM 5248 N N . HIS B 1 298 ? -17.516 -12.117 -22 1 96.12 298 HIS B N 1
ATOM 5249 C CA . HIS B 1 298 ? -18.219 -13.266 -22.578 1 96.12 298 HIS B CA 1
ATOM 5250 C C . HIS B 1 298 ? -19.047 -14 -21.531 1 96.12 298 HIS B C 1
ATOM 5252 O O . HIS B 1 298 ? -19.391 -15.172 -21.719 1 96.12 298 HIS B O 1
ATOM 5258 N N . ALA B 1 299 ? -19.25 -13.336 -20.469 1 96.5 299 ALA B N 1
ATOM 5259 C CA . ALA B 1 299 ? -20.172 -13.867 -19.469 1 96.5 299 ALA B CA 1
ATOM 5260 C C . ALA B 1 299 ? -21.594 -13.914 -20 1 96.5 299 ALA B C 1
ATOM 5262 O O . ALA B 1 299 ? -21.891 -13.344 -21.047 1 96.5 299 ALA B O 1
ATOM 5263 N N . SER B 1 300 ? -22.516 -14.641 -19.297 1 97.38 300 SER B N 1
ATOM 5264 C CA . SER B 1 300 ? -23.922 -14.695 -19.688 1 97.38 300 SER B CA 1
ATOM 5265 C C . SER B 1 300 ? -24.531 -13.305 -19.766 1 97.38 300 SER B C 1
ATOM 5267 O O . SER B 1 300 ? -25.297 -13.008 -20.688 1 97.38 300 SER B O 1
ATOM 5269 N N . VAL B 1 301 ? -24.219 -12.469 -18.797 1 98.44 301 VAL B N 1
ATOM 5270 C CA . VAL B 1 301 ? -24.516 -11.039 -18.812 1 98.44 301 VAL B CA 1
ATOM 5271 C C . VAL B 1 301 ? -23.219 -10.242 -18.844 1 98.44 301 VAL B C 1
ATOM 5273 O O . VAL B 1 301 ? -22.625 -9.961 -17.797 1 98.44 301 VAL B O 1
ATOM 5276 N N . PRO B 1 302 ? -22.828 -9.797 -20.031 1 98.56 302 PRO B N 1
ATOM 5277 C CA . PRO B 1 302 ? -21.5 -9.188 -20.188 1 98.56 302 PRO B CA 1
ATOM 5278 C C . PRO B 1 302 ? -21.375 -7.859 -19.438 1 98.56 302 PRO B C 1
ATOM 5280 O O . PRO B 1 302 ? -22.297 -7.035 -19.484 1 98.56 302 PRO B O 1
ATOM 5283 N N . LEU B 1 303 ? -20.25 -7.688 -18.797 1 98.81 303 LEU B N 1
ATOM 5284 C CA . LEU B 1 303 ? -19.938 -6.418 -18.141 1 98.81 303 LEU B CA 1
ATOM 5285 C C . LEU B 1 303 ? -19.141 -5.508 -19.062 1 98.81 303 LEU B C 1
ATOM 5287 O O . LEU B 1 303 ? -19.078 -4.293 -18.859 1 98.81 303 LEU B O 1
ATOM 5291 N N . LEU B 1 304 ? -18.469 -6.113 -20.062 1 98.75 304 LEU B N 1
ATOM 5292 C CA . LEU B 1 304 ? -17.688 -5.414 -21.078 1 98.75 304 LEU B CA 1
ATOM 5293 C C . LEU B 1 304 ? -18.141 -5.812 -22.469 1 98.75 304 LEU B C 1
ATOM 5295 O O . LEU B 1 304 ? -18.547 -6.957 -22.688 1 98.75 304 LEU B O 1
ATOM 5299 N N . ASP B 1 305 ? -18.078 -4.836 -23.328 1 98.44 305 ASP B N 1
ATOM 5300 C CA . ASP B 1 305 ? -18.141 -5.117 -24.75 1 98.44 305 ASP B CA 1
ATOM 5301 C C . ASP B 1 305 ? -16.734 -5.191 -25.359 1 98.44 305 ASP B C 1
ATOM 5303 O O . ASP B 1 305 ? -15.922 -4.289 -25.156 1 98.44 305 ASP B O 1
ATOM 5307 N N . ALA B 1 306 ? -16.484 -6.293 -26.016 1 98 306 ALA B N 1
ATOM 5308 C CA . ALA B 1 306 ? -15.18 -6.488 -26.656 1 98 306 ALA B CA 1
ATOM 5309 C C . ALA B 1 306 ? -15.305 -6.438 -28.188 1 98 306 ALA B C 1
ATOM 5311 O O . ALA B 1 306 ? -16.25 -6.992 -28.75 1 98 306 ALA B O 1
ATOM 5312 N N . GLU B 1 307 ? -14.406 -5.707 -28.812 1 97.06 307 GLU B N 1
ATOM 5313 C CA . GLU B 1 307 ? -14.375 -5.621 -30.266 1 97.06 307 GLU B CA 1
ATOM 5314 C C . GLU B 1 307 ? -12.977 -5.906 -30.812 1 97.06 307 GLU B C 1
ATOM 5316 O O . GLU B 1 307 ? -12.031 -5.168 -30.531 1 97.06 307 GLU B O 1
ATOM 5321 N N . PRO B 1 308 ? -12.773 -6.898 -31.609 1 94.75 308 PRO B N 1
ATOM 5322 C CA . PRO B 1 308 ? -13.82 -7.797 -32.094 1 94.75 308 PRO B CA 1
ATOM 5323 C C . PRO B 1 308 ? -14.312 -8.781 -31.047 1 94.75 308 PRO B C 1
ATOM 5325 O O . PRO B 1 308 ? -13.578 -9.102 -30.109 1 94.75 308 PRO B O 1
ATOM 5328 N N . ALA B 1 309 ? -15.445 -9.219 -31.219 1 91.31 309 ALA B N 1
ATOM 5329 C CA . ALA B 1 309 ? -16.094 -10.047 -30.203 1 91.31 309 ALA B CA 1
ATOM 5330 C C . ALA B 1 309 ? -15.875 -11.531 -30.469 1 91.31 309 ALA B C 1
ATOM 5332 O O . ALA B 1 309 ? -16.125 -12.375 -29.609 1 91.31 309 ALA B O 1
ATOM 5333 N N . ASP B 1 310 ? -15.422 -11.914 -31.594 1 92.12 310 ASP B N 1
ATOM 5334 C CA . ASP B 1 310 ? -15.383 -13.305 -32.031 1 92.12 310 ASP B CA 1
ATOM 5335 C C . ASP B 1 310 ? -14.055 -13.961 -31.656 1 92.12 310 ASP B C 1
ATOM 5337 O O . ASP B 1 310 ? -13.742 -15.055 -32.125 1 92.12 310 ASP B O 1
ATOM 5341 N N . ARG B 1 311 ? -13.258 -13.266 -30.938 1 93.31 311 ARG B N 1
ATOM 5342 C CA . ARG B 1 311 ? -12 -13.836 -30.469 1 93.31 311 ARG B CA 1
ATOM 5343 C C . ARG B 1 311 ? -11.719 -13.43 -29.031 1 93.31 311 ARG B C 1
ATOM 5345 O O . ARG B 1 311 ? -12.297 -12.469 -28.531 1 93.31 311 ARG B O 1
ATOM 5352 N N . PRO B 1 312 ? -10.781 -14.188 -28.422 1 93.69 312 PRO B N 1
ATOM 5353 C CA . PRO B 1 312 ? -10.422 -13.828 -27.047 1 93.69 312 PRO B CA 1
ATOM 5354 C C . PRO B 1 312 ? -9.812 -12.43 -26.953 1 93.69 312 PRO B C 1
ATOM 5356 O O . PRO B 1 312 ? -9.18 -11.953 -27.891 1 93.69 312 PRO B O 1
ATOM 5359 N N . VAL B 1 313 ? -9.992 -11.844 -25.797 1 96.75 313 VAL B N 1
ATOM 5360 C CA . VAL B 1 313 ? -9.469 -10.5 -25.562 1 96.75 313 VAL B CA 1
ATOM 5361 C C . VAL B 1 313 ? -7.945 -10.531 -25.609 1 96.75 313 VAL B C 1
ATOM 5363 O O . VAL B 1 313 ? -7.316 -11.367 -24.938 1 96.75 313 VAL B O 1
ATOM 5366 N N . GLY B 1 314 ? -7.348 -9.734 -26.438 1 95.94 314 GLY B N 1
ATOM 5367 C CA . GLY B 1 314 ? -5.91 -9.508 -26.516 1 95.94 314 GLY B CA 1
ATOM 5368 C C . GLY B 1 314 ? -5.535 -8.039 -26.391 1 95.94 314 GLY B C 1
ATOM 5369 O O . GLY B 1 314 ? -6.387 -7.195 -26.109 1 95.94 314 GLY B O 1
ATOM 5370 N N . ARG B 1 315 ? -4.336 -7.762 -26.562 1 95.69 315 ARG B N 1
ATOM 5371 C CA . ARG B 1 315 ? -3.744 -6.445 -26.344 1 95.69 315 ARG B CA 1
ATOM 5372 C C . ARG B 1 315 ? -4.508 -5.363 -27.094 1 95.69 315 ARG B C 1
ATOM 5374 O O . ARG B 1 315 ? -4.797 -4.301 -26.547 1 95.69 315 ARG B O 1
ATOM 5381 N N . GLY B 1 316 ? -4.934 -5.605 -28.25 1 96.62 316 GLY B N 1
ATOM 5382 C CA . GLY B 1 316 ? -5.531 -4.598 -29.125 1 96.62 316 GLY B CA 1
ATOM 5383 C C . GLY B 1 316 ? -7.047 -4.637 -29.125 1 96.62 316 GLY B C 1
ATOM 5384 O O . GLY B 1 316 ? -7.695 -3.836 -29.797 1 96.62 316 GLY B O 1
ATOM 5385 N N . THR B 1 317 ? -7.629 -5.52 -28.359 1 98 317 THR B N 1
ATOM 5386 C CA . THR B 1 317 ? -9.078 -5.633 -28.328 1 98 317 THR B CA 1
ATOM 5387 C C . THR B 1 317 ? -9.711 -4.359 -27.781 1 98 317 THR B C 1
ATOM 5389 O O . THR B 1 317 ? -9.297 -3.854 -26.734 1 98 317 THR B O 1
ATOM 5392 N N . GLY B 1 318 ? -10.641 -3.83 -28.547 1 98.5 318 GLY B N 1
ATOM 5393 C CA . GLY B 1 318 ? -11.414 -2.707 -28.031 1 98.5 318 GLY B CA 1
ATOM 5394 C C . GLY B 1 318 ? -12.359 -3.09 -26.906 1 98.5 318 GLY B C 1
ATOM 5395 O O . GLY B 1 318 ? -12.969 -4.16 -26.938 1 98.5 318 GLY B O 1
ATOM 5396 N N . LEU B 1 319 ? -12.461 -2.17 -25.891 1 98.62 319 LEU B N 1
ATOM 5397 C CA . LEU B 1 319 ? -13.32 -2.441 -24.75 1 98.62 319 LEU B CA 1
ATOM 5398 C C . LEU B 1 319 ? -14.258 -1.269 -24.484 1 98.62 319 LEU B C 1
ATOM 5400 O O . LEU B 1 319 ? -13.859 -0.109 -24.609 1 98.62 319 LEU B O 1
ATOM 5404 N N . ARG B 1 320 ? -15.461 -1.575 -24.141 1 98.56 320 ARG B N 1
ATOM 5405 C CA . ARG B 1 320 ? -16.438 -0.606 -23.641 1 98.56 320 ARG B CA 1
ATOM 5406 C C . ARG B 1 320 ? -17.219 -1.176 -22.469 1 98.56 320 ARG B C 1
ATOM 5408 O O . ARG B 1 320 ? -17.578 -2.355 -22.469 1 98.56 320 ARG B O 1
ATOM 5415 N N . LEU B 1 321 ? -17.5 -0.343 -21.562 1 98.44 321 LEU B N 1
ATOM 5416 C CA . LEU B 1 321 ? -18.328 -0.741 -20.438 1 98.44 321 LEU B CA 1
ATOM 5417 C C . LEU B 1 321 ? -19.781 -0.913 -20.859 1 98.44 321 LEU B C 1
ATOM 5419 O O . LEU B 1 321 ? -20.344 -0.047 -21.531 1 98.44 321 LEU B O 1
ATOM 5423 N N . THR B 1 322 ? -20.438 -2.014 -20.547 1 98.62 322 THR B N 1
ATOM 5424 C CA . THR B 1 322 ? -21.859 -2.193 -20.812 1 98.62 322 THR B CA 1
ATOM 5425 C C . THR B 1 322 ? -22.703 -1.468 -19.766 1 98.62 322 THR B C 1
ATOM 5427 O O . THR B 1 322 ? -22.188 -1.006 -18.75 1 98.62 322 THR B O 1
ATOM 5430 N N . ASP B 1 323 ? -23.969 -1.397 -20.047 1 98.44 323 ASP B N 1
ATOM 5431 C CA . ASP B 1 323 ? -24.891 -0.843 -19.047 1 98.44 323 ASP B CA 1
ATOM 5432 C C . ASP B 1 323 ? -24.844 -1.66 -17.766 1 98.44 323 ASP B C 1
ATOM 5434 O O . ASP B 1 323 ? -24.844 -1.098 -16.672 1 98.44 323 ASP B O 1
ATOM 5438 N N . THR B 1 324 ? -24.828 -2.934 -17.922 1 98.62 324 THR B N 1
ATOM 5439 C CA . THR B 1 324 ? -24.734 -3.807 -16.766 1 98.62 324 THR B CA 1
ATOM 5440 C C . THR B 1 324 ? -23.422 -3.592 -16.031 1 98.62 324 THR B C 1
ATOM 5442 O O . THR B 1 324 ? -23.391 -3.549 -14.797 1 98.62 324 THR B O 1
ATOM 5445 N N . GLY B 1 325 ? -22.344 -3.473 -16.812 1 98.69 325 GLY B N 1
ATOM 5446 C CA . GLY B 1 325 ? -21.047 -3.186 -16.203 1 98.69 325 GLY B CA 1
ATOM 5447 C C . GLY B 1 325 ? -21.062 -1.92 -15.375 1 98.69 325 GLY B C 1
ATOM 5448 O O . GLY B 1 325 ? -20.484 -1.89 -14.281 1 98.69 325 GLY B O 1
ATOM 5449 N N . ALA B 1 326 ? -21.719 -0.959 -15.859 1 98 326 ALA B N 1
ATOM 5450 C CA . ALA B 1 326 ? -21.828 0.312 -15.148 1 98 326 ALA B CA 1
ATOM 5451 C C . ALA B 1 326 ? -22.625 0.154 -13.859 1 98 326 ALA B C 1
ATOM 5453 O O . ALA B 1 326 ? -22.266 0.719 -12.82 1 98 326 ALA B O 1
ATOM 5454 N N . ARG B 1 327 ? -23.688 -0.562 -13.875 1 97.81 327 ARG B N 1
ATOM 5455 C CA . ARG B 1 327 ? -24.516 -0.799 -12.703 1 97.81 327 ARG B CA 1
ATOM 5456 C C . ARG B 1 327 ? -23.75 -1.582 -11.641 1 97.81 327 ARG B C 1
ATOM 5458 O O . ARG B 1 327 ? -23.859 -1.28 -10.445 1 97.81 327 ARG B O 1
ATOM 5465 N N . VAL B 1 328 ? -23 -2.539 -12.086 1 98.19 328 VAL B N 1
ATOM 5466 C CA . VAL B 1 328 ? -22.203 -3.34 -11.164 1 98.19 328 VAL B CA 1
ATOM 5467 C C . VAL B 1 328 ? -21.109 -2.473 -10.531 1 98.19 328 VAL B C 1
ATOM 5469 O O . VAL B 1 328 ? -20.922 -2.5 -9.312 1 98.19 328 VAL B O 1
ATOM 5472 N N . LEU B 1 329 ? -20.438 -1.713 -11.359 1 97.31 329 LEU B N 1
ATOM 5473 C CA . LEU B 1 329 ? -19.375 -0.835 -10.883 1 97.31 329 LEU B CA 1
ATOM 5474 C C . LEU B 1 329 ? -19.922 0.168 -9.867 1 97.31 329 LEU B C 1
ATOM 5476 O O . LEU B 1 329 ? -19.234 0.514 -8.898 1 97.31 329 LEU B O 1
ATOM 5480 N N . ALA B 1 330 ? -21.188 0.555 -10.047 1 93.5 330 ALA B N 1
ATOM 5481 C CA . ALA B 1 330 ? -21.828 1.521 -9.156 1 93.5 330 ALA B CA 1
ATOM 5482 C C . ALA B 1 330 ? -22.359 0.844 -7.898 1 93.5 330 ALA B C 1
ATOM 5484 O O . ALA B 1 330 ? -22.844 1.514 -6.98 1 93.5 330 ALA B O 1
ATOM 5485 N N . GLY B 1 331 ? -22.297 -0.475 -7.852 1 93.88 331 GLY B N 1
ATOM 5486 C CA . GLY B 1 331 ? -22.797 -1.215 -6.703 1 93.88 331 GLY B CA 1
ATOM 5487 C C . GLY B 1 331 ? -24.297 -1.471 -6.758 1 93.88 331 GLY B C 1
ATOM 5488 O O . GLY B 1 331 ? -24.891 -1.876 -5.762 1 93.88 331 GLY B O 1
ATOM 5489 N N . ALA B 1 332 ? -24.875 -1.22 -7.895 1 95.38 332 ALA B N 1
ATOM 5490 C CA . ALA B 1 332 ? -26.312 -1.358 -8.055 1 95.38 332 ALA B CA 1
ATOM 5491 C C . ALA B 1 332 ? -26.688 -2.773 -8.484 1 95.38 332 ALA B C 1
ATOM 5493 O O . ALA B 1 332 ? -27.859 -3.143 -8.484 1 95.38 332 ALA B O 1
ATOM 5494 N N . ALA B 1 333 ? -25.766 -3.58 -8.922 1 97.31 333 ALA B N 1
ATOM 5495 C CA . ALA B 1 333 ? -25.922 -4.984 -9.289 1 97.31 333 ALA B CA 1
ATOM 5496 C C . ALA B 1 333 ? -24.734 -5.812 -8.82 1 97.31 333 ALA B C 1
ATOM 5498 O O . ALA B 1 333 ? -23.703 -5.262 -8.43 1 97.31 333 ALA B O 1
ATOM 5499 N N . ASP B 1 334 ? -24.922 -7.117 -8.797 1 97.12 334 ASP B N 1
ATOM 5500 C CA . ASP B 1 334 ? -23.922 -8.047 -8.281 1 97.12 334 ASP B CA 1
ATOM 5501 C C . ASP B 1 334 ? -23.469 -9.016 -9.367 1 97.12 334 ASP B C 1
ATOM 5503 O O . ASP B 1 334 ? -24.25 -9.828 -9.852 1 97.12 334 ASP B O 1
ATOM 5507 N N . HIS B 1 335 ? -22.219 -9.023 -9.672 1 98.31 335 HIS B N 1
ATOM 5508 C CA . HIS B 1 335 ? -21.641 -9.805 -10.758 1 98.31 335 HIS B CA 1
ATOM 5509 C C . HIS B 1 335 ? -21.859 -11.297 -10.539 1 98.31 335 HIS B C 1
ATOM 5511 O O . HIS B 1 335 ? -22.219 -12.016 -11.477 1 98.31 335 HIS B O 1
ATOM 5517 N N . VAL B 1 336 ? -21.703 -11.742 -9.336 1 97.75 336 VAL B N 1
ATOM 5518 C CA . VAL B 1 336 ? -21.812 -13.164 -9.031 1 97.75 336 VAL B CA 1
ATOM 5519 C C . VAL B 1 336 ? -23.281 -13.602 -9.164 1 97.75 336 VAL B C 1
ATOM 5521 O O . VAL B 1 336 ? -23.562 -14.68 -9.695 1 97.75 336 VAL B O 1
ATOM 5524 N N . LYS B 1 337 ? -24.172 -12.766 -8.711 1 96.75 337 LYS B N 1
ATOM 5525 C CA . LYS B 1 337 ? -25.594 -13.094 -8.828 1 96.75 337 LYS B CA 1
ATOM 5526 C C . LYS B 1 337 ? -26.016 -13.133 -10.289 1 96.75 337 LYS B C 1
ATOM 5528 O O . LYS B 1 337 ? -26.828 -13.977 -10.68 1 96.75 337 LYS B O 1
ATOM 5533 N N . LEU B 1 338 ? -25.484 -12.273 -11.047 1 97.69 338 LEU B N 1
ATOM 5534 C CA . LEU B 1 338 ? -25.859 -12.164 -12.453 1 97.69 338 LEU B CA 1
ATOM 5535 C C . LEU B 1 338 ? -25.234 -13.289 -13.273 1 97.69 338 LEU B C 1
ATOM 5537 O O . LEU B 1 338 ? -25.906 -13.883 -14.125 1 97.69 338 LEU B O 1
ATOM 5541 N N . ASN B 1 339 ? -23.969 -13.656 -13.016 1 98.06 339 ASN B N 1
ATOM 5542 C CA . ASN B 1 339 ? -23.203 -14.461 -13.953 1 98.06 339 ASN B CA 1
ATOM 5543 C C . ASN B 1 339 ? -22.672 -15.734 -13.297 1 98.06 339 ASN B C 1
ATOM 5545 O O . ASN B 1 339 ? -22.188 -16.641 -13.984 1 98.06 339 ASN B O 1
ATOM 5549 N N . GLY B 1 340 ? -22.812 -15.844 -12.039 1 96.62 340 GLY B N 1
ATOM 5550 C CA . GLY B 1 340 ? -22.141 -16.922 -11.328 1 96.62 340 GLY B CA 1
ATOM 5551 C C . GLY B 1 340 ? -20.641 -16.75 -11.242 1 96.62 340 GLY B C 1
ATOM 5552 O O . GLY B 1 340 ? -20.094 -15.766 -11.75 1 96.62 340 GLY B O 1
ATOM 5553 N N . ILE B 1 341 ? -20 -17.719 -10.531 1 96.62 341 ILE B N 1
ATOM 5554 C CA . ILE B 1 341 ? -18.547 -17.703 -10.383 1 96.62 341 ILE B CA 1
ATOM 5555 C C . ILE B 1 341 ? -18 -19.125 -10.406 1 96.62 341 ILE B C 1
ATOM 5557 O O . ILE B 1 341 ? -18.656 -20.047 -9.914 1 96.62 341 ILE B O 1
ATOM 5561 N N . ASP B 1 342 ? -16.953 -19.344 -11.078 1 96.25 342 ASP B N 1
ATOM 5562 C CA . ASP B 1 342 ? -16.141 -20.547 -11.07 1 96.25 342 ASP B CA 1
ATOM 5563 C C . ASP B 1 342 ? -14.648 -20.219 -11.031 1 96.25 342 ASP B C 1
ATOM 5565 O O . ASP B 1 342 ? -14.008 -20.078 -12.078 1 96.25 342 ASP B O 1
ATOM 5569 N N . ARG B 1 343 ? -14.156 -20.062 -9.797 1 96.38 343 ARG B N 1
ATOM 5570 C CA . ARG B 1 343 ? -12.805 -19.562 -9.617 1 96.38 343 ARG B CA 1
ATOM 5571 C C . ARG B 1 343 ? -12.148 -20.156 -8.383 1 96.38 343 ARG B C 1
ATOM 5573 O O . ARG B 1 343 ? -12.797 -20.312 -7.344 1 96.38 343 ARG B O 1
ATOM 5580 N N . TRP B 1 344 ? -10.914 -20.5 -8.578 1 97.75 344 TRP B N 1
ATOM 5581 C CA . TRP B 1 344 ? -10.117 -20.953 -7.445 1 97.75 344 TRP B CA 1
ATOM 5582 C C . TRP B 1 344 ? -9.266 -19.828 -6.883 1 97.75 344 TRP B C 1
ATOM 5584 O O . TRP B 1 344 ? -8.68 -19.047 -7.641 1 97.75 344 TRP B O 1
ATOM 5594 N N . ILE B 1 345 ? -9.266 -19.703 -5.629 1 98.44 345 ILE B N 1
ATOM 5595 C CA . ILE B 1 345 ? -8.273 -18.938 -4.887 1 98.44 345 ILE B CA 1
ATOM 5596 C C . ILE B 1 345 ? -7.559 -19.844 -3.887 1 98.44 345 ILE B C 1
ATOM 5598 O O . ILE B 1 345 ? -8.078 -20.109 -2.803 1 98.44 345 ILE B O 1
ATOM 5602 N N . GLY B 1 346 ? -6.391 -20.219 -4.312 1 98.56 346 GLY B N 1
ATOM 5603 C CA . GLY B 1 346 ? -5.742 -21.266 -3.545 1 98.56 346 GLY B CA 1
ATOM 5604 C C . GLY B 1 346 ? -6.555 -22.547 -3.477 1 98.56 346 GLY B C 1
ATOM 5605 O O . GLY B 1 346 ? -6.953 -23.094 -4.508 1 98.56 346 GLY B O 1
ATOM 5606 N N . GLY B 1 347 ? -6.844 -22.984 -2.287 1 98.62 347 GLY B N 1
ATOM 5607 C CA . GLY B 1 347 ? -7.621 -24.203 -2.102 1 98.62 347 GLY B CA 1
ATOM 5608 C C . GLY B 1 347 ? -9.117 -23.953 -2.074 1 98.62 347 GLY B C 1
ATOM 5609 O O . GLY B 1 347 ? -9.906 -24.906 -2.045 1 98.62 347 GLY B O 1
ATOM 5610 N N . VAL B 1 348 ? -9.547 -22.734 -2.135 1 98.25 348 VAL B N 1
ATOM 5611 C CA . VAL B 1 348 ? -10.969 -22.406 -2.074 1 98.25 348 VAL B CA 1
ATOM 5612 C C . VAL B 1 348 ? -11.555 -22.375 -3.484 1 98.25 348 VAL B C 1
ATOM 5614 O O . VAL B 1 348 ? -11.062 -21.672 -4.355 1 98.25 348 VAL B O 1
ATOM 5617 N N . HIS B 1 349 ? -12.523 -23.188 -3.707 1 97.75 349 HIS B N 1
ATOM 5618 C CA . HIS B 1 349 ? -13.234 -23.172 -4.98 1 97.75 349 HIS B CA 1
ATOM 5619 C C . HIS B 1 349 ? -14.547 -22.391 -4.879 1 97.75 349 HIS B C 1
ATOM 5621 O O . HIS B 1 349 ? -15.492 -22.844 -4.23 1 97.75 349 HIS B O 1
ATOM 5627 N N . LEU B 1 350 ? -14.578 -21.188 -5.441 1 97.25 350 LEU B N 1
ATOM 5628 C CA . LEU B 1 350 ? -15.797 -20.391 -5.527 1 97.25 350 LEU B CA 1
ATOM 5629 C C . LEU B 1 350 ? -16.641 -20.812 -6.73 1 97.25 350 LEU B C 1
ATOM 5631 O O . LEU B 1 350 ? -16.156 -20.812 -7.863 1 97.25 350 LEU B O 1
ATOM 5635 N N . HIS B 1 351 ? -17.875 -21.203 -6.449 1 95.44 351 HIS B N 1
ATOM 5636 C CA . HIS B 1 351 ? -18.703 -21.703 -7.539 1 95.44 351 HIS B CA 1
ATOM 5637 C C . HIS B 1 351 ? -20.172 -21.406 -7.293 1 95.44 351 HIS B C 1
ATOM 5639 O O . HIS B 1 351 ? -20.625 -21.406 -6.148 1 95.44 351 HIS B O 1
ATOM 5645 N N . GLY B 1 352 ? -20.844 -21.109 -8.367 1 93.25 352 GLY B N 1
ATOM 5646 C CA . GLY B 1 352 ? -22.281 -20.891 -8.297 1 93.25 352 GLY B CA 1
ATOM 5647 C C . GLY B 1 352 ? -22.656 -19.422 -8.195 1 93.25 352 GLY B C 1
ATOM 5648 O O . GLY B 1 352 ? -21.844 -18.547 -8.477 1 93.25 352 GLY B O 1
ATOM 5649 N N . ARG B 1 353 ? -23.906 -19.188 -7.957 1 91.38 353 ARG B N 1
ATOM 5650 C CA . ARG B 1 353 ? -24.438 -17.812 -7.898 1 91.38 353 ARG B CA 1
ATOM 5651 C C . ARG B 1 353 ? -24.562 -17.344 -6.457 1 91.38 353 ARG B C 1
ATOM 5653 O O . ARG B 1 353 ? -24.859 -16.172 -6.207 1 91.38 353 ARG B O 1
ATOM 5660 N N . GLU B 1 354 ? -24.344 -18.266 -5.465 1 85.5 354 GLU B N 1
ATOM 5661 C CA . GLU B 1 354 ? -24.406 -17.922 -4.051 1 85.5 354 GLU B CA 1
ATOM 5662 C C . GLU B 1 354 ? -23.156 -18.391 -3.311 1 85.5 354 GLU B C 1
ATOM 5664 O O . GLU B 1 354 ? -23.188 -19.391 -2.58 1 85.5 354 GLU B O 1
ATOM 5669 N N . THR B 1 355 ? -22.078 -17.859 -3.543 1 82.5 355 THR B N 1
ATOM 5670 C CA . THR B 1 355 ? -20.859 -18.297 -2.871 1 82.5 355 THR B CA 1
ATOM 5671 C C . THR B 1 355 ? -20.828 -17.781 -1.433 1 82.5 355 THR B C 1
ATOM 5673 O O . THR B 1 355 ? -21.219 -16.641 -1.161 1 82.5 355 THR B O 1
ATOM 5676 N N . PRO B 1 356 ? -20.359 -18.594 -0.532 1 88.19 356 PRO B N 1
ATOM 5677 C CA . PRO B 1 356 ? -20.406 -18.25 0.892 1 88.19 356 PRO B CA 1
ATOM 5678 C C . PRO B 1 356 ? -19.297 -17.266 1.294 1 88.19 356 PRO B C 1
ATOM 5680 O O . PRO B 1 356 ? -19.375 -16.656 2.361 1 88.19 356 PRO B O 1
ATOM 5683 N N . TRP B 1 357 ? -18.281 -17.109 0.548 1 96 357 TRP B N 1
ATOM 5684 C CA . TRP B 1 357 ? -17.156 -16.266 0.963 1 96 357 TRP B CA 1
ATOM 5685 C C . TRP B 1 357 ? -17.094 -14.992 0.125 1 96 357 TRP B C 1
ATOM 5687 O O . TRP B 1 357 ? -16.828 -15.047 -1.076 1 96 357 TRP B O 1
ATOM 5697 N N . ARG B 1 358 ? -17.312 -13.883 0.811 1 97.31 358 ARG B N 1
ATOM 5698 C CA . ARG B 1 358 ? -17.328 -12.578 0.154 1 97.31 358 ARG B CA 1
ATOM 5699 C C . ARG B 1 358 ? -16.422 -11.586 0.883 1 97.31 358 ARG B C 1
ATOM 5701 O O . ARG B 1 358 ? -16.234 -11.695 2.094 1 97.31 358 ARG B O 1
ATOM 5708 N N . TRP B 1 359 ? -15.906 -10.695 0.139 1 97.12 359 TRP B N 1
ATOM 5709 C CA . TRP B 1 359 ? -15.117 -9.609 0.725 1 97.12 359 TRP B CA 1
ATOM 5710 C C . TRP B 1 359 ? -16.016 -8.461 1.158 1 97.12 359 TRP B C 1
ATOM 5712 O O . TRP B 1 359 ? -16.781 -7.922 0.352 1 97.12 359 TRP B O 1
ATOM 5722 N N . ALA B 1 360 ? -15.914 -8.109 2.404 1 95.12 360 ALA B N 1
ATOM 5723 C CA . ALA B 1 360 ? -16.656 -6.961 2.922 1 95.12 360 ALA B CA 1
ATOM 5724 C C . ALA B 1 360 ? -15.773 -5.711 2.941 1 95.12 360 ALA B C 1
ATOM 5726 O O . ALA B 1 360 ? -14.906 -5.566 3.805 1 95.12 360 ALA B O 1
ATOM 5727 N N . ASP B 1 361 ? -16.094 -4.781 2.094 1 92.06 361 ASP B N 1
ATOM 5728 C CA . ASP B 1 361 ? -15.312 -3.557 1.978 1 92.06 361 ASP B CA 1
ATOM 5729 C C . ASP B 1 361 ? -15.336 -2.76 3.279 1 92.06 361 ASP B C 1
ATOM 5731 O O . ASP B 1 361 ? -14.336 -2.156 3.666 1 92.06 361 ASP B O 1
ATOM 5735 N N . GLY B 1 362 ? -16.438 -2.758 3.943 1 90.69 362 GLY B N 1
ATOM 5736 C CA . GLY B 1 362 ? -16.594 -1.974 5.156 1 90.69 362 GLY B CA 1
ATOM 5737 C C . GLY B 1 362 ? -15.656 -2.41 6.27 1 90.69 362 GLY B C 1
ATOM 5738 O O . GLY B 1 362 ? -15.031 -1.575 6.926 1 90.69 362 GLY B O 1
ATOM 5739 N N . THR B 1 363 ? -15.523 -3.701 6.406 1 92.88 363 THR B N 1
ATOM 5740 C CA . THR B 1 363 ? -14.711 -4.234 7.496 1 92.88 363 THR B CA 1
ATOM 5741 C C . THR B 1 363 ? -13.367 -4.742 6.977 1 92.88 363 THR B C 1
ATOM 5743 O O . THR B 1 363 ? -12.492 -5.105 7.758 1 92.88 363 THR B O 1
ATOM 5746 N N . GLU B 1 364 ? -13.203 -4.77 5.707 1 94.5 364 GLU B N 1
ATOM 5747 C CA . GLU B 1 364 ? -11.992 -5.273 5.055 1 94.5 364 GLU B CA 1
ATOM 5748 C C . GLU B 1 364 ? -11.641 -6.672 5.551 1 94.5 364 GLU B C 1
ATOM 5750 O O . GLU B 1 364 ? -10.508 -6.918 5.969 1 94.5 364 GLU B O 1
ATOM 5755 N N . THR B 1 365 ? -12.648 -7.52 5.477 1 95.56 365 THR B N 1
ATOM 5756 C CA . THR B 1 365 ? -12.508 -8.922 5.859 1 95.56 365 THR B CA 1
ATOM 5757 C C . THR B 1 365 ? -13.336 -9.812 4.938 1 95.56 365 THR B C 1
ATOM 5759 O O . THR B 1 365 ? -14.25 -9.344 4.266 1 95.56 365 THR B O 1
ATOM 5762 N N . ILE B 1 366 ? -12.93 -11.078 4.891 1 97.12 366 ILE B N 1
ATOM 5763 C CA . ILE B 1 366 ? -13.766 -12.078 4.238 1 97.12 366 ILE B CA 1
ATOM 5764 C C . ILE B 1 366 ? -14.891 -12.508 5.18 1 97.12 366 ILE B C 1
ATOM 5766 O O . ILE B 1 366 ? -14.641 -12.836 6.344 1 97.12 366 ILE B O 1
ATOM 5770 N N . VAL B 1 367 ? -16.141 -12.461 4.695 1 94.94 367 VAL B N 1
ATOM 5771 C CA . VAL B 1 367 ? -17.281 -12.836 5.512 1 94.94 367 VAL B CA 1
ATOM 5772 C C . VAL B 1 367 ? -18.016 -14.016 4.871 1 94.94 367 VAL B C 1
ATOM 5774 O O . VAL B 1 367 ? -17.938 -14.219 3.656 1 94.94 367 VAL B O 1
ATOM 5777 N N . SER B 1 368 ? -18.641 -14.781 5.707 1 91.31 368 SER B N 1
ATOM 5778 C CA . SER B 1 368 ? -19.5 -15.852 5.227 1 91.31 368 SER B CA 1
ATOM 5779 C C . SER B 1 368 ? -20.938 -15.367 5.031 1 91.31 368 SER B C 1
ATOM 5781 O O . SER B 1 368 ? -21.547 -14.828 5.957 1 91.31 368 SER B O 1
ATOM 5783 N N . VAL B 1 369 ? -21.438 -15.398 3.891 1 84.69 369 VAL B N 1
ATOM 5784 C CA . VAL B 1 369 ? -22.797 -14.945 3.629 1 84.69 369 VAL B CA 1
ATOM 5785 C C . VAL B 1 369 ? -23.719 -16.156 3.459 1 84.69 369 VAL B C 1
ATOM 5787 O O . VAL B 1 369 ? -23.359 -17.125 2.809 1 84.69 369 VAL B O 1
ATOM 5790 N N . SER B 1 370 ? -24.578 -16.562 4.555 1 70.31 370 SER B N 1
ATOM 5791 C CA . SER B 1 370 ? -25.516 -17.672 4.504 1 70.31 370 SER B CA 1
ATOM 5792 C C . SER B 1 370 ? -26.625 -17.422 3.486 1 70.31 370 SER B C 1
ATOM 5794 O O . SER B 1 370 ? -27.031 -16.281 3.275 1 70.31 370 SER B O 1
ATOM 5796 N N . GLY B 1 371 ? -26.734 -18.109 2.453 1 53.97 371 GLY B N 1
ATOM 5797 C CA . GLY B 1 371 ? -27.859 -18.094 1.526 1 53.97 371 GLY B CA 1
ATOM 5798 C C . GLY B 1 371 ? -29.203 -18.016 2.219 1 53.97 371 GLY B C 1
ATOM 5799 O O . GLY B 1 371 ? -30.234 -18.375 1.638 1 53.97 371 GLY B O 1
ATOM 5800 N N . GLU B 1 372 ? -29.406 -17.859 3.547 1 43.19 372 GLU B N 1
ATOM 5801 C CA . GLU B 1 372 ? -30.781 -18.016 4.039 1 43.19 372 GLU B CA 1
ATOM 5802 C C . GLU B 1 372 ? -31.703 -16.969 3.422 1 43.19 372 GLU B C 1
ATOM 5804 O O . GLU B 1 372 ? -31.406 -15.773 3.439 1 43.19 372 GLU B O 1
ATOM 5809 N N . THR B 1 373 ? -32.469 -17.344 2.375 1 39.22 373 THR B N 1
ATOM 5810 C CA . THR B 1 373 ? -33.75 -16.766 2.043 1 39.22 373 THR B CA 1
ATOM 5811 C C . THR B 1 373 ? -34.531 -16.422 3.309 1 39.22 373 THR B C 1
ATOM 5813 O O . THR B 1 373 ? -34.906 -17.312 4.074 1 39.22 373 THR B O 1
ATOM 5816 N N . GLN B 1 374 ? -34.281 -15.508 4.051 1 35.31 374 GLN B N 1
ATOM 5817 C CA . GLN B 1 374 ? -35.219 -15.094 5.082 1 35.31 374 GLN B CA 1
ATOM 5818 C C . GLN B 1 374 ? -36.625 -15.039 4.531 1 35.31 374 GLN B C 1
ATOM 5820 O O . GLN B 1 374 ? -36.906 -14.273 3.605 1 35.31 374 GLN B O 1
ATOM 5825 N N . GLU B 1 375 ? -37.406 -16.172 4.566 1 33.91 375 GLU B N 1
ATOM 5826 C CA . GLU B 1 375 ? -38.844 -16.156 4.387 1 33.91 375 GLU B CA 1
ATOM 5827 C C . GLU B 1 375 ? -39.5 -15.055 5.227 1 33.91 375 GLU B C 1
ATOM 5829 O O . GLU B 1 375 ? -39.156 -14.883 6.398 1 33.91 375 GLU B O 1
ATOM 5834 N N . PRO B 1 376 ? -40.156 -14.148 4.574 1 35.44 376 PRO B N 1
ATOM 5835 C CA . PRO B 1 376 ? -40.938 -13.156 5.324 1 35.44 376 PRO B CA 1
ATOM 5836 C C . PRO B 1 376 ? -41.844 -13.781 6.379 1 35.44 376 PRO B C 1
ATOM 5838 O O . PRO B 1 376 ? -42.438 -14.844 6.145 1 35.44 376 PRO B O 1
ATOM 5841 N N . HIS B 1 377 ? -41.438 -13.812 7.605 1 32.62 377 HIS B N 1
ATOM 5842 C CA . HIS B 1 377 ? -42.375 -14.203 8.664 1 32.62 377 HIS B CA 1
ATOM 5843 C C . HIS B 1 377 ? -43.75 -13.531 8.477 1 32.62 377 HIS B C 1
ATOM 5845 O O . HIS B 1 377 ? -43.812 -12.305 8.406 1 32.62 377 HIS B O 1
ATOM 5851 N N . HIS B 1 378 ? -44.656 -14.203 7.762 1 30.42 378 HIS B N 1
ATOM 5852 C CA . HIS B 1 378 ? -46.062 -13.844 7.754 1 30.42 378 HIS B CA 1
ATOM 5853 C C . HIS B 1 378 ? -46.594 -13.648 9.172 1 30.42 378 HIS B C 1
ATOM 5855 O O . HIS B 1 378 ? -46.562 -14.578 9.984 1 30.42 378 HIS B O 1
ATOM 5861 N N . ALA B 1 379 ? -46.562 -12.492 9.719 1 28.98 379 ALA B N 1
ATOM 5862 C CA . ALA B 1 379 ? -47.344 -12.109 10.898 1 28.98 379 ALA B CA 1
ATOM 5863 C C . ALA B 1 379 ? -48.781 -12.539 10.766 1 28.98 379 ALA B C 1
ATOM 5865 O O . ALA B 1 379 ? -49.469 -12.133 9.82 1 28.98 379 ALA B O 1
ATOM 5866 N N . THR B 1 380 ? -49.094 -13.789 11.117 1 27.47 380 THR B N 1
ATOM 5867 C CA . THR B 1 380 ? -50.5 -14.211 11.328 1 27.47 380 THR B CA 1
ATOM 5868 C C . THR B 1 380 ? -51.25 -13.156 12.109 1 27.47 380 THR B C 1
ATOM 5870 O O . THR B 1 380 ? -50.844 -12.742 13.195 1 27.47 380 THR B O 1
ATOM 5873 N N . SER B 1 381 ? -52.156 -12.391 11.445 1 24.12 381 SER B N 1
ATOM 5874 C CA . SER B 1 381 ? -53.344 -11.914 12.164 1 24.12 381 SER B CA 1
ATOM 5875 C C . SER B 1 381 ? -54.156 -13.07 12.727 1 24.12 381 SER B C 1
ATOM 5877 O O . SER B 1 381 ? -54.312 -14.094 12.062 1 24.12 381 SER B O 1
#

Nearest PDB structures (foldseek):
  2woj-assembly1_C  TM=4.122E-01  e=3.049E+00  Saccharomyces cerevisiae
  2a3l-assembly1_A  TM=2.801E-01  e=1.509E+00  Arabidopsis thaliana
  8hub-assembly1_C  TM=2.907E-01  e=1.509E+00  Homo sapiens
  4xvu-assembly1_A  TM=4.049E-01  e=5.834E+00  Saccharomyces cerevisiae S288C
  8hu6-assembly1_A  TM=3.363E-01  e=4.961E+00  Homo sapiens

pLDDT: mean 88.5, std 17.24, range [24.12, 98.94]

Secondary structure (DSSP, 8-state):
-HHHHHHHHHHHHHHHHH---HHHHHHHHHHTS-S--------HHHHHSEEEES-SSS--GGGSS-SEEEE----TTSEE--SS-HHHHHHHHHHHHHHTT--TTS-HHHHHHHHHHHHHHTTTS-EEEEEESSHHHHHHHHHHHHHHHHTT--GGGEEEEEES-BTTBTT---GGGS-HHHHHHGGGSTTEEE--HHHHHHHHHHHHHHHSSSGGGHHHHHT---SSSTTHHHHHHHHHTTSPBTTTS--HHHHHHHHHHHTT--BHHHHHHHHHTT-SS----HHHHHHHHHHHHSSSS-SEEEES-SS---TT-EEEE-HHHHHHHTTSS-HHHHH-EEEEEETEEEEESS-SEEEETTTTEEEE-------------/-HHHHHHHHHHHHHHHHH---HHHHHHHHHHTS-S--------HHHHHSEEEES-SSS--GGGSS-SEEEE----TTSEE--SS-HHHHHHHHHHHHHHTT--TTS-HHHHHHHHHHHHHHTTTS-EEEEEESSHHHHHHHHHHHHHHHHTT--GGGEEEEEES-BTTBTT---GGGS-HHHHHHGGGSTTEEE--HHHHHHHHHHHHHHHSSSGGGHHHHHT---SSSTTHHHHHHHHHTTSPBTTTS--HHHHHHHHHHHTT--BHHHHHHHHHTT-SS----HHHHHHHHHHHHSSSS-SEEEES-SS---TT-EEEE-HHHHHHHTTSS-HHHHH-EEEEEETEEEEESS-SEEEETTTTEEEE-------------

Foldseek 3Di:
DVVVVVLQVQLVVQCVVPVDDSVVSSVVVVVPDDPPPVPPPLDPQQAVAEEEECADLFPQVLLVRYPHYQYDPFQQQFAEAAPDDPLVSLVRRLVVCVVLCVPVPNCRSVSSVVSLVVLLVQLVGAYEYFAELALRGLLSVLVSLLSSVVSVRAQQRYKYQYYHDDPPDDLDAGNSVDDSNRVNCRCVDPSIDRGHPVVSVLSNQCLCCQNYQDNVSLCVQLPDDDPNSHNRNVSSLLSLQCFQAPLQGHRLLLLQLLVQQVVPDFALQSSVVRSQVPDSHRDDDSSVSQQSQQCQCPFPDHQWPWVVNPDGGDNGITIHGDPSVVCSSVSNHHPCLVGNDATDRNNHTGTHSQGQWHQYPVVSGTGGDPPPPPDPPPPDD/DVVVVVLQVQLVVQCVVPVDDSVVSSVVVVVPDDPPPPPPCLPPQQAVAEEEECADLFPQVLLVRYPHYQYDPFQQQFAEAAPDDPLVSLVRRLVVCVVLCVPVPVCRSVSSVVSLVVLLVQLVGAYEYFAELALRGLLSVLVSLLSSVVSVRAQQRYKYQYYHDDPPDDLDAGNSVDDSNRVNCRCVDPSIDRGHPVVSVLSNQCLCCQNYQDNVSLCVQLPDDDPNSHNRNVSSLLSLQCFQAPLQGHRLLLLQLLVQQVVPPFALQSSVVRSQVPDSHRDDDSSVSQQSQQCQCPFPDHQWPWVVNPDGGDNGITIHGDPSVVCSSVSNHHPCLVGNDATDRNNHTGTHSQGQWHQYPVVSGTGGDPPPPPDPPPPDD

Organism: NCBI:txid175570

Radius of gyration: 28.19 Å; Cα contacts (8 Å, |Δi|>4): 1332; chains: 2; bounding box: 91×69×81 Å